Protein AF-A0A523SC71-F1 (afdb_monomer)

Mean predicted aligned error: 21.7 Å

pLDDT: mean 75.86, std 18.34, range [22.5, 95.88]

Nearest PDB structures (foldseek):
  8xaw-assembly1_D  TM=7.985E-01  e=7.927E-05  Escherichia coli
  7wrx-assembly1_J  TM=7.894E-01  e=1.226E-04  Deinococcus radiodurans
  7wrx-assembly2_E  TM=7.917E-01  e=1.796E-04  Deinococcus radiodurans
  8j4u-assembly1_P  TM=6.287E-01  e=2.003E-04  Escherichia coli
  4kfu-assembly1_A  TM=5.433E-01  e=2.359E-04  Sulfolobus turreted icosahedral virus 2

Radius of gyration: 35.13 Å; Cα contacts (8 Å, |Δi|>4): 817; chains: 1; bounding box: 101×82×88 Å

Structure (mmCIF, N/CA/C/O backbone):
data_AF-A0A523SC71-F1
#
_entry.id   AF-A0A523SC71-F1
#
loop_
_atom_site.group_PDB
_atom_site.id
_atom_site.type_symbol
_atom_site.label_atom_id
_atom_site.label_alt_id
_atom_site.label_comp_id
_atom_site.label_asym_id
_atom_site.label_entity_id
_atom_site.label_seq_id
_atom_site.pdbx_PDB_ins_code
_atom_site.Cartn_x
_atom_site.Cartn_y
_atom_site.Cartn_z
_atom_site.occupancy
_atom_site.B_iso_or_equiv
_atom_site.auth_seq_id
_atom_site.auth_comp_id
_atom_site.auth_asym_id
_atom_site.auth_atom_id
_atom_site.pdbx_PDB_model_num
ATOM 1 N N . MET A 1 1 ? -8.348 26.142 17.086 1.00 79.56 1 MET A N 1
ATOM 2 C CA . MET A 1 1 ? -9.268 24.981 17.202 1.00 79.56 1 MET A CA 1
ATOM 3 C C . MET A 1 1 ? -9.636 24.643 18.646 1.00 79.56 1 MET A C 1
ATOM 5 O O . MET A 1 1 ? -10.806 24.759 18.981 1.00 79.56 1 MET A O 1
ATOM 9 N N . ARG A 1 2 ? -8.689 24.248 19.519 1.00 84.88 2 ARG A N 1
ATOM 10 C CA . ARG A 1 2 ? -8.984 23.929 20.937 1.00 84.88 2 ARG A CA 1
ATOM 11 C C . ARG A 1 2 ? -9.754 25.051 21.642 1.00 84.88 2 ARG A C 1
ATOM 13 O O . ARG A 1 2 ? -10.768 24.787 22.275 1.00 84.88 2 ARG A O 1
ATOM 20 N N . GLU A 1 3 ? -9.297 26.290 21.490 1.00 86.81 3 GLU A N 1
ATOM 21 C CA . GLU A 1 3 ? -9.944 27.477 22.063 1.00 86.81 3 GLU A CA 1
ATOM 22 C C . GLU A 1 3 ? -11.364 27.674 21.530 1.00 86.81 3 GLU A C 1
ATOM 24 O O . GLU A 1 3 ? -12.292 27.812 22.318 1.00 86.81 3 GLU A O 1
ATOM 29 N N . SER A 1 4 ? -11.556 27.550 20.214 1.00 86.69 4 SER A N 1
ATOM 30 C CA . SER A 1 4 ? -12.867 27.627 19.558 1.00 86.69 4 SER A CA 1
ATOM 31 C C . SER A 1 4 ? -13.851 26.581 20.095 1.00 86.69 4 SER A C 1
ATOM 33 O O . SER A 1 4 ? -15.018 26.879 20.340 1.00 86.69 4 SER A O 1
ATOM 35 N N . VAL A 1 5 ? -13.379 25.354 20.343 1.00 85.62 5 VAL A N 1
ATOM 36 C CA . VAL A 1 5 ? -14.188 24.281 20.946 1.00 85.62 5 VAL A CA 1
ATOM 37 C C . VAL A 1 5 ? -14.518 24.583 22.411 1.00 85.62 5 VAL A C 1
ATOM 39 O O . VAL A 1 5 ? -15.647 24.348 22.843 1.00 85.62 5 VAL A O 1
ATOM 42 N N . LEU A 1 6 ? -13.568 25.117 23.185 1.00 86.62 6 LEU A N 1
ATOM 43 C CA . LEU A 1 6 ? -13.797 25.506 24.579 1.00 86.62 6 LEU A CA 1
ATOM 44 C C . LEU A 1 6 ? -14.787 26.672 24.691 1.00 86.62 6 LEU A C 1
ATOM 46 O O . LEU A 1 6 ? -15.662 26.640 25.557 1.00 86.62 6 LEU A O 1
ATOM 50 N N . GLU A 1 7 ? -14.693 27.669 23.812 1.00 86.69 7 GLU A N 1
ATOM 51 C CA . GLU A 1 7 ? -15.641 28.782 23.746 1.00 86.69 7 GLU A CA 1
ATOM 52 C C . GLU A 1 7 ? -17.042 28.287 23.365 1.00 86.69 7 GLU A C 1
ATOM 54 O O . GLU A 1 7 ? -18.013 28.601 24.058 1.00 86.69 7 GLU A O 1
ATOM 59 N N . LEU A 1 8 ? -17.149 27.407 22.362 1.00 85.62 8 LEU A N 1
ATOM 60 C CA . LEU A 1 8 ? -18.421 26.778 21.999 1.00 85.62 8 LEU A CA 1
ATOM 61 C C . LEU A 1 8 ? -19.016 25.981 23.170 1.00 85.62 8 LEU A C 1
ATOM 63 O O . LEU A 1 8 ? -20.218 26.057 23.430 1.00 85.62 8 LEU A O 1
ATOM 67 N N . ALA A 1 9 ? -18.191 25.237 23.911 1.00 82.19 9 ALA A N 1
ATOM 68 C CA . ALA A 1 9 ? -18.636 24.459 25.065 1.00 82.19 9 ALA A CA 1
ATOM 69 C C . ALA A 1 9 ? -19.143 25.342 26.220 1.00 82.19 9 ALA A C 1
ATOM 71 O O . ALA A 1 9 ? -20.107 24.958 26.892 1.00 82.19 9 ALA A O 1
ATOM 72 N N . ARG A 1 10 ? -18.513 26.509 26.427 1.00 82.56 10 ARG A N 1
ATOM 73 C CA . ARG A 1 10 ? -18.876 27.513 27.444 1.00 82.56 10 ARG A CA 1
ATOM 74 C C . ARG A 1 10 ? -20.093 28.348 27.051 1.00 82.56 10 ARG A C 1
ATOM 76 O O . ARG A 1 10 ? -20.801 28.819 27.940 1.00 82.56 10 ARG A O 1
ATOM 83 N N . SER A 1 11 ? -20.355 28.516 25.754 1.00 78.69 11 SER A N 1
ATOM 84 C CA . SER A 1 11 ? -21.510 29.267 25.267 1.00 78.69 11 SER A CA 1
ATOM 85 C C . SER A 1 11 ? -22.820 28.646 25.787 1.00 78.69 11 SER A C 1
ATOM 87 O O . SER A 1 11 ? -23.139 27.479 25.543 1.00 78.69 11 SER A O 1
ATOM 89 N N . ARG A 1 12 ? -23.570 29.423 26.581 1.00 60.12 12 ARG A N 1
ATOM 90 C CA . ARG A 1 12 ? -24.863 29.004 27.157 1.00 60.12 12 ARG A CA 1
ATOM 91 C C . ARG A 1 12 ? -26.061 29.342 26.259 1.00 60.12 12 ARG A C 1
ATOM 93 O O . ARG A 1 12 ? -27.148 28.845 26.524 1.00 60.12 12 ARG A O 1
ATOM 100 N N . CYS A 1 13 ? -25.867 30.151 25.212 1.00 50.75 13 CYS A N 1
ATOM 101 C CA . CYS A 1 13 ? -26.953 30.826 24.485 1.00 50.75 13 CYS A CA 1
ATOM 102 C C . CYS A 1 13 ? -27.047 30.489 22.979 1.00 50.75 13 CYS A C 1
ATOM 104 O O . CYS A 1 13 ? -27.675 31.223 22.226 1.00 50.75 13 CYS A O 1
ATOM 106 N N . GLY A 1 14 ? -26.437 29.395 22.507 1.00 58.53 14 GLY A N 1
ATOM 107 C CA . GLY A 1 14 ? -26.451 29.024 21.084 1.00 58.53 14 GLY A CA 1
ATOM 108 C C . GLY A 1 14 ? -26.686 27.535 20.842 1.00 58.53 14 GLY A C 1
ATOM 109 O O . GLY A 1 14 ? -26.383 26.691 21.690 1.00 58.53 14 GLY A O 1
ATOM 110 N N . THR A 1 15 ? -27.220 27.193 19.666 1.00 64.94 15 THR A N 1
ATOM 111 C CA . THR A 1 15 ? -27.238 25.809 19.180 1.00 64.94 15 THR A CA 1
ATOM 112 C C . THR A 1 15 ? -25.801 25.306 19.090 1.00 64.94 15 THR A C 1
ATOM 114 O O . THR A 1 15 ? -25.002 25.859 18.340 1.00 64.94 15 THR A O 1
ATOM 117 N N . LYS A 1 16 ? -25.463 24.257 19.850 1.00 75.81 16 LYS A N 1
ATOM 118 C CA . LYS A 1 16 ? -24.156 23.585 19.785 1.00 75.81 16 LYS A CA 1
ATOM 119 C C . LYS A 1 16 ? -24.050 22.801 18.476 1.00 75.81 16 LYS A C 1
ATOM 121 O O . LYS A 1 16 ? -24.273 21.593 18.462 1.00 75.81 16 LYS A O 1
ATOM 126 N N . SER A 1 17 ? -23.795 23.515 17.386 1.00 81.88 17 SER A N 1
ATOM 127 C CA . SER A 1 17 ? -23.752 22.996 16.022 1.00 81.88 17 SER A CA 1
ATOM 128 C C . SER A 1 17 ? -22.404 23.256 15.361 1.00 81.88 17 SER A C 1
ATOM 130 O O . SER A 1 17 ? -21.605 24.068 15.835 1.00 81.88 17 SER A O 1
ATOM 132 N N . ILE A 1 18 ? -22.163 22.579 14.238 1.00 84.62 18 ILE A N 1
ATOM 133 C CA . ILE A 1 18 ? -20.970 22.819 13.423 1.00 84.62 18 ILE A CA 1
ATOM 134 C C . ILE A 1 18 ? -20.947 24.246 12.857 1.00 84.62 18 ILE A C 1
ATOM 136 O O . ILE A 1 18 ? -19.894 24.871 12.807 1.00 84.62 18 ILE A O 1
ATOM 140 N N . GLN A 1 19 ? -22.110 24.819 12.529 1.00 83.56 19 GLN A N 1
ATOM 141 C CA . GLN A 1 19 ? -22.197 26.196 12.038 1.00 83.56 19 GLN A CA 1
ATOM 142 C C . GLN A 1 19 ? -21.775 27.206 13.113 1.00 83.56 19 GLN A C 1
ATOM 144 O O . GLN A 1 19 ? -21.049 28.151 12.814 1.00 83.56 19 GLN A O 1
ATOM 149 N N . ALA A 1 20 ? -22.171 26.979 14.371 1.00 86.00 20 ALA A N 1
ATOM 150 C CA . ALA A 1 20 ? -21.724 27.806 15.490 1.00 86.00 20 ALA A CA 1
ATOM 151 C C . ALA A 1 20 ? -20.208 27.675 15.721 1.00 86.00 20 ALA A C 1
ATOM 153 O O . ALA A 1 20 ? -19.542 28.667 16.012 1.00 86.00 20 ALA A O 1
ATOM 154 N N . LEU A 1 21 ? -19.642 26.474 15.538 1.00 88.06 21 LEU A N 1
ATOM 155 C CA . LEU A 1 21 ? -18.193 26.271 15.611 1.00 88.06 21 LEU A CA 1
ATOM 156 C C . LEU A 1 21 ? -17.455 27.054 14.519 1.00 88.06 21 LEU A C 1
ATOM 158 O O . LEU A 1 21 ? -16.486 27.744 14.827 1.00 88.06 21 LEU A O 1
ATOM 162 N N . ASN A 1 22 ? -17.936 26.996 13.274 1.00 87.81 22 ASN A N 1
ATOM 163 C CA . ASN A 1 22 ? -17.346 27.729 12.153 1.00 87.81 22 ASN A CA 1
ATOM 164 C C . ASN A 1 22 ? -17.368 29.245 12.410 1.00 87.81 22 ASN A C 1
ATOM 166 O O . ASN A 1 22 ? -16.357 29.910 12.212 1.00 87.81 22 ASN A O 1
ATOM 170 N N . GLN A 1 23 ? -18.473 29.780 12.942 1.00 87.19 23 GLN A N 1
ATOM 171 C CA . GLN A 1 23 ? -18.581 31.198 13.312 1.00 87.19 23 GLN A CA 1
ATOM 172 C C . GLN A 1 23 ? -17.578 31.606 14.400 1.00 87.19 23 GLN A C 1
ATOM 174 O O . GLN A 1 23 ? -16.955 32.661 14.297 1.00 87.19 23 GLN A O 1
ATOM 179 N N . ILE A 1 24 ? -17.390 30.773 15.429 1.00 88.81 24 ILE A N 1
ATOM 180 C CA . ILE A 1 24 ? -16.411 31.036 16.494 1.00 88.81 24 ILE A CA 1
ATOM 181 C C . ILE A 1 24 ? -14.982 30.979 15.946 1.00 88.81 24 ILE A C 1
ATOM 183 O O . ILE A 1 24 ? -14.163 31.818 16.304 1.00 88.81 24 ILE A O 1
ATOM 187 N N . ILE A 1 25 ? -14.674 30.034 15.051 1.00 89.69 25 ILE A N 1
ATOM 188 C CA . ILE A 1 25 ? -13.365 29.970 14.382 1.00 89.69 25 ILE A CA 1
ATOM 189 C C . ILE A 1 25 ? -13.112 31.250 13.583 1.00 89.69 25 ILE A C 1
ATOM 191 O O . ILE A 1 25 ? -12.041 31.835 13.711 1.00 89.69 25 ILE A O 1
ATOM 195 N N . SER A 1 26 ? -14.102 31.720 12.821 1.00 86.88 26 SER A N 1
ATOM 196 C CA . SER A 1 26 ? -13.996 32.975 12.073 1.00 86.88 26 SER A CA 1
ATOM 197 C C . SER A 1 26 ? -13.837 34.199 12.975 1.00 86.88 26 SER A C 1
ATOM 199 O O . SER A 1 26 ? -13.156 35.136 12.580 1.00 86.88 26 SER A O 1
ATOM 201 N N . LYS A 1 27 ? -14.438 34.197 14.171 1.00 86.88 27 LYS A N 1
ATOM 202 C CA . LYS A 1 27 ? -14.345 35.300 15.141 1.00 86.88 27 LYS A CA 1
ATOM 203 C C . LYS A 1 27 ? -13.015 35.322 15.902 1.00 86.88 27 LYS A C 1
ATOM 205 O O . LYS A 1 27 ? -12.523 36.397 16.223 1.00 86.88 27 LYS A O 1
ATOM 210 N N . LEU A 1 28 ? -12.476 34.150 16.236 1.00 86.31 28 LEU A N 1
ATOM 211 C CA . LEU A 1 28 ? -11.213 34.010 16.969 1.00 86.31 28 LEU A CA 1
ATOM 212 C C . LEU A 1 28 ? -9.980 34.151 16.075 1.00 86.31 28 LEU A C 1
ATOM 214 O O . LEU A 1 28 ? -8.886 34.383 16.584 1.00 86.31 28 LEU A O 1
ATOM 218 N N . ALA A 1 29 ? -10.130 33.978 14.763 1.00 84.50 29 ALA A N 1
ATOM 219 C CA . ALA A 1 29 ? -9.049 34.225 13.826 1.00 84.50 29 ALA A CA 1
ATOM 220 C C . ALA A 1 29 ? -8.685 35.718 13.825 1.00 84.50 29 ALA A C 1
ATOM 222 O O . ALA A 1 29 ? -9.554 36.571 13.653 1.00 84.50 29 ALA A O 1
ATOM 223 N N . GLY A 1 30 ? -7.402 36.031 14.016 1.00 76.06 30 GLY A N 1
ATOM 224 C CA . GLY A 1 30 ? -6.899 37.392 13.849 1.00 76.06 30 GLY A CA 1
ATOM 225 C C . GLY A 1 30 ? -7.068 37.883 12.407 1.00 76.06 30 GLY A C 1
ATOM 226 O O . GLY A 1 30 ? -7.127 37.088 11.467 1.00 76.06 30 GLY A O 1
ATOM 227 N N . ASN A 1 31 ? -7.132 39.206 12.229 1.00 79.75 31 ASN A N 1
ATOM 228 C CA . ASN A 1 31 ? -7.175 39.844 10.903 1.00 79.75 31 ASN A CA 1
ATOM 229 C C . ASN A 1 31 ? -5.796 39.881 10.212 1.00 79.75 31 ASN A C 1
ATOM 231 O O . ASN A 1 31 ? -5.641 40.490 9.156 1.00 79.75 31 ASN A O 1
ATOM 235 N N . ASP A 1 32 ? -4.778 39.274 10.817 1.00 86.81 32 ASP A N 1
ATOM 236 C CA . ASP A 1 32 ? -3.440 39.141 10.269 1.00 86.81 32 ASP A CA 1
ATOM 237 C C . ASP A 1 32 ? -3.358 37.991 9.248 1.00 86.81 32 ASP A C 1
ATOM 239 O O . ASP A 1 32 ? -4.197 37.086 9.201 1.00 86.81 32 ASP A O 1
ATOM 243 N N . ARG A 1 33 ? -2.313 38.006 8.410 1.00 84.44 33 ARG A N 1
ATOM 244 C CA . ARG A 1 33 ? -2.109 36.994 7.358 1.00 84.44 33 ARG A CA 1
ATOM 245 C C . ARG A 1 33 ? -2.075 35.567 7.923 1.00 84.44 33 ARG A C 1
ATOM 247 O O . ARG A 1 33 ? -2.646 34.663 7.315 1.00 84.44 33 ARG A O 1
ATOM 254 N N . PHE A 1 34 ? -1.452 35.365 9.087 1.00 83.31 34 PHE A N 1
ATOM 255 C CA . PHE A 1 34 ? -1.385 34.052 9.736 1.00 83.31 34 PHE A CA 1
ATOM 256 C C . PHE A 1 34 ? -2.741 33.623 10.311 1.00 83.31 34 PHE A C 1
ATOM 258 O O . PHE A 1 34 ? -3.121 32.457 10.161 1.00 83.31 34 PHE A O 1
ATOM 265 N N . GLY A 1 35 ? -3.503 34.554 10.895 1.00 85.62 35 GLY A N 1
ATOM 266 C CA . GLY A 1 35 ? -4.882 34.337 11.332 1.00 85.62 35 GLY A CA 1
ATOM 267 C C . GLY A 1 35 ? -5.802 33.881 10.197 1.00 85.62 35 GLY A C 1
ATOM 268 O O . GLY A 1 35 ? -6.469 32.851 10.332 1.00 85.62 35 GLY A O 1
ATOM 269 N N . SER A 1 36 ? -5.770 34.563 9.045 1.00 85.81 36 SER A N 1
ATOM 270 C CA . SER A 1 36 ? -6.572 34.178 7.870 1.00 85.81 36 SER A CA 1
ATOM 271 C C . SER A 1 36 ? -6.179 32.805 7.322 1.00 85.81 36 SER A C 1
ATOM 273 O O . SER A 1 36 ? -7.051 31.965 7.111 1.00 85.81 36 SER A O 1
ATOM 275 N N . MET A 1 37 ? -4.880 32.523 7.156 1.00 87.44 37 MET A N 1
ATOM 276 C CA . MET A 1 37 ? -4.422 31.209 6.677 1.00 87.44 37 MET A CA 1
ATOM 277 C C . MET A 1 37 ? -4.831 30.075 7.627 1.00 87.44 37 MET A C 1
ATOM 279 O O . MET A 1 37 ? -5.251 29.005 7.187 1.00 87.44 37 MET A O 1
ATOM 283 N N . THR A 1 38 ? -4.749 30.312 8.939 1.00 87.88 38 THR A N 1
ATOM 284 C CA . THR A 1 38 ? -5.150 29.330 9.957 1.00 87.88 38 THR A CA 1
ATOM 285 C C . THR A 1 38 ? -6.657 29.090 9.935 1.00 87.88 38 THR A C 1
ATOM 287 O O . THR A 1 38 ? -7.097 27.941 10.020 1.00 87.88 38 THR A O 1
ATOM 290 N N . ARG A 1 39 ? -7.456 30.155 9.798 1.00 90.06 39 ARG A N 1
ATOM 291 C CA . ARG A 1 39 ? -8.913 30.070 9.646 1.00 90.06 39 ARG A CA 1
ATOM 292 C C . ARG A 1 39 ? -9.281 29.212 8.443 1.00 90.06 39 ARG A C 1
ATOM 294 O O . ARG A 1 39 ? -10.040 28.260 8.600 1.00 90.06 39 ARG A O 1
ATOM 301 N N . ASP A 1 40 ? -8.719 29.521 7.280 1.00 88.81 40 ASP A N 1
ATOM 302 C CA . ASP A 1 40 ? -9.071 28.860 6.023 1.00 88.81 40 ASP A CA 1
ATOM 303 C C . ASP A 1 40 ? -8.654 27.381 6.053 1.00 88.81 40 ASP A C 1
ATOM 305 O O . ASP A 1 40 ? -9.447 26.501 5.718 1.00 88.81 40 ASP A O 1
ATOM 309 N N . ALA A 1 41 ? -7.472 27.070 6.597 1.00 88.50 41 ALA A N 1
ATOM 310 C CA . ALA A 1 41 ? -7.035 25.689 6.802 1.00 88.50 41 ALA A CA 1
ATOM 311 C C . ALA A 1 41 ? -7.958 24.896 7.749 1.00 88.50 41 ALA A C 1
ATOM 313 O O . ALA A 1 41 ? -8.202 23.707 7.525 1.00 88.50 41 ALA A O 1
ATOM 314 N N . LEU A 1 42 ? -8.470 25.521 8.816 1.00 88.94 42 LEU A N 1
ATOM 315 C CA . LEU A 1 42 ? -9.407 24.874 9.740 1.00 88.94 42 LEU A CA 1
ATOM 316 C C . LEU A 1 42 ? -10.789 24.680 9.115 1.00 88.94 42 LEU A C 1
ATOM 318 O O . LEU A 1 42 ? -11.362 23.601 9.261 1.00 88.94 42 LEU A O 1
ATOM 322 N N . LEU A 1 43 ? -11.314 25.686 8.413 1.00 89.19 43 LEU A N 1
ATOM 323 C CA . LEU A 1 43 ? -12.617 25.602 7.753 1.00 89.19 43 LEU A CA 1
ATOM 324 C C . LEU A 1 43 ? -12.613 24.545 6.645 1.00 89.19 43 LEU A C 1
ATOM 326 O O . LEU A 1 43 ? -13.529 23.728 6.613 1.00 89.19 43 LEU A O 1
ATOM 330 N N . ASN A 1 44 ? -11.551 24.470 5.838 1.00 88.31 44 ASN A N 1
ATOM 331 C CA . ASN A 1 44 ? -11.402 23.436 4.809 1.00 88.31 44 ASN A CA 1
ATOM 332 C C . ASN A 1 44 ? -11.389 22.021 5.413 1.00 88.31 44 ASN A C 1
ATOM 334 O O . ASN A 1 44 ? -12.005 21.104 4.882 1.00 88.31 44 ASN A O 1
ATOM 338 N N . ARG A 1 45 ? -10.751 21.827 6.577 1.00 83.81 45 ARG A N 1
ATOM 339 C CA . ARG A 1 45 ? -10.753 20.525 7.276 1.00 83.81 45 ARG A CA 1
ATOM 340 C C . ARG A 1 45 ? -12.099 20.182 7.920 1.00 83.81 45 ARG A C 1
ATOM 342 O O . ARG A 1 45 ? -12.441 19.008 8.028 1.00 83.81 45 ARG A O 1
ATOM 349 N N . LEU A 1 46 ? -12.857 21.182 8.371 1.00 86.81 46 LEU A N 1
ATOM 350 C CA . LEU A 1 46 ? -14.191 21.000 8.962 1.00 86.81 46 LEU A CA 1
ATOM 351 C C . LEU A 1 46 ? -15.309 20.953 7.918 1.00 86.81 46 LEU A C 1
ATOM 353 O O . LEU A 1 46 ? -16.465 20.689 8.262 1.00 86.81 46 LEU A O 1
ATOM 357 N N . GLU A 1 47 ? -14.981 21.189 6.651 1.00 87.31 47 GLU A N 1
ATOM 358 C CA . GLU A 1 47 ? -15.950 21.271 5.569 1.00 87.31 47 GLU A CA 1
ATOM 359 C C . GLU A 1 47 ? -16.766 19.979 5.435 1.00 87.31 47 GLU A C 1
ATOM 361 O O . GLU A 1 47 ? -17.989 20.032 5.300 1.00 87.31 47 GLU A O 1
ATOM 366 N N . ILE A 1 48 ? -16.129 18.815 5.603 1.00 84.62 48 ILE A N 1
ATOM 367 C CA . ILE A 1 48 ? -16.795 17.503 5.561 1.00 84.62 48 ILE A CA 1
ATOM 368 C C . ILE A 1 48 ? -17.920 17.360 6.600 1.00 84.62 48 ILE A C 1
ATOM 370 O O . ILE A 1 48 ? -18.920 16.698 6.342 1.00 84.62 48 ILE A O 1
ATOM 374 N N . LEU A 1 49 ? -17.802 18.019 7.759 1.00 86.12 49 LEU A N 1
ATOM 375 C CA . LEU A 1 49 ? -18.836 18.018 8.803 1.00 86.12 49 LEU A CA 1
ATOM 376 C C . LEU A 1 49 ? -19.992 18.973 8.485 1.00 86.12 49 LEU A C 1
ATOM 378 O O . LEU A 1 49 ? -21.056 18.878 9.095 1.00 86.12 49 LEU A O 1
ATOM 382 N N . SER A 1 50 ? -19.758 19.920 7.576 1.00 85.00 50 SER A N 1
ATOM 383 C CA . SER A 1 50 ? -20.704 20.969 7.193 1.00 85.00 50 SER A CA 1
ATOM 384 C C . SER A 1 50 ? -21.466 20.634 5.904 1.00 85.00 50 SER A C 1
ATOM 386 O O . SER A 1 50 ? -22.559 21.161 5.703 1.00 85.00 50 SER A O 1
ATOM 388 N N . ARG A 1 51 ? -20.920 19.756 5.051 1.00 87.50 51 ARG A N 1
ATOM 389 C CA . ARG A 1 51 ? -21.543 19.263 3.811 1.00 87.50 51 ARG A CA 1
ATOM 390 C C . ARG A 1 51 ? -22.606 18.196 4.086 1.00 87.50 51 ARG A C 1
ATOM 392 O O . ARG A 1 51 ? -22.516 17.446 5.057 1.00 87.50 51 ARG A O 1
ATOM 399 N N . GLU A 1 52 ? -23.609 18.099 3.217 1.00 85.75 52 GLU A N 1
ATOM 400 C CA . GLU A 1 52 ? -24.563 16.984 3.258 1.00 85.75 52 GLU A CA 1
ATOM 401 C C . GLU A 1 52 ? -23.840 15.650 3.009 1.00 85.75 52 GLU A C 1
ATOM 403 O O . GLU A 1 52 ? -22.894 15.611 2.221 1.00 85.75 52 GLU A O 1
ATOM 408 N N . PRO A 1 53 ? -24.239 14.553 3.674 1.00 87.44 53 PRO A N 1
ATOM 409 C CA . PRO A 1 53 ? -25.392 14.394 4.567 1.00 87.44 53 PRO A CA 1
ATOM 410 C C . PRO A 1 53 ? -25.103 14.747 6.041 1.00 87.44 53 PRO A C 1
ATOM 412 O O . PRO A 1 53 ? -26.011 14.762 6.869 1.00 87.44 53 PRO A O 1
ATOM 415 N N . LEU A 1 54 ? -23.846 15.007 6.420 1.00 88.31 54 LEU A N 1
ATOM 416 C CA . LEU A 1 54 ? -23.488 15.275 7.820 1.00 88.31 54 LEU A CA 1
ATOM 417 C C . LEU A 1 54 ? -23.962 16.647 8.297 1.00 88.31 54 LEU A C 1
ATOM 419 O O . LEU A 1 54 ? -24.353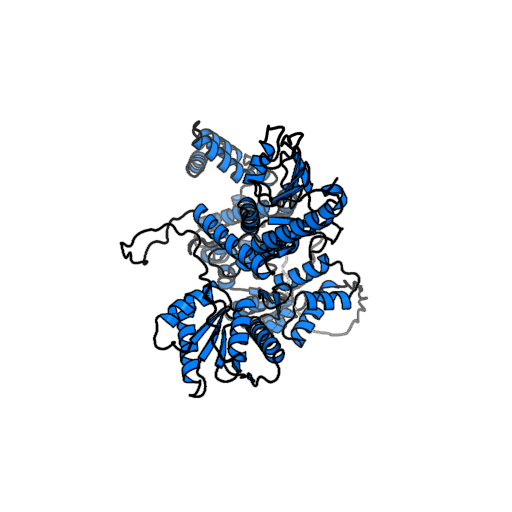 16.785 9.453 1.00 88.31 54 LEU A O 1
ATOM 423 N N . GLY A 1 55 ? -23.974 17.639 7.411 1.00 86.81 55 GLY A N 1
ATOM 424 C CA . GLY A 1 55 ? -24.401 19.003 7.695 1.00 86.81 55 GLY A CA 1
ATOM 425 C C . GLY A 1 55 ? -25.827 19.072 8.236 1.00 86.81 55 GLY A C 1
ATOM 426 O O . GLY A 1 55 ? -26.058 19.774 9.223 1.00 86.81 55 GLY A O 1
ATOM 427 N N . SER A 1 56 ? -26.765 18.306 7.665 1.00 85.06 56 SER A N 1
ATOM 428 C CA . SER A 1 56 ? -28.141 18.205 8.169 1.00 85.06 56 SER A CA 1
ATOM 429 C C . SER A 1 56 ? -28.228 17.452 9.499 1.00 85.06 56 SER A C 1
ATOM 431 O O . SER A 1 56 ? -28.923 17.904 10.412 1.00 85.06 56 SER A O 1
ATOM 433 N N . ILE A 1 57 ? -27.482 16.353 9.652 1.00 86.38 57 ILE A N 1
ATOM 434 C CA . ILE A 1 57 ? -27.461 15.525 10.871 1.00 86.38 57 ILE A CA 1
ATOM 435 C C . ILE A 1 57 ? -26.847 16.286 12.062 1.00 86.38 57 ILE A C 1
ATOM 437 O O . ILE A 1 57 ? -27.358 16.224 13.183 1.00 86.38 57 ILE A O 1
ATOM 441 N N . LEU A 1 58 ? -25.762 17.028 11.831 1.00 85.75 58 LEU A N 1
ATOM 442 C CA . LEU A 1 58 ? -24.965 17.730 12.845 1.00 85.75 58 LEU A CA 1
ATOM 443 C C . LEU A 1 58 ? -25.360 19.208 13.022 1.00 85.75 58 LEU A C 1
ATOM 445 O O . LEU A 1 58 ? -24.742 19.927 13.813 1.00 85.75 58 LEU A O 1
ATOM 449 N N . LYS A 1 59 ? -26.422 19.666 12.342 1.00 82.94 59 LYS A N 1
ATOM 450 C CA . LYS A 1 59 ? -26.956 21.038 12.442 1.00 82.94 59 LYS A CA 1
ATOM 451 C C . LYS A 1 59 ? -27.427 21.410 13.851 1.00 82.94 59 LYS A C 1
ATOM 453 O O . LYS A 1 59 ? -27.509 22.589 14.190 1.00 82.94 59 LYS A O 1
ATOM 458 N N . GLY A 1 60 ? -27.735 20.420 14.687 1.00 78.44 60 GLY A N 1
ATOM 459 C CA . GLY A 1 60 ? -28.275 20.644 16.026 1.00 78.44 60 GLY A CA 1
ATOM 460 C C . GLY A 1 60 ? -29.673 21.284 16.009 1.00 78.44 60 GLY A C 1
ATOM 461 O O . GLY A 1 60 ? -30.394 21.231 15.014 1.00 78.44 60 GLY A O 1
ATOM 462 N N . GLY A 1 61 ? -30.081 21.864 17.142 1.00 77.44 61 GLY A N 1
ATOM 463 C CA . GLY A 1 61 ? -31.381 22.531 17.303 1.00 77.44 61 GLY A CA 1
ATOM 464 C C . GLY A 1 61 ? -32.431 21.718 18.078 1.00 77.44 61 GLY A C 1
ATOM 465 O O . GLY A 1 61 ? -32.139 20.633 18.578 1.00 77.44 61 GLY A O 1
ATOM 466 N N . PRO A 1 62 ? -33.668 22.233 18.211 1.00 72.81 62 PRO A N 1
ATOM 467 C CA . PRO A 1 62 ? -34.712 21.622 19.043 1.00 72.81 62 PRO A CA 1
ATOM 468 C C . PRO A 1 62 ? -35.217 20.277 18.500 1.00 72.81 62 PRO A C 1
ATOM 470 O O . PRO A 1 62 ? -35.665 19.436 19.273 1.00 72.81 62 PRO A O 1
ATOM 473 N N . LYS A 1 63 ? -35.103 20.058 17.182 1.00 77.00 63 LYS A N 1
ATOM 474 C CA . LYS A 1 63 ? -35.424 18.787 16.511 1.00 77.00 63 LYS A CA 1
ATOM 475 C C . LYS A 1 63 ? -34.251 17.795 16.503 1.00 77.00 63 LYS A C 1
ATOM 477 O O . LYS A 1 63 ? -34.391 16.706 15.957 1.00 77.00 63 LYS A O 1
ATOM 482 N N . ALA A 1 64 ? -33.097 18.160 17.071 1.00 79.69 64 ALA A N 1
ATOM 483 C CA . ALA A 1 64 ? -31.934 17.286 17.087 1.00 79.69 64 ALA A CA 1
ATOM 484 C C . ALA A 1 64 ? -32.192 16.052 17.953 1.00 79.69 64 ALA A C 1
ATOM 486 O O . ALA A 1 64 ? -32.691 16.132 19.081 1.00 79.69 64 ALA A O 1
ATOM 487 N N . LEU A 1 65 ? -31.809 14.900 17.420 1.00 79.44 65 LEU A N 1
ATOM 488 C CA . LEU A 1 65 ? -31.984 13.633 18.093 1.00 79.44 65 LEU A CA 1
ATOM 489 C C . LEU A 1 65 ? -31.017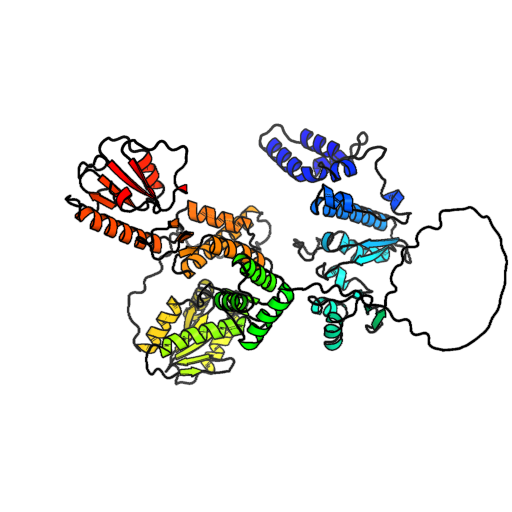 13.520 19.285 1.00 79.44 65 LEU A C 1
ATOM 491 O O . LEU A 1 65 ? -29.808 13.728 19.167 1.00 79.44 65 LEU A O 1
ATOM 495 N N . LYS A 1 66 ? -31.552 13.182 20.461 1.00 80.81 66 LYS A N 1
ATOM 496 C CA . LYS A 1 66 ? -30.762 13.000 21.685 1.00 80.81 66 LYS A CA 1
ATOM 497 C C . LYS A 1 66 ? -30.326 11.544 21.798 1.00 80.81 66 LYS A C 1
ATOM 499 O O . LYS A 1 66 ? -31.141 10.681 22.088 1.00 80.81 66 LYS A O 1
ATOM 504 N N . ILE A 1 67 ? -29.032 11.262 21.651 1.00 80.81 67 ILE A N 1
ATOM 505 C CA . ILE A 1 67 ? -28.516 9.883 21.770 1.00 80.81 67 ILE A CA 1
ATOM 506 C C . ILE A 1 67 ? -28.879 9.255 23.125 1.00 80.81 67 ILE A C 1
ATOM 508 O O . ILE A 1 67 ? -29.227 8.083 23.178 1.00 80.81 67 ILE A O 1
ATOM 512 N N . SER A 1 68 ? -28.908 10.032 24.211 1.00 79.06 68 SER A N 1
ATOM 513 C CA . SER A 1 68 ? -29.287 9.526 25.536 1.00 79.06 68 SER A CA 1
ATOM 514 C C . SER A 1 68 ? -30.692 8.915 25.596 1.00 79.06 68 SER A C 1
ATOM 516 O O . SER A 1 68 ? -30.913 8.012 26.393 1.00 79.06 68 SER A O 1
ATOM 518 N N . THR A 1 69 ? -31.641 9.370 24.769 1.00 84.88 69 THR A N 1
ATOM 519 C CA . THR A 1 69 ? -32.990 8.780 24.726 1.00 84.88 69 THR A CA 1
ATOM 520 C C . THR A 1 69 ? -33.042 7.507 23.884 1.00 84.88 69 THR A C 1
ATOM 522 O O . THR A 1 69 ? -33.925 6.677 24.093 1.00 84.88 69 THR A O 1
ATOM 525 N N . LEU A 1 70 ? -32.096 7.336 22.954 1.00 86.25 70 LEU A N 1
ATOM 526 C CA . LEU A 1 70 ? -31.966 6.139 22.127 1.00 86.25 70 LEU A CA 1
ATOM 527 C C . LEU A 1 70 ? -31.341 4.967 22.879 1.00 86.25 70 LEU A C 1
ATOM 529 O O . LEU A 1 70 ? -31.742 3.834 22.655 1.00 86.25 70 LEU A O 1
ATOM 533 N N . LEU A 1 71 ? -30.410 5.233 23.797 1.00 83.81 71 LEU A N 1
ATOM 534 C CA . LEU A 1 71 ? -29.688 4.189 24.540 1.00 83.81 71 LEU A CA 1
ATOM 535 C C . LEU A 1 71 ? -30.582 3.323 25.444 1.00 83.81 71 LEU A C 1
ATOM 537 O O . LEU A 1 71 ? -30.171 2.245 25.857 1.00 83.81 71 LEU A O 1
ATOM 541 N N . ASN A 1 72 ? -31.806 3.774 25.731 1.00 84.25 72 ASN A N 1
ATOM 542 C CA . ASN A 1 72 ? -32.797 3.018 26.504 1.00 84.25 72 ASN A CA 1
ATOM 543 C C . ASN A 1 72 ? -33.776 2.229 25.614 1.00 84.25 72 ASN A C 1
ATOM 545 O O . ASN A 1 72 ? -34.777 1.712 26.104 1.00 84.25 72 ASN A O 1
ATOM 549 N N . LYS A 1 73 ? -33.539 2.177 24.300 1.00 89.06 73 LYS A N 1
ATOM 550 C CA . LYS A 1 73 ? -34.395 1.507 23.317 1.00 89.06 73 LYS A CA 1
ATOM 551 C C . LYS A 1 73 ? -33.571 0.521 22.495 1.00 89.06 73 LYS A C 1
ATOM 553 O O . LYS A 1 73 ? -32.351 0.619 22.414 1.00 89.06 73 LYS A O 1
ATOM 558 N N . ARG A 1 74 ? -34.252 -0.410 21.826 1.00 90.25 74 ARG A N 1
ATOM 559 C CA . ARG A 1 74 ? -33.641 -1.196 20.747 1.00 90.25 74 ARG A CA 1
ATOM 560 C C . ARG A 1 74 ? -33.571 -0.306 19.514 1.00 90.25 74 ARG A C 1
ATOM 562 O O . ARG A 1 74 ? -34.609 0.121 19.014 1.00 90.25 74 ARG A O 1
ATOM 569 N N . VAL A 1 75 ? -32.362 0.016 19.076 1.00 92.44 75 VAL A N 1
ATOM 570 C CA . VAL A 1 75 ? -32.128 0.980 17.999 1.00 92.44 75 VAL A CA 1
ATOM 571 C C . VAL A 1 75 ? -31.200 0.369 16.967 1.00 92.44 75 VAL A C 1
ATOM 573 O O . VAL A 1 75 ? -30.172 -0.202 17.316 1.00 92.44 75 VAL A O 1
ATOM 576 N N . VAL A 1 76 ? -31.566 0.529 15.698 1.00 92.38 76 VAL A N 1
ATOM 577 C CA . VAL A 1 76 ? -30.721 0.212 14.548 1.00 92.38 76 VAL A CA 1
ATOM 578 C C . VAL A 1 76 ? -30.405 1.525 13.848 1.00 92.38 76 VAL A C 1
ATOM 580 O O . VAL A 1 76 ? -31.315 2.267 13.478 1.00 92.38 76 VAL A O 1
ATOM 583 N N . PHE A 1 77 ? -29.118 1.827 13.693 1.00 90.06 77 PHE A N 1
ATOM 584 C CA . PHE A 1 77 ? -28.670 2.983 12.926 1.00 90.06 77 PHE A CA 1
ATOM 585 C C . PHE A 1 77 ? -28.431 2.562 11.475 1.00 90.06 77 PHE A C 1
ATOM 587 O O . PHE A 1 77 ? -27.426 1.927 11.169 1.00 90.06 77 PHE A O 1
ATOM 594 N N . ASP A 1 78 ? -29.360 2.909 10.585 1.00 90.38 78 ASP A N 1
ATOM 595 C CA . ASP A 1 78 ? -29.204 2.669 9.151 1.00 90.38 78 ASP A CA 1
ATOM 596 C C . ASP A 1 78 ? -28.367 3.783 8.509 1.00 90.38 78 ASP A C 1
ATOM 598 O O . ASP A 1 78 ? -28.829 4.913 8.334 1.00 90.38 78 ASP A O 1
ATOM 602 N N . MET A 1 79 ? -27.127 3.453 8.150 1.00 89.44 79 MET A N 1
ATOM 603 C CA . MET A 1 79 ? -26.182 4.393 7.544 1.00 89.44 79 MET A CA 1
ATOM 604 C C . MET A 1 79 ? -26.178 4.350 6.009 1.00 89.44 79 MET A C 1
ATOM 606 O O . MET A 1 79 ? -25.392 5.065 5.390 1.00 89.44 79 MET A O 1
ATOM 610 N N . ARG A 1 80 ? -27.053 3.566 5.356 1.00 87.69 80 ARG A N 1
ATOM 611 C CA . ARG A 1 80 ? -27.047 3.414 3.884 1.00 87.69 80 ARG A CA 1
ATOM 612 C C . ARG A 1 80 ? -27.264 4.733 3.146 1.00 87.69 80 ARG A C 1
ATOM 614 O O . ARG A 1 80 ? -26.644 4.969 2.113 1.00 87.69 80 ARG A O 1
ATOM 621 N N . HIS A 1 81 ? -28.126 5.605 3.674 1.00 88.69 81 HIS A N 1
ATOM 622 C CA . HIS A 1 81 ? -28.338 6.936 3.098 1.00 88.69 81 HIS A CA 1
ATOM 623 C C . HIS A 1 81 ? -27.073 7.801 3.195 1.00 88.69 81 HIS A C 1
ATOM 625 O O . HIS A 1 81 ? -26.691 8.447 2.222 1.00 88.69 81 HIS A O 1
ATOM 631 N N . VAL A 1 82 ? -26.391 7.752 4.344 1.00 89.19 82 VAL A N 1
ATOM 632 C CA . VAL A 1 82 ? -25.146 8.494 4.579 1.00 89.19 82 VAL A CA 1
ATOM 633 C C . VAL A 1 82 ? -24.042 7.999 3.644 1.00 89.19 82 VAL A C 1
ATOM 635 O O . VAL A 1 82 ? -23.372 8.818 3.026 1.00 89.19 82 VAL A O 1
ATOM 638 N N . ALA A 1 83 ? -23.922 6.679 3.470 1.00 87.00 83 ALA A N 1
ATOM 639 C CA . ALA A 1 83 ? -22.967 6.060 2.550 1.00 87.00 83 ALA A CA 1
ATOM 640 C C . ALA A 1 83 ? -23.192 6.496 1.098 1.00 87.00 83 ALA A C 1
ATOM 642 O O . ALA A 1 83 ? -22.242 6.818 0.392 1.00 87.00 83 ALA A O 1
ATOM 643 N N . ARG A 1 84 ? -24.457 6.542 0.659 1.00 88.62 84 ARG A N 1
ATOM 644 C CA . ARG A 1 84 ? -24.820 6.901 -0.718 1.00 88.62 84 ARG A CA 1
ATOM 645 C C . ARG A 1 84 ? -24.545 8.368 -1.046 1.00 88.62 84 ARG A C 1
ATOM 647 O O . ARG A 1 84 ? -24.145 8.659 -2.163 1.00 88.62 84 ARG A O 1
ATOM 654 N N . VAL A 1 85 ? -24.813 9.280 -0.109 1.00 87.69 85 VAL A N 1
ATOM 655 C CA . VAL A 1 85 ? -24.732 10.731 -0.361 1.00 87.69 85 VAL A CA 1
ATOM 656 C C . VAL A 1 85 ? -23.363 11.306 0.007 1.00 87.69 85 VAL A C 1
ATOM 658 O O . VAL A 1 85 ? -22.849 12.154 -0.710 1.00 87.69 85 VAL A O 1
ATOM 661 N N . GLY A 1 86 ? -22.770 10.861 1.118 1.00 81.94 86 GLY A N 1
ATOM 662 C CA . GLY A 1 86 ? -21.525 11.416 1.667 1.00 81.94 86 GLY A CA 1
ATOM 663 C C . GLY A 1 86 ? -20.291 10.536 1.496 1.00 81.94 86 GLY A C 1
ATOM 664 O O . GLY A 1 86 ? -19.224 10.896 1.988 1.00 81.94 86 GLY A O 1
ATOM 665 N N . GLY A 1 87 ? -20.433 9.370 0.861 1.00 87.00 87 GLY A N 1
ATOM 666 C CA . GLY A 1 87 ? -19.365 8.382 0.755 1.00 87.00 87 GLY A CA 1
ATOM 667 C C . GLY A 1 87 ? -19.003 7.726 2.093 1.00 87.00 87 GLY A C 1
ATOM 668 O O . GLY A 1 87 ? -19.630 7.946 3.136 1.00 87.00 87 GLY A O 1
ATOM 669 N N . MET A 1 88 ? -17.961 6.894 2.066 1.00 83.19 88 MET A N 1
ATOM 670 C CA . MET A 1 88 ? -17.529 6.123 3.237 1.00 83.19 88 MET A CA 1
ATOM 671 C C . MET A 1 88 ? -16.915 6.987 4.341 1.00 83.19 88 MET A C 1
ATOM 673 O O . MET A 1 88 ? -17.069 6.658 5.516 1.00 83.19 88 MET A O 1
ATOM 677 N N . ASP A 1 89 ? -16.287 8.112 4.006 1.00 84.00 89 ASP A N 1
ATOM 678 C CA . ASP A 1 89 ? -15.674 8.993 5.005 1.00 84.00 89 ASP A CA 1
ATOM 679 C C . ASP A 1 89 ? -16.725 9.652 5.903 1.00 84.00 89 ASP A C 1
ATOM 681 O O . ASP A 1 89 ? -16.569 9.683 7.127 1.00 84.00 89 ASP A O 1
ATOM 685 N N . ALA A 1 90 ? -17.858 10.077 5.332 1.00 86.62 90 ALA A N 1
ATOM 686 C CA . ALA A 1 90 ? -18.979 10.597 6.110 1.00 86.62 90 ALA A CA 1
ATOM 687 C C . ALA A 1 90 ? -19.563 9.535 7.056 1.00 86.62 90 ALA A C 1
ATOM 689 O O . ALA A 1 90 ? -19.844 9.821 8.225 1.00 86.62 90 ALA A O 1
ATOM 690 N N . VAL A 1 91 ? -19.704 8.293 6.575 1.00 88.19 91 VAL A N 1
ATOM 691 C CA . VAL A 1 91 ? -20.164 7.157 7.391 1.00 88.19 91 VAL A CA 1
ATOM 692 C C . VAL A 1 91 ? -19.198 6.891 8.535 1.00 88.19 91 VAL A C 1
ATOM 694 O O . VAL A 1 91 ? -19.637 6.790 9.677 1.00 88.19 91 VAL A O 1
ATOM 697 N N . ARG A 1 92 ? -17.891 6.821 8.259 1.00 86.81 92 ARG A N 1
ATOM 698 C CA . ARG A 1 92 ? -16.847 6.576 9.265 1.00 86.81 92 ARG A CA 1
ATOM 699 C C . ARG A 1 92 ? -16.853 7.638 10.355 1.00 86.81 92 ARG A C 1
ATOM 701 O O . ARG A 1 92 ? -16.802 7.294 11.537 1.00 86.81 92 ARG A O 1
ATOM 708 N N . ILE A 1 93 ? -16.970 8.913 9.985 1.00 87.38 93 ILE A N 1
ATOM 709 C CA . ILE A 1 93 ? -17.068 10.021 10.943 1.00 87.38 93 ILE A CA 1
ATOM 710 C C . ILE A 1 93 ? -18.314 9.864 11.818 1.00 87.38 93 ILE A C 1
ATOM 712 O O . ILE A 1 93 ? -18.213 9.881 13.047 1.00 87.38 93 ILE A O 1
ATOM 716 N N . LEU A 1 94 ? -19.491 9.687 11.210 1.00 88.44 94 LEU A N 1
ATOM 717 C CA . LEU A 1 94 ? -20.743 9.562 11.957 1.00 88.44 94 LEU A CA 1
ATOM 718 C C . LEU A 1 94 ? -20.734 8.335 12.873 1.00 88.44 94 LEU A C 1
ATOM 720 O O . LEU A 1 94 ? -21.148 8.422 14.030 1.00 88.44 94 LEU A O 1
ATOM 724 N N . TYR A 1 95 ? -20.216 7.212 12.381 1.00 89.25 95 TYR A N 1
ATOM 725 C CA . TYR A 1 95 ? -20.093 5.974 13.135 1.00 89.25 95 TYR A CA 1
ATOM 726 C C . TYR A 1 95 ? -19.195 6.161 14.365 1.00 89.25 95 TYR A C 1
ATOM 728 O O . TYR A 1 95 ? -19.613 5.834 15.477 1.00 89.25 95 TYR A O 1
ATOM 736 N N . ASN A 1 96 ? -18.026 6.793 14.206 1.00 87.06 96 ASN A N 1
ATOM 737 C CA . ASN A 1 96 ? -17.130 7.124 15.318 1.00 87.06 96 ASN A CA 1
ATOM 738 C C . ASN A 1 96 ? -17.790 8.050 16.350 1.00 87.06 96 ASN A C 1
ATOM 740 O O . ASN A 1 96 ? -17.671 7.823 17.556 1.00 87.06 96 ASN A O 1
ATOM 744 N N . LEU A 1 97 ? -18.534 9.068 15.905 1.00 86.88 97 LEU A N 1
ATOM 745 C CA . LEU A 1 97 ? -19.246 9.983 16.803 1.00 86.88 97 LEU A CA 1
ATOM 746 C C . LEU A 1 97 ? -20.332 9.265 17.614 1.00 86.88 97 LEU A C 1
ATOM 748 O O . LEU A 1 97 ? -20.454 9.490 18.823 1.00 86.88 97 LEU A O 1
ATOM 752 N N . VAL A 1 98 ? -21.111 8.391 16.974 1.00 89.19 98 VAL A N 1
ATOM 753 C CA . VAL A 1 98 ? -22.149 7.596 17.643 1.00 89.19 98 VAL A CA 1
ATOM 754 C C . VAL A 1 98 ? -21.516 6.604 18.619 1.00 89.19 98 VAL A C 1
ATOM 756 O O . VAL A 1 98 ? -21.911 6.575 19.788 1.00 89.19 98 VAL A O 1
ATOM 759 N N . ALA A 1 99 ? -20.487 5.867 18.194 1.00 89.25 99 ALA A N 1
ATOM 760 C CA . ALA A 1 99 ? -19.740 4.945 19.047 1.00 89.25 99 ALA A CA 1
ATOM 761 C C . ALA A 1 99 ? -19.169 5.662 20.278 1.00 89.25 99 ALA A C 1
ATOM 763 O O . ALA A 1 99 ? -19.353 5.201 21.404 1.00 89.25 99 ALA A O 1
ATOM 764 N N . LYS A 1 100 ? -18.579 6.853 20.110 1.00 87.88 100 LYS A N 1
ATOM 765 C CA . LYS A 1 100 ? -18.042 7.647 21.227 1.00 87.88 100 LYS A CA 1
ATOM 766 C C . LYS A 1 100 ? -19.120 8.058 22.225 1.00 87.88 100 LYS A C 1
ATOM 768 O O . LYS A 1 100 ? -18.903 8.011 23.434 1.00 87.88 100 LYS A O 1
ATOM 773 N N . ARG A 1 101 ? -20.314 8.405 21.749 1.00 88.38 101 ARG A N 1
ATOM 774 C CA . ARG A 1 101 ? -21.444 8.764 22.621 1.00 88.38 101 ARG A CA 1
ATOM 775 C C . ARG A 1 101 ? -21.999 7.569 23.386 1.00 88.38 101 ARG A C 1
ATOM 777 O O . ARG A 1 101 ? -22.323 7.713 24.565 1.00 88.38 101 ARG A O 1
ATOM 784 N N . ILE A 1 102 ? -22.069 6.407 22.742 1.00 89.75 102 ILE A N 1
ATOM 785 C CA . ILE A 1 102 ? -22.391 5.142 23.408 1.00 89.75 102 ILE A CA 1
ATOM 786 C C . ILE A 1 102 ? -21.320 4.835 24.467 1.00 89.75 102 ILE A C 1
ATOM 788 O O . ILE A 1 102 ? -21.659 4.469 25.595 1.00 89.75 102 ILE A O 1
ATOM 792 N N . PHE A 1 103 ? -20.040 5.050 24.136 1.00 88.38 103 PHE A N 1
ATOM 793 C CA . PHE A 1 103 ? -18.927 4.813 25.048 1.00 88.38 103 PHE A CA 1
ATOM 794 C C . PHE A 1 103 ? -19.047 5.671 26.315 1.00 88.38 103 PHE A C 1
ATOM 796 O O . PHE A 1 103 ? -19.080 5.150 27.431 1.00 88.38 103 PHE A O 1
ATOM 803 N N . ASP A 1 104 ? -19.196 6.984 26.139 1.00 86.44 104 ASP A N 1
ATOM 804 C CA . ASP A 1 104 ? -19.302 7.940 27.243 1.00 86.44 104 ASP A CA 1
ATOM 805 C C . ASP A 1 104 ? -20.521 7.665 28.128 1.00 86.44 104 ASP A C 1
ATOM 807 O O . ASP A 1 104 ? -20.467 7.852 29.343 1.00 86.44 104 ASP A O 1
ATOM 811 N N . SER A 1 105 ? -21.634 7.218 27.542 1.00 87.31 105 SER A N 1
ATOM 812 C CA . SER A 1 105 ? -22.825 6.885 28.321 1.00 87.31 105 SER A CA 1
ATOM 813 C C . SER A 1 105 ? -22.628 5.651 29.196 1.00 87.31 105 SER A C 1
ATOM 815 O O . SER A 1 105 ? -23.133 5.619 30.317 1.00 87.31 105 SER A O 1
ATOM 817 N N . ALA A 1 106 ? -21.893 4.648 28.716 1.00 85.56 106 ALA A N 1
ATOM 818 C CA . ALA A 1 106 ? -21.556 3.480 29.521 1.00 85.56 106 ALA A CA 1
ATOM 819 C C . ALA A 1 106 ? -20.595 3.850 30.661 1.00 85.56 106 ALA A C 1
ATOM 821 O O . ALA A 1 106 ? -20.811 3.441 31.798 1.00 85.56 106 ALA A O 1
ATOM 822 N N . MET A 1 107 ? -19.607 4.713 30.395 1.00 83.88 107 MET A N 1
ATOM 823 C CA . MET A 1 107 ? -18.714 5.231 31.440 1.00 83.88 107 MET A CA 1
ATOM 824 C C . MET A 1 107 ? -19.479 6.023 32.508 1.00 83.88 107 MET A C 1
ATOM 826 O O . MET A 1 107 ? -19.234 5.846 33.698 1.00 83.88 107 MET A O 1
ATOM 830 N N . LYS A 1 108 ? -20.465 6.839 32.110 1.00 86.75 108 LYS A N 1
ATOM 831 C CA . LYS A 1 108 ? -21.347 7.562 33.046 1.00 86.75 108 LYS A CA 1
ATOM 832 C C . LYS A 1 108 ? -22.245 6.647 33.875 1.00 86.75 108 LYS A C 1
ATOM 834 O O . LYS A 1 108 ? -22.587 7.003 34.997 1.00 86.75 108 LYS A O 1
ATOM 839 N N . ARG A 1 109 ? -22.647 5.490 33.338 1.00 82.81 109 ARG A N 1
ATOM 840 C CA . ARG A 1 109 ? -23.435 4.483 34.072 1.00 82.81 109 ARG A CA 1
ATOM 841 C C . ARG A 1 109 ? -22.650 3.883 35.247 1.00 82.81 109 ARG A C 1
ATOM 843 O O . ARG A 1 109 ? -23.281 3.418 36.203 1.00 82.81 109 ARG A O 1
ATOM 850 N N . GLY A 1 110 ? -21.317 3.936 35.182 1.00 79.38 110 GLY A N 1
ATOM 851 C CA . GLY A 1 110 ? -20.408 3.393 36.183 1.00 79.38 110 GLY A CA 1
ATOM 852 C C . GLY A 1 110 ? -20.328 1.868 36.137 1.00 79.38 110 GLY A C 1
ATOM 853 O O . GLY A 1 110 ? -20.860 1.225 35.229 1.00 79.38 110 GLY A O 1
ATOM 854 N N . ILE A 1 111 ? -19.650 1.294 37.129 1.00 82.00 111 ILE A N 1
ATOM 855 C CA . ILE A 1 111 ? -19.515 -0.157 37.276 1.00 82.00 111 ILE A CA 1
ATOM 856 C C . ILE A 1 111 ? -20.887 -0.752 37.607 1.00 82.00 111 ILE A C 1
ATOM 858 O O . ILE A 1 111 ? -21.587 -0.261 38.496 1.00 82.00 111 ILE A O 1
ATOM 862 N N . ARG A 1 112 ? -21.286 -1.798 36.880 1.00 80.00 112 ARG A N 1
ATOM 863 C CA . ARG A 1 112 ? -22.569 -2.485 37.068 1.00 80.00 112 ARG A CA 1
ATOM 864 C C . ARG A 1 112 ? -22.386 -4.002 36.976 1.00 80.00 112 ARG A C 1
ATOM 866 O O . ARG A 1 112 ? -21.670 -4.455 36.084 1.00 80.00 112 ARG A O 1
ATOM 873 N N . PRO A 1 113 ? -23.028 -4.787 37.857 1.00 78.12 113 PRO A N 1
ATOM 874 C CA . PRO A 1 113 ? -23.003 -6.239 37.753 1.00 78.12 113 PRO A CA 1
ATOM 875 C C . PRO A 1 113 ? -23.902 -6.716 36.604 1.00 78.12 113 PRO A C 1
ATOM 877 O O . PRO A 1 113 ? -25.038 -6.272 36.472 1.00 78.12 113 PRO A O 1
ATOM 880 N N . GLY A 1 114 ? -23.415 -7.665 35.805 1.00 86.69 114 GLY A N 1
ATOM 881 C CA . GLY A 1 114 ? -24.190 -8.279 34.722 1.00 86.69 114 GLY A CA 1
ATOM 882 C C . GLY A 1 114 ? -24.255 -7.457 33.429 1.00 86.69 114 GLY A C 1
ATOM 883 O O . GLY A 1 114 ? -23.614 -6.418 33.286 1.00 86.69 114 GLY A O 1
ATOM 884 N N . LEU A 1 115 ? -25.004 -7.964 32.447 1.00 90.31 115 LEU A N 1
ATOM 885 C CA . LEU A 1 115 ? -25.151 -7.362 31.121 1.00 90.31 115 LEU A CA 1
ATOM 886 C C . LEU A 1 115 ? -26.370 -6.428 31.085 1.00 90.31 115 LEU A C 1
ATOM 888 O O . LEU A 1 115 ? -27.499 -6.866 31.276 1.00 90.31 115 LEU A O 1
ATOM 892 N N . HIS A 1 116 ? -26.143 -5.149 30.795 1.00 89.50 116 HIS A N 1
ATOM 893 C CA . HIS A 1 116 ? -27.173 -4.106 30.760 1.00 89.50 116 HIS A CA 1
ATOM 894 C C . HIS A 1 116 ? -27.431 -3.538 29.366 1.00 89.50 116 HIS A C 1
ATOM 896 O O . HIS A 1 116 ? -28.530 -3.063 29.089 1.00 89.50 116 HIS A O 1
ATOM 902 N N . HIS A 1 117 ? -26.419 -3.521 28.502 1.00 91.06 117 HIS A N 1
ATOM 903 C CA . HIS A 1 117 ? -26.523 -2.920 27.178 1.00 91.06 117 HIS A CA 1
ATOM 904 C C . HIS A 1 117 ? -25.640 -3.681 26.195 1.00 91.06 117 HIS A C 1
ATOM 906 O O . HIS A 1 117 ? -24.479 -3.943 26.503 1.00 91.06 117 HIS A O 1
ATOM 912 N N . VAL A 1 118 ? -26.183 -4.026 25.027 1.00 92.94 118 VAL A N 1
ATOM 913 C CA . VAL A 1 118 ? -25.451 -4.709 23.955 1.00 92.94 118 VAL A CA 1
ATOM 914 C C . VAL A 1 118 ? -25.294 -3.755 22.785 1.00 92.94 118 VAL A C 1
ATOM 916 O O . VAL A 1 118 ? -26.272 -3.180 22.312 1.00 92.94 118 VAL A O 1
ATOM 919 N N . VAL A 1 119 ? -24.061 -3.604 22.317 1.00 92.69 119 VAL A N 1
ATOM 920 C CA . VAL A 1 119 ? -23.722 -2.836 21.121 1.00 92.69 119 VAL A CA 1
ATOM 921 C C . VAL A 1 119 ? -23.285 -3.812 20.046 1.00 92.69 119 VAL A C 1
ATOM 923 O O . VAL A 1 119 ? -22.371 -4.596 20.282 1.00 92.69 119 VAL A O 1
ATOM 926 N N . VAL A 1 120 ? -23.923 -3.754 18.880 1.00 94.00 120 VAL A N 1
ATOM 927 C C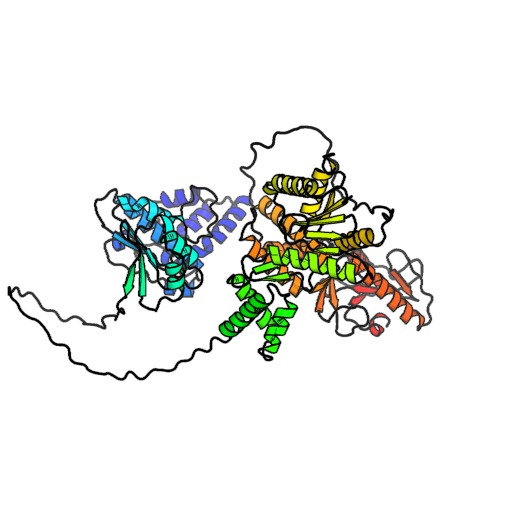A . VAL A 1 120 ? -23.495 -4.503 17.695 1.00 94.00 120 VAL A CA 1
ATOM 928 C C . VAL A 1 120 ? -22.809 -3.531 16.748 1.00 94.00 120 VAL A C 1
ATOM 930 O O . VAL A 1 120 ? -23.411 -2.545 16.323 1.00 94.00 120 VAL A O 1
ATOM 933 N N . LEU A 1 121 ? -21.538 -3.793 16.472 1.00 92.69 121 LEU A N 1
ATOM 934 C CA . LEU A 1 121 ? -20.698 -3.020 15.574 1.00 92.69 121 LEU A CA 1
ATOM 935 C C . LEU A 1 121 ? -20.563 -3.789 14.258 1.00 92.69 121 LEU A C 1
ATOM 937 O O . LEU A 1 121 ? -19.682 -4.634 14.124 1.00 92.69 121 LEU A O 1
ATOM 941 N N . GLU A 1 122 ? -21.467 -3.513 13.320 1.00 91.62 122 GLU A N 1
ATOM 942 C CA . GLU A 1 122 ? -21.404 -4.027 11.946 1.00 91.62 122 GLU A CA 1
ATOM 943 C C . GLU A 1 122 ? -20.298 -3.334 11.144 1.00 91.62 122 GLU A C 1
ATOM 945 O O . GLU A 1 122 ? -19.982 -2.165 11.398 1.00 91.62 122 GLU A O 1
ATOM 950 N N . GLU A 1 123 ? -19.717 -4.070 10.191 1.00 87.31 123 GLU A N 1
ATOM 951 C CA . GLU A 1 123 ? -18.570 -3.663 9.365 1.00 87.31 123 GLU A CA 1
ATOM 952 C C . GLU A 1 123 ? -17.494 -2.925 10.184 1.00 87.31 123 GLU A C 1
ATOM 954 O O . GLU A 1 123 ? -17.129 -1.770 9.929 1.00 87.31 123 GLU A O 1
ATOM 959 N N . ALA A 1 124 ? -17.028 -3.586 11.247 1.00 84.81 124 ALA A N 1
ATOM 960 C CA . ALA A 1 124 ? -16.160 -2.990 12.258 1.00 84.81 124 ALA A CA 1
ATOM 961 C C . ALA A 1 124 ? -14.806 -2.501 11.723 1.00 84.81 124 ALA A C 1
ATOM 963 O O . ALA A 1 124 ? -14.185 -1.638 12.348 1.00 84.81 124 ALA A O 1
ATOM 964 N N . SER A 1 125 ? -14.386 -2.981 10.550 1.00 81.88 125 SER A N 1
ATOM 965 C CA . SER A 1 125 ? -13.233 -2.475 9.798 1.00 81.88 125 SER A CA 1
ATOM 966 C C . SER A 1 125 ? -13.296 -0.955 9.563 1.00 81.88 125 SER A C 1
ATOM 968 O O . SER A 1 125 ? -12.265 -0.289 9.529 1.00 81.88 125 SER A O 1
ATOM 970 N N . ASN A 1 126 ? -14.499 -0.368 9.496 1.00 75.81 126 ASN A N 1
ATOM 971 C CA . ASN A 1 126 ? -14.691 1.079 9.360 1.00 75.81 126 ASN A CA 1
ATOM 972 C C . ASN A 1 126 ? -14.487 1.872 10.657 1.00 75.81 126 ASN A C 1
ATOM 974 O O . ASN A 1 126 ? -14.253 3.080 10.600 1.00 75.81 126 ASN A O 1
ATOM 978 N N . LEU A 1 127 ? -14.615 1.231 11.820 1.00 74.81 127 LEU A N 1
ATOM 979 C CA . LEU A 1 127 ? -14.408 1.866 13.124 1.00 74.81 127 LEU A CA 1
ATOM 980 C C . LEU A 1 127 ? -12.993 1.601 13.651 1.00 74.81 127 LEU A C 1
ATOM 982 O O . LEU A 1 127 ? -12.435 2.433 14.365 1.00 74.81 127 LEU A O 1
ATOM 986 N N . VAL A 1 128 ? -12.439 0.432 13.326 1.00 68.81 128 VAL A N 1
ATOM 987 C CA . VAL A 1 128 ? -11.212 -0.095 13.926 1.00 68.81 128 VAL A CA 1
ATOM 988 C C . VAL A 1 128 ? -10.353 -0.841 12.892 1.00 68.81 128 VAL A C 1
ATOM 990 O O . VAL A 1 128 ? -10.117 -2.047 13.039 1.00 68.81 128 VAL A O 1
ATOM 993 N N . PRO A 1 129 ? -9.895 -0.162 11.825 1.00 66.50 129 PRO A N 1
ATOM 994 C CA . PRO A 1 129 ? -9.029 -0.799 10.841 1.00 66.50 129 PRO A CA 1
ATOM 995 C C . PRO A 1 129 ? -7.678 -1.146 11.475 1.00 66.50 129 PRO A C 1
ATOM 997 O O . PRO A 1 129 ? -7.143 -0.384 12.282 1.00 66.50 129 PRO A O 1
ATOM 1000 N N . GLU A 1 130 ? -7.100 -2.279 11.079 1.00 62.75 130 GLU A N 1
ATOM 1001 C CA . GLU A 1 130 ? -5.750 -2.681 11.497 1.00 62.75 130 GLU A CA 1
ATOM 1002 C C . GLU A 1 130 ? -4.678 -1.645 11.103 1.00 62.75 130 GLU A C 1
ATOM 1004 O O . GLU A 1 130 ? -3.699 -1.451 11.819 1.00 62.75 130 GLU A O 1
ATOM 1009 N N . SER A 1 131 ? -4.908 -0.920 10.004 1.00 49.47 131 SER A N 1
ATOM 1010 C CA . SER A 1 131 ? -3.991 0.063 9.420 1.00 49.47 131 SER A CA 1
ATOM 1011 C C . SER A 1 131 ? -4.020 1.453 10.066 1.00 49.47 131 SER A C 1
ATOM 1013 O O . SER A 1 131 ? -3.359 2.358 9.556 1.00 49.47 131 SER A O 1
ATOM 1015 N N . TYR A 1 132 ? -4.778 1.678 11.148 1.00 52.62 132 TYR A N 1
ATOM 1016 C CA . TYR A 1 132 ? -4.699 2.960 11.854 1.00 52.62 132 TYR A CA 1
ATOM 1017 C C . TYR A 1 132 ? -3.316 3.062 12.511 1.00 52.62 132 TYR A C 1
ATOM 1019 O O . TYR A 1 132 ? -3.020 2.363 13.482 1.00 52.62 132 TYR A O 1
ATOM 1027 N N . THR A 1 133 ? -2.443 3.895 11.940 1.00 41.91 133 THR A N 1
ATOM 1028 C CA . THR A 1 133 ? -1.077 4.115 12.420 1.00 41.91 133 THR A CA 1
ATOM 1029 C C . THR A 1 133 ? -1.116 4.573 13.872 1.00 41.91 133 THR A C 1
ATOM 1031 O O . THR A 1 133 ? -1.495 5.704 14.173 1.00 41.91 133 THR A O 1
ATOM 1034 N N . ARG A 1 134 ? -0.740 3.673 14.786 1.00 50.28 134 ARG A N 1
ATOM 1035 C CA . ARG A 1 134 ? -0.574 3.973 16.208 1.00 50.28 134 ARG A CA 1
ATOM 1036 C C . ARG A 1 134 ? 0.622 4.909 16.346 1.00 50.28 134 ARG A C 1
ATOM 1038 O O . ARG A 1 134 ? 1.757 4.480 16.161 1.00 50.28 134 ARG A O 1
ATOM 1045 N N . HIS A 1 135 ? 0.380 6.179 16.657 1.00 40.75 135 HIS A N 1
ATOM 1046 C CA . HIS A 1 135 ? 1.457 7.118 16.979 1.00 40.75 135 HIS A CA 1
ATOM 1047 C C . HIS A 1 135 ? 1.933 6.950 18.436 1.00 40.75 135 HIS A C 1
ATOM 1049 O O . HIS A 1 135 ? 3.017 7.408 18.788 1.00 40.75 135 HIS A O 1
ATOM 1055 N N . SER A 1 136 ? 1.164 6.231 19.266 1.00 35.25 136 SER A N 1
ATOM 1056 C CA . SER A 1 136 ? 1.512 5.827 20.630 1.00 35.25 136 SER A CA 1
ATOM 1057 C C . SER A 1 136 ? 0.726 4.580 21.071 1.00 35.25 136 SER A C 1
ATOM 1059 O O . SER A 1 136 ? -0.371 4.319 20.579 1.00 35.25 136 SER A O 1
ATOM 1061 N N . ALA A 1 137 ? 1.234 3.839 22.065 1.00 37.03 137 ALA A N 1
ATOM 1062 C CA . ALA A 1 137 ? 0.491 2.778 22.763 1.00 37.03 137 ALA A CA 1
ATOM 1063 C C . ALA A 1 137 ? -0.785 3.290 23.475 1.00 37.03 137 ALA A C 1
ATOM 1065 O O . ALA A 1 137 ? -1.629 2.490 23.876 1.00 37.03 137 ALA A O 1
ATOM 1066 N N . ALA A 1 138 ? -0.927 4.613 23.624 1.00 37.16 138 ALA A N 1
ATOM 1067 C CA . ALA A 1 138 ? -2.097 5.277 24.195 1.00 37.16 138 ALA A CA 1
ATOM 1068 C C . ALA A 1 138 ? -3.197 5.621 23.167 1.00 37.16 138 ALA A C 1
ATOM 1070 O O . ALA A 1 138 ? -4.313 5.948 23.577 1.00 37.16 138 ALA A O 1
ATOM 1071 N N . ASP A 1 139 ? -2.923 5.528 21.859 1.00 51.53 139 ASP A N 1
ATOM 1072 C CA . ASP A 1 139 ? -3.899 5.819 20.799 1.00 51.53 139 ASP A CA 1
ATOM 1073 C C . ASP A 1 139 ? -4.810 4.609 20.563 1.00 51.53 139 ASP A C 1
ATOM 1075 O O . ASP A 1 139 ? -4.734 3.910 19.554 1.00 51.53 139 ASP A O 1
ATOM 1079 N N . VAL A 1 140 ? -5.665 4.337 21.546 1.00 60.91 140 VAL A N 1
ATOM 1080 C CA . VAL A 1 140 ? -6.704 3.312 21.457 1.00 60.91 140 VAL A CA 1
ATOM 1081 C C . VAL A 1 140 ? -7.943 3.948 20.833 1.00 60.91 140 VAL A C 1
ATOM 1083 O O . VAL A 1 140 ? -8.481 4.937 21.340 1.00 60.91 140 VAL A O 1
ATOM 1086 N N . THR A 1 141 ? -8.429 3.382 19.731 1.00 74.62 141 THR A N 1
ATOM 1087 C CA . THR A 1 141 ? -9.677 3.838 19.107 1.00 74.62 141 THR A CA 1
ATOM 1088 C C . THR A 1 141 ? -10.851 3.695 20.079 1.00 74.62 141 THR A C 1
ATOM 1090 O O . THR A 1 141 ? -10.822 2.930 21.051 1.00 74.62 141 THR A O 1
ATOM 1093 N N . THR A 1 142 ? -11.948 4.409 19.813 1.00 77.88 142 THR A N 1
ATOM 1094 C CA . THR A 1 142 ? -13.160 4.261 20.634 1.00 77.88 142 THR A CA 1
ATOM 1095 C C . THR A 1 142 ? -13.670 2.816 20.608 1.00 77.88 142 THR A C 1
ATOM 1097 O O . THR A 1 142 ? -14.076 2.308 21.649 1.00 77.88 142 THR A O 1
ATOM 1100 N N . GLY A 1 143 ? -13.605 2.135 19.457 1.00 80.56 143 GLY A N 1
ATOM 1101 C CA . GLY A 1 143 ? -14.026 0.738 19.328 1.00 80.56 143 GLY A CA 1
ATOM 1102 C C . GLY A 1 143 ? -13.174 -0.231 20.155 1.00 80.56 143 GLY A C 1
ATOM 1103 O O . GLY A 1 143 ? -13.722 -1.056 20.882 1.00 80.56 143 GLY A O 1
ATOM 1104 N N . GLU A 1 144 ? -11.845 -0.095 20.135 1.00 82.81 144 GLU A N 1
ATOM 1105 C CA . GLU A 1 144 ? -10.961 -0.893 21.001 1.00 82.81 144 GLU A CA 1
ATOM 1106 C C . GLU A 1 144 ? -11.213 -0.602 22.485 1.00 82.81 144 GLU A C 1
ATOM 1108 O O . GLU A 1 144 ? -11.345 -1.526 23.288 1.00 82.81 144 GLU A O 1
ATOM 1113 N N . SER A 1 145 ? -11.367 0.677 22.842 1.00 82.12 145 SER A N 1
ATOM 1114 C CA . SER A 1 145 ? -11.667 1.097 24.215 1.00 82.12 145 SER A CA 1
ATOM 1115 C C . SER A 1 145 ? -12.986 0.502 24.714 1.00 82.12 145 SER A C 1
ATOM 1117 O O . SER A 1 145 ? -13.097 0.140 25.886 1.00 82.12 145 SER A O 1
ATOM 1119 N N . MET A 1 146 ? -13.992 0.376 23.837 1.00 85.00 146 MET A N 1
ATOM 1120 C CA . MET A 1 146 ? -15.264 -0.273 24.163 1.00 85.00 146 MET A CA 1
ATOM 1121 C C . MET A 1 146 ? -15.058 -1.735 24.568 1.00 85.00 146 MET A C 1
ATOM 1123 O O . MET A 1 146 ? -15.562 -2.154 25.611 1.00 85.00 146 MET A O 1
ATOM 1127 N N . VAL A 1 147 ? -14.289 -2.490 23.780 1.00 86.06 147 VAL A N 1
ATOM 1128 C CA . VAL A 1 147 ? -14.022 -3.915 24.033 1.00 86.06 147 VAL A CA 1
ATOM 1129 C C . VAL A 1 147 ? -13.159 -4.109 25.284 1.00 86.06 147 VAL A C 1
ATOM 1131 O O . VAL A 1 147 ? -13.447 -4.988 26.092 1.00 86.06 147 VAL A O 1
ATOM 1134 N N . MET A 1 148 ? -12.142 -3.268 25.483 1.00 81.12 148 MET A N 1
ATOM 1135 C CA . MET A 1 148 ? -11.200 -3.404 26.599 1.00 81.12 148 MET A CA 1
ATOM 1136 C C . MET A 1 148 ? -11.786 -2.967 27.949 1.00 81.12 148 MET A C 1
ATOM 1138 O O . MET A 1 148 ? -11.556 -3.625 28.961 1.00 81.12 148 MET A O 1
ATOM 1142 N N . LEU A 1 149 ? -12.531 -1.855 27.995 1.00 79.19 149 LEU A N 1
ATOM 1143 C CA . LEU A 1 149 ? -12.862 -1.187 29.264 1.00 79.19 149 LEU A CA 1
ATOM 1144 C C . LEU A 1 149 ? -14.305 -1.408 29.730 1.00 79.19 149 LEU A C 1
ATOM 1146 O O . LEU A 1 149 ? -14.594 -1.314 30.923 1.00 79.19 149 LEU A O 1
ATOM 1150 N N . GLN A 1 150 ? -15.249 -1.680 28.824 1.00 81.19 150 GLN A N 1
ATOM 1151 C CA . GLN A 1 150 ? -16.669 -1.527 29.163 1.00 81.19 150 GLN A CA 1
ATOM 1152 C C . GLN A 1 150 ? -17.343 -2.771 29.737 1.00 81.19 150 GLN A C 1
ATOM 1154 O O . GLN A 1 150 ? -18.488 -2.670 30.193 1.00 81.19 150 GLN A O 1
ATOM 1159 N N . ARG A 1 151 ? -16.628 -3.899 29.835 1.00 79.81 151 ARG A N 1
ATOM 1160 C CA . ARG A 1 151 ? -17.118 -5.107 30.520 1.00 79.81 151 ARG A CA 1
ATOM 1161 C C . ARG A 1 151 ? -17.569 -4.801 31.951 1.00 79.81 151 ARG A C 1
ATOM 1163 O O . ARG A 1 151 ? -18.645 -5.230 32.353 1.00 79.81 151 ARG A O 1
ATOM 1170 N N . ALA A 1 152 ? -16.799 -3.994 32.688 1.00 77.12 152 ALA A N 1
ATOM 1171 C CA . ALA A 1 152 ? -17.123 -3.594 34.062 1.00 77.12 152 ALA A CA 1
ATOM 1172 C C . ALA A 1 152 ? -18.383 -2.712 34.162 1.00 77.12 152 ALA A C 1
ATOM 1174 O O . ALA A 1 152 ? -19.024 -2.655 35.206 1.00 77.12 152 ALA A O 1
ATOM 1175 N N . THR A 1 153 ? -18.769 -2.035 33.077 1.00 84.50 153 THR A N 1
ATOM 1176 C CA . THR A 1 153 ? -19.960 -1.165 33.031 1.00 84.50 153 THR A CA 1
ATOM 1177 C C . THR A 1 153 ? -21.241 -1.906 32.634 1.00 84.50 153 THR A C 1
ATOM 1179 O O . THR A 1 153 ? -22.273 -1.272 32.383 1.00 84.50 153 THR A O 1
ATOM 1182 N N . GLY A 1 154 ? -21.171 -3.235 32.504 1.00 84.25 154 GLY A N 1
ATOM 1183 C CA . GLY A 1 154 ? -22.250 -4.075 31.993 1.00 84.25 154 GLY A CA 1
ATOM 1184 C C . GLY A 1 154 ? -22.550 -3.868 30.507 1.00 84.25 154 GLY A C 1
ATOM 1185 O O . GLY A 1 154 ? -23.687 -4.054 30.073 1.00 84.25 154 GLY A O 1
ATOM 1186 N N . GLN A 1 155 ? -21.560 -3.433 29.724 1.00 89.00 155 GLN A N 1
ATOM 1187 C CA . GLN A 1 155 ? -21.687 -3.287 28.277 1.00 89.00 155 GLN A CA 1
ATOM 1188 C C . GLN A 1 155 ? -21.136 -4.530 27.571 1.00 89.00 155 GLN A C 1
ATOM 1190 O O . GLN A 1 155 ? -19.951 -4.837 27.686 1.00 89.00 155 GLN A O 1
ATOM 1195 N N . GLY A 1 156 ? -21.990 -5.221 26.823 1.00 91.31 156 GLY A N 1
ATOM 1196 C CA . GLY A 1 156 ? -21.586 -6.244 25.866 1.00 91.31 156 GLY A CA 1
ATOM 1197 C C . GLY A 1 156 ? -21.333 -5.611 24.505 1.00 91.31 156 GLY A C 1
ATOM 1198 O O . GLY A 1 156 ? -22.098 -4.751 24.066 1.00 91.31 156 GLY A O 1
ATOM 1199 N N . VAL A 1 157 ? -20.266 -6.033 23.836 1.00 92.69 157 VAL A N 1
ATOM 1200 C CA . VAL A 1 157 ? -19.916 -5.558 22.496 1.00 92.69 157 VAL A CA 1
ATOM 1201 C C . VAL A 1 157 ? -19.821 -6.770 21.581 1.00 92.69 157 VAL A C 1
ATOM 1203 O O . VAL A 1 157 ? -19.076 -7.704 21.866 1.00 92.69 157 VAL A O 1
ATOM 1206 N N . ILE A 1 158 ? -20.599 -6.758 20.505 1.00 94.50 158 ILE A N 1
ATOM 1207 C CA . ILE A 1 158 ? -20.540 -7.727 19.414 1.00 94.50 158 ILE A CA 1
ATOM 1208 C C . ILE A 1 158 ? -19.912 -7.002 18.236 1.00 94.50 158 ILE A C 1
ATOM 1210 O O . ILE A 1 158 ? -20.398 -5.952 17.824 1.00 94.50 158 ILE A O 1
ATOM 1214 N N . VAL A 1 159 ? -18.823 -7.550 17.717 1.00 93.44 159 VAL A N 1
ATOM 1215 C CA . VAL A 1 159 ? -18.093 -6.981 16.589 1.00 93.44 159 VAL A CA 1
ATOM 1216 C C . VAL A 1 159 ? -18.280 -7.911 15.403 1.00 93.44 159 VAL A C 1
ATOM 1218 O O . VAL A 1 159 ? -17.987 -9.099 15.512 1.00 93.44 159 VAL A O 1
ATOM 1221 N N . VAL A 1 160 ? -18.781 -7.374 14.294 1.00 93.88 160 VAL A N 1
ATOM 1222 C CA . VAL A 1 160 ? -19.011 -8.119 13.056 1.00 93.88 160 VAL A CA 1
ATOM 1223 C C . VAL A 1 160 ? -18.142 -7.505 11.964 1.00 93.88 160 VAL A C 1
ATOM 1225 O O . VAL A 1 160 ? -18.139 -6.291 11.756 1.00 93.88 160 VAL A O 1
ATOM 1228 N N . SER A 1 161 ? -17.357 -8.344 11.295 1.00 91.94 161 SER A N 1
ATOM 1229 C CA . SER A 1 161 ? -16.491 -7.948 10.186 1.00 91.94 161 SER A CA 1
ATOM 1230 C C . SER A 1 161 ? -16.444 -9.071 9.161 1.00 91.94 161 SER A C 1
ATOM 1232 O O . SER A 1 161 ? -16.432 -10.246 9.529 1.00 91.94 161 SER A O 1
ATOM 1234 N N . THR A 1 162 ? -16.420 -8.706 7.881 1.00 89.62 162 THR A N 1
ATOM 1235 C CA . THR A 1 162 ? -16.339 -9.655 6.760 1.00 89.62 162 THR A CA 1
ATOM 1236 C C . THR A 1 162 ? -14.961 -10.303 6.659 1.00 89.62 162 THR A C 1
ATOM 1238 O O . THR A 1 162 ? -14.853 -11.478 6.318 1.00 89.62 162 THR A O 1
ATOM 1241 N N . ARG A 1 163 ? -13.914 -9.552 7.008 1.00 85.00 163 ARG A N 1
ATOM 1242 C CA . ARG A 1 163 ? -12.531 -10.024 7.112 1.00 85.00 163 ARG A CA 1
ATOM 1243 C C . ARG A 1 163 ? -11.993 -9.797 8.525 1.00 85.00 163 ARG A C 1
ATOM 1245 O O . ARG A 1 163 ? -12.382 -8.818 9.170 1.00 85.00 163 ARG A O 1
ATOM 1252 N N . PRO A 1 164 ? -11.074 -10.640 9.020 1.00 84.00 164 PRO A N 1
ATOM 1253 C CA . PRO A 1 164 ? -10.442 -10.455 10.323 1.00 84.00 164 PRO A CA 1
ATOM 1254 C C . PRO A 1 164 ? -9.314 -9.397 10.306 1.00 84.00 164 PRO A C 1
ATOM 1256 O O . PRO A 1 164 ? -8.436 -9.438 11.158 1.00 84.00 164 PRO A O 1
ATOM 1259 N N . ASN A 1 165 ? -9.345 -8.424 9.387 1.00 79.94 165 ASN A N 1
ATOM 1260 C CA . ASN A 1 165 ? -8.397 -7.301 9.273 1.00 79.94 165 ASN A CA 1
ATOM 1261 C C . ASN A 1 165 ? -8.769 -6.117 10.196 1.00 79.94 165 ASN A C 1
ATOM 1263 O O . ASN A 1 165 ? -8.754 -4.941 9.814 1.00 79.94 165 ASN A O 1
ATOM 1267 N N . ILE A 1 166 ? -9.181 -6.447 11.416 1.00 84.88 166 ILE A N 1
ATOM 1268 C CA . ILE A 1 166 ? -9.551 -5.501 12.470 1.00 84.88 166 ILE A CA 1
ATOM 1269 C C . ILE A 1 166 ? -8.484 -5.528 13.560 1.00 84.88 166 ILE A C 1
ATOM 1271 O O . ILE A 1 166 ? -7.711 -6.479 13.648 1.00 84.88 166 ILE A O 1
ATOM 1275 N N . SER A 1 167 ? -8.446 -4.505 14.417 1.00 84.88 167 SER A N 1
ATOM 1276 C CA . SER A 1 167 ? -7.425 -4.426 15.470 1.00 84.88 167 SER A CA 1
ATOM 1277 C C . SER A 1 167 ? -7.236 -5.741 16.239 1.00 84.88 167 SER A C 1
ATOM 1279 O O . SER A 1 167 ? -8.181 -6.315 16.795 1.00 84.88 167 SER A O 1
ATOM 1281 N N . SER A 1 168 ? -5.972 -6.148 16.366 1.00 84.56 168 SER A N 1
ATOM 1282 C CA . SER A 1 168 ? -5.539 -7.284 17.181 1.00 84.56 168 SER A CA 1
ATOM 1283 C C . SER A 1 168 ? -6.001 -7.187 18.638 1.00 84.56 168 SER A C 1
ATOM 1285 O O . SER A 1 168 ? -6.243 -8.217 19.265 1.00 84.56 168 SER A O 1
ATOM 1287 N N . ASN A 1 169 ? -6.207 -5.973 19.164 1.00 82.69 169 ASN A N 1
ATOM 1288 C CA . ASN A 1 169 ? -6.767 -5.765 20.500 1.00 82.69 169 ASN A CA 1
ATOM 1289 C C . ASN A 1 169 ? -8.209 -6.272 20.589 1.00 82.69 169 ASN A C 1
ATOM 1291 O O . ASN A 1 169 ? -8.587 -6.858 21.599 1.00 82.69 169 ASN A O 1
ATOM 1295 N N . ILE A 1 170 ? -9.018 -6.092 19.544 1.00 87.56 170 ILE A N 1
ATOM 1296 C CA . ILE A 1 170 ? -10.396 -6.593 19.517 1.00 87.56 170 ILE A CA 1
ATOM 1297 C C . ILE A 1 170 ? -10.401 -8.112 19.387 1.00 87.56 170 ILE A C 1
ATOM 1299 O O . ILE A 1 170 ? -11.089 -8.791 20.149 1.00 87.56 170 ILE A O 1
ATOM 1303 N N . LEU A 1 171 ? -9.599 -8.657 18.472 1.00 88.38 171 LEU A N 1
ATOM 1304 C CA . LEU A 1 171 ? -9.499 -10.105 18.275 1.00 88.38 171 LEU A CA 1
ATOM 1305 C C . LEU A 1 171 ? -9.003 -10.817 19.545 1.00 88.38 171 LEU A C 1
ATOM 1307 O O . LEU A 1 171 ? -9.525 -11.867 19.913 1.00 88.38 171 LEU A O 1
ATOM 1311 N N . ALA A 1 172 ? -8.056 -10.223 20.273 1.00 84.12 172 ALA A N 1
ATOM 1312 C CA . ALA A 1 172 ? -7.550 -10.783 21.523 1.00 84.12 172 ALA A CA 1
ATOM 1313 C C . ALA A 1 172 ? -8.545 -10.658 22.692 1.00 84.12 172 ALA A C 1
ATOM 1315 O O . ALA A 1 172 ? -8.704 -11.605 23.458 1.00 84.12 172 ALA A O 1
ATOM 1316 N N . ASN A 1 173 ? -9.233 -9.519 22.833 1.00 83.62 173 ASN A N 1
ATOM 1317 C CA . ASN A 1 173 ? -10.083 -9.238 24.001 1.00 83.62 173 ASN A CA 1
ATOM 1318 C C . ASN A 1 173 ? -11.549 -9.682 23.838 1.00 83.62 173 ASN A C 1
ATOM 1320 O O . ASN A 1 173 ? -12.343 -9.570 24.774 1.00 83.62 173 ASN A O 1
ATOM 1324 N N . THR A 1 174 ? -11.929 -10.215 22.676 1.00 89.19 174 THR A N 1
ATOM 1325 C CA . THR A 1 174 ? -13.242 -10.841 22.468 1.00 89.19 174 THR A CA 1
ATOM 1326 C C . THR A 1 174 ? -13.237 -12.278 22.987 1.00 89.19 174 THR A C 1
ATOM 1328 O O . THR A 1 174 ? -12.518 -13.145 22.492 1.00 89.19 174 THR A O 1
ATOM 1331 N N . ALA A 1 175 ? -14.054 -12.535 24.010 1.00 87.88 175 ALA A N 1
ATOM 1332 C CA . ALA A 1 175 ? -14.118 -13.834 24.675 1.00 87.88 175 ALA A CA 1
ATOM 1333 C C . ALA A 1 175 ? -14.698 -14.929 23.766 1.00 87.88 175 ALA A C 1
ATOM 1335 O O . ALA A 1 175 ? -14.122 -16.005 23.638 1.00 87.88 175 ALA A O 1
ATOM 1336 N N . THR A 1 176 ? -15.827 -14.640 23.122 1.00 92.62 176 THR A N 1
ATOM 1337 C CA . THR A 1 176 ? -16.491 -15.553 22.189 1.00 92.62 176 THR A CA 1
ATOM 1338 C C . THR A 1 176 ? -16.190 -15.134 20.761 1.00 92.62 176 THR A C 1
ATOM 1340 O O . THR A 1 176 ? -16.341 -13.961 20.420 1.00 92.62 176 THR A O 1
ATOM 1343 N N . LYS A 1 177 ? -15.801 -16.097 19.926 1.00 94.19 177 LYS A N 1
ATOM 1344 C CA . LYS A 1 177 ? -15.532 -15.890 18.500 1.00 94.19 177 LYS A CA 1
ATOM 1345 C C . LYS A 1 177 ? -16.401 -16.833 17.690 1.00 94.19 177 LYS A C 1
ATOM 1347 O O . LYS A 1 177 ? -16.467 -18.019 17.999 1.00 94.19 177 LYS A O 1
ATOM 1352 N N . ILE A 1 178 ? -17.072 -16.294 16.682 1.00 95.06 178 ILE A N 1
ATOM 1353 C CA . ILE A 1 178 ? -17.892 -17.054 15.740 1.00 95.06 178 ILE A CA 1
ATOM 1354 C C . ILE A 1 178 ? -17.334 -16.753 14.359 1.00 95.06 178 ILE A C 1
ATOM 1356 O O . ILE A 1 178 ? -17.420 -15.617 13.897 1.00 95.06 178 ILE A O 1
ATOM 1360 N N . THR A 1 179 ? -16.760 -17.765 13.725 1.00 94.94 179 THR A N 1
ATOM 1361 C CA . THR A 1 179 ? -16.051 -17.613 12.459 1.00 94.94 179 THR A CA 1
ATOM 1362 C C . THR A 1 179 ? -16.737 -18.459 11.404 1.00 94.94 179 THR A C 1
ATOM 1364 O O . THR A 1 179 ? -16.797 -19.686 11.494 1.00 94.94 179 THR A O 1
ATOM 1367 N N . PHE A 1 180 ? -17.303 -17.776 10.416 1.00 95.19 180 PHE A N 1
ATOM 1368 C CA . PHE A 1 180 ? -17.815 -18.397 9.199 1.00 95.19 180 PHE A CA 1
ATOM 1369 C C . PHE A 1 180 ? -16.647 -18.726 8.261 1.00 95.19 180 PHE A C 1
ATOM 1371 O O . PHE A 1 180 ? -15.487 -18.527 8.609 1.00 95.19 180 PHE A O 1
ATOM 1378 N N . ARG A 1 181 ? -16.945 -19.239 7.068 1.00 94.75 181 ARG A N 1
ATOM 1379 C CA . ARG A 1 181 ? -15.934 -19.586 6.065 1.00 94.75 181 ARG A CA 1
ATOM 1380 C C . ARG A 1 181 ? -14.917 -18.450 5.848 1.00 94.75 181 ARG A C 1
ATOM 1382 O O . ARG A 1 181 ? -15.311 -17.360 5.438 1.00 94.75 181 ARG A O 1
ATOM 1389 N N . LEU A 1 182 ? -13.629 -18.741 6.054 1.00 92.88 182 LEU A N 1
ATOM 1390 C CA . LEU A 1 182 ? -12.507 -17.832 5.780 1.00 92.88 182 LEU A CA 1
ATOM 1391 C C . LEU A 1 182 ? -11.527 -18.504 4.805 1.00 92.88 182 LEU A C 1
ATOM 1393 O O . LEU A 1 182 ? -10.657 -19.246 5.248 1.00 92.88 182 LEU A O 1
ATOM 1397 N N . PRO A 1 183 ? -11.665 -18.286 3.485 1.00 87.00 183 PRO A N 1
ATOM 1398 C CA . PRO A 1 183 ? -10.815 -18.950 2.497 1.00 87.00 183 PRO A CA 1
ATOM 1399 C C . PRO A 1 183 ? -9.380 -18.402 2.456 1.00 87.00 183 PRO A C 1
ATOM 1401 O O . PRO A 1 183 ? -8.453 -19.181 2.268 1.00 87.00 183 PRO A O 1
ATOM 1404 N N . TYR A 1 184 ? -9.199 -17.091 2.653 1.00 81.62 184 TYR A N 1
ATOM 1405 C CA . TYR A 1 184 ? -7.903 -16.412 2.487 1.00 81.62 184 TYR A CA 1
ATOM 1406 C C . TYR A 1 184 ? -7.247 -16.039 3.824 1.00 81.62 184 TYR A C 1
ATOM 1408 O O . TYR A 1 184 ? -6.047 -16.205 3.998 1.00 81.62 184 TYR A O 1
ATOM 1416 N N . ASP A 1 185 ? -8.048 -15.609 4.805 1.00 87.94 185 ASP A N 1
ATOM 1417 C CA . ASP A 1 185 ? -7.570 -15.168 6.123 1.00 87.94 185 ASP A CA 1
ATOM 1418 C C . ASP A 1 185 ? -7.698 -16.267 7.202 1.00 87.94 185 ASP A C 1
ATOM 1420 O O . ASP A 1 185 ? -7.871 -15.978 8.394 1.00 87.94 185 ASP A O 1
ATOM 1424 N N . SER A 1 186 ? -7.663 -17.546 6.794 1.00 89.38 186 SER A N 1
ATOM 1425 C CA . SER A 1 186 ? -7.832 -18.693 7.701 1.00 89.38 186 SER A CA 1
ATOM 1426 C C . SER A 1 186 ? -6.789 -18.702 8.809 1.00 89.38 186 SER A C 1
ATOM 1428 O O . SER A 1 186 ? -7.128 -19.027 9.940 1.00 89.38 186 SER A O 1
ATOM 1430 N N . SER A 1 187 ? -5.559 -18.279 8.511 1.00 89.69 187 SER A N 1
ATOM 1431 C CA . SER A 1 187 ? -4.433 -18.250 9.449 1.00 89.69 187 SER A CA 1
ATOM 1432 C C . SER A 1 187 ? -4.655 -17.257 10.592 1.00 89.69 187 SER A C 1
ATOM 1434 O O . SER A 1 187 ? -4.361 -17.552 11.752 1.00 89.69 187 SER A O 1
ATOM 1436 N N . ILE A 1 188 ? -5.256 -16.099 10.300 1.00 88.31 188 ILE A N 1
ATOM 1437 C CA . ILE A 1 188 ? -5.628 -15.101 11.309 1.00 88.31 188 ILE A CA 1
ATOM 1438 C C . ILE A 1 188 ? -6.756 -15.659 12.184 1.00 88.31 188 ILE A C 1
ATOM 1440 O O . ILE A 1 188 ? -6.655 -15.637 13.413 1.00 88.31 188 ILE A O 1
ATOM 1444 N N . GLY A 1 189 ? -7.809 -16.209 11.568 1.00 87.00 189 GLY A N 1
ATOM 1445 C CA . GLY A 1 189 ? -8.903 -16.858 12.297 1.00 87.00 189 GLY A CA 1
ATOM 1446 C C . GLY A 1 189 ? -8.409 -18.006 13.186 1.00 87.00 189 GLY A C 1
ATOM 1447 O O . GLY A 1 189 ? -8.748 -18.066 14.368 1.00 87.00 189 GLY A O 1
ATOM 1448 N N . SER A 1 190 ? -7.539 -18.851 12.634 1.00 90.19 190 SER A N 1
ATOM 1449 C CA . SER A 1 190 ? -6.883 -19.994 13.273 1.00 90.19 190 SER A CA 1
ATOM 1450 C C . SER A 1 190 ? -6.099 -19.576 14.511 1.00 90.19 190 SER A C 1
ATOM 1452 O O . SER A 1 190 ? -6.375 -20.059 15.612 1.00 90.19 190 SER A O 1
ATOM 1454 N N . LYS A 1 191 ? -5.225 -18.570 14.374 1.00 90.19 191 LYS A N 1
ATOM 1455 C CA . LYS A 1 191 ? -4.431 -18.007 15.473 1.00 90.19 191 LYS A CA 1
ATOM 1456 C C . LYS A 1 191 ? -5.294 -17.533 16.643 1.00 90.19 191 LYS A C 1
ATOM 1458 O O . LYS A 1 191 ? -4.985 -17.821 17.796 1.00 90.19 191 LYS A O 1
ATOM 1463 N N . TYR A 1 192 ? -6.367 -16.794 16.366 1.00 88.81 192 TYR A N 1
ATOM 1464 C CA . TYR A 1 192 ? -7.198 -16.183 17.409 1.00 88.81 192 TYR A CA 1
ATOM 1465 C C . TYR A 1 192 ? -8.257 -17.123 18.002 1.00 88.81 192 TYR A C 1
ATOM 1467 O O . TYR A 1 192 ? -8.817 -16.812 19.057 1.00 88.81 192 TYR A O 1
ATOM 1475 N N . MET A 1 193 ? -8.522 -18.258 17.357 1.00 89.62 193 MET A N 1
ATOM 1476 C CA . MET A 1 193 ? -9.390 -19.328 17.861 1.00 89.62 193 MET A CA 1
ATOM 1477 C C . MET A 1 193 ? -8.615 -20.541 18.396 1.00 89.62 193 MET A C 1
ATOM 1479 O O . MET A 1 193 ? -9.248 -21.497 18.847 1.00 89.62 193 MET A O 1
ATOM 1483 N N . ALA A 1 194 ? -7.277 -20.498 18.348 1.00 87.31 194 ALA A N 1
ATOM 1484 C CA . ALA A 1 194 ? -6.381 -21.600 18.693 1.00 87.31 194 ALA A CA 1
ATOM 1485 C C . ALA A 1 194 ? -6.741 -22.908 17.959 1.00 87.31 194 ALA A C 1
ATOM 1487 O O . ALA A 1 194 ? -6.878 -23.962 18.581 1.00 87.31 194 ALA A O 1
ATOM 1488 N N . LEU A 1 195 ? -6.948 -22.821 16.640 1.00 91.25 195 LEU A N 1
ATOM 1489 C CA . LEU A 1 195 ? -7.252 -23.984 15.804 1.00 91.25 195 LEU A CA 1
ATOM 1490 C C . LEU A 1 195 ? -5.987 -24.799 15.514 1.00 91.25 195 LEU A C 1
ATOM 1492 O O . LEU A 1 195 ? -4.880 -24.264 15.477 1.00 91.25 195 LEU A O 1
ATOM 1496 N N . ASN A 1 196 ? -6.163 -26.099 15.285 1.00 91.88 196 ASN A N 1
ATOM 1497 C CA . ASN A 1 196 ? -5.121 -26.934 14.694 1.00 91.88 196 ASN A CA 1
ATOM 1498 C C . ASN A 1 196 ? -5.129 -26.822 13.152 1.00 91.88 196 ASN A C 1
ATOM 1500 O O . ASN A 1 196 ? -6.052 -26.255 12.565 1.00 91.88 196 ASN A O 1
ATOM 1504 N N . ALA A 1 197 ? -4.109 -27.378 12.491 1.00 92.00 197 ALA A N 1
ATOM 1505 C CA . ALA A 1 197 ? -3.958 -27.287 11.035 1.00 92.00 197 ALA A CA 1
ATOM 1506 C C . ALA A 1 197 ? -5.158 -27.873 10.262 1.00 92.00 197 ALA A C 1
ATOM 1508 O O . ALA A 1 197 ? -5.595 -27.300 9.268 1.00 92.00 197 ALA A O 1
ATOM 1509 N N . GLU A 1 198 ? -5.739 -28.975 10.745 1.00 92.25 198 GLU A N 1
ATOM 1510 C CA . GLU A 1 198 ? -6.915 -29.599 10.121 1.00 92.25 198 GLU A CA 1
ATOM 1511 C C . GLU A 1 198 ? -8.169 -28.719 10.244 1.00 92.25 198 GLU A C 1
ATOM 1513 O O . GLU A 1 198 ? -8.936 -28.572 9.296 1.00 92.25 198 GLU A O 1
ATOM 1518 N N . GLN A 1 199 ? -8.373 -28.098 11.406 1.00 91.75 199 GLN A N 1
ATOM 1519 C CA . GLN A 1 199 ? -9.479 -27.178 11.667 1.00 91.75 199 GLN A CA 1
ATOM 1520 C C . GLN A 1 199 ? -9.338 -25.878 10.874 1.00 91.75 199 GLN A C 1
ATOM 1522 O O . GLN A 1 199 ? -10.343 -25.326 10.426 1.00 91.75 199 GLN A O 1
ATOM 1527 N N . GLU A 1 200 ? -8.112 -25.388 10.692 1.00 94.06 200 GLU A N 1
ATOM 1528 C CA . GLU A 1 200 ? -7.837 -24.252 9.819 1.00 94.06 200 GLU A CA 1
ATOM 1529 C C . GLU A 1 200 ? -8.173 -24.574 8.359 1.00 94.06 200 GLU A C 1
ATOM 1531 O O . GLU A 1 200 ? -8.852 -23.789 7.697 1.00 94.06 200 GLU A O 1
ATOM 1536 N N . GLU A 1 201 ? -7.762 -25.740 7.864 1.00 93.94 201 GLU A N 1
ATOM 1537 C CA . GLU A 1 201 ? -8.096 -26.172 6.505 1.00 93.94 201 GLU A CA 1
ATOM 1538 C C . GLU A 1 201 ? -9.613 -26.362 6.336 1.00 93.94 201 GLU A C 1
ATOM 1540 O O . GLU A 1 201 ? -10.214 -25.948 5.338 1.00 93.94 201 GLU A O 1
ATOM 1545 N N . TYR A 1 202 ? -10.280 -26.891 7.364 1.00 93.06 202 TYR A N 1
ATOM 1546 C CA . TYR A 1 202 ? -11.736 -26.995 7.391 1.00 93.06 202 TYR A CA 1
ATOM 1547 C C . TYR A 1 202 ? -12.429 -25.622 7.353 1.00 93.06 202 TYR A C 1
ATOM 1549 O O . TYR A 1 202 ? -13.450 -25.454 6.681 1.00 93.06 202 TYR A O 1
ATOM 1557 N N . LEU A 1 203 ? -11.854 -24.603 7.996 1.00 93.31 203 LEU A N 1
ATOM 1558 C CA . LEU A 1 203 ? -12.381 -23.236 7.989 1.00 93.31 203 LEU A CA 1
ATOM 1559 C C . LEU A 1 203 ? -12.447 -22.631 6.575 1.00 93.31 203 LEU A C 1
ATOM 1561 O O . LEU A 1 203 ? -13.369 -21.861 6.280 1.00 93.31 203 LEU A O 1
ATOM 1565 N N . LYS A 1 204 ? -11.530 -23.014 5.676 1.00 93.56 204 LYS A N 1
ATOM 1566 C CA . LYS A 1 204 ? -11.509 -22.563 4.271 1.00 93.56 204 LYS A CA 1
ATOM 1567 C C . LYS A 1 204 ? -12.659 -23.144 3.441 1.00 93.56 204 LYS A C 1
ATOM 1569 O O . LYS A 1 204 ? -13.171 -22.484 2.528 1.00 93.56 204 LYS A O 1
ATOM 1574 N N . SER A 1 205 ? -13.089 -24.364 3.768 1.00 94.44 205 SER A N 1
ATOM 1575 C CA . SER A 1 205 ? -14.103 -25.139 3.033 1.00 94.44 205 SER A CA 1
ATOM 1576 C C . SER A 1 205 ? -15.489 -25.151 3.695 1.00 94.44 205 SER A C 1
ATOM 1578 O O . SER A 1 205 ? -16.425 -25.783 3.193 1.00 94.44 205 SER A O 1
ATOM 1580 N N . LEU A 1 206 ? -15.649 -24.418 4.799 1.00 93.56 206 LEU A N 1
ATOM 1581 C CA . LEU A 1 206 ? -16.863 -24.398 5.606 1.00 93.56 206 LEU A CA 1
ATOM 1582 C C . LEU A 1 206 ? -18.103 -23.967 4.798 1.00 93.56 206 LEU A C 1
ATOM 1584 O O . LEU A 1 206 ? -18.083 -22.989 4.047 1.00 93.56 206 LEU A O 1
ATOM 1588 N N . LYS A 1 207 ? -19.216 -24.692 4.950 1.00 93.69 207 LYS A N 1
ATOM 1589 C CA . LYS A 1 207 ? -20.447 -24.428 4.184 1.00 93.69 207 LYS A CA 1
ATOM 1590 C C . LYS A 1 207 ? -21.158 -23.160 4.665 1.00 93.69 207 LYS A C 1
ATOM 1592 O O . LYS A 1 207 ? -21.152 -22.839 5.851 1.00 93.69 207 LYS A O 1
ATOM 1597 N N . CYS A 1 208 ? -21.850 -22.478 3.750 1.00 90.88 208 CYS A N 1
ATOM 1598 C CA . CYS A 1 208 ? -22.726 -21.358 4.098 1.00 90.88 208 CYS A CA 1
ATOM 1599 C C . CYS A 1 208 ? -23.754 -21.777 5.161 1.00 90.88 208 CYS A C 1
ATOM 1601 O O . CYS A 1 208 ? -24.343 -22.855 5.077 1.00 90.88 208 CYS A O 1
ATOM 1603 N N . GLY A 1 209 ? -23.965 -20.920 6.162 1.00 91.75 209 GLY A N 1
ATOM 1604 C CA . GLY A 1 209 ? -24.840 -21.222 7.298 1.00 91.75 209 GLY A CA 1
ATOM 1605 C C . GLY A 1 209 ? -24.209 -22.130 8.358 1.00 91.75 209 GLY A C 1
ATOM 1606 O O . GLY A 1 209 ? -24.892 -22.543 9.288 1.00 91.75 209 GLY A O 1
ATOM 1607 N N . ARG A 1 210 ? -22.916 -22.446 8.252 1.00 95.50 210 ARG A N 1
ATOM 1608 C CA . ARG A 1 210 ? -22.148 -23.094 9.317 1.00 95.50 210 ARG A CA 1
ATOM 1609 C C . ARG A 1 210 ? -21.048 -22.162 9.815 1.00 95.50 210 ARG A C 1
ATOM 1611 O O . ARG A 1 210 ? -20.607 -21.288 9.071 1.00 95.50 210 ARG A O 1
ATOM 1618 N N . ALA A 1 211 ? -20.632 -22.327 11.065 1.00 95.88 211 ALA A N 1
ATOM 1619 C CA . ALA A 1 211 ? -19.538 -21.563 11.658 1.00 95.88 211 ALA A CA 1
ATOM 1620 C C . ALA A 1 211 ? -18.777 -22.400 12.687 1.00 95.88 211 ALA A C 1
ATOM 1622 O O . ALA A 1 211 ? -19.361 -23.266 13.335 1.00 95.88 211 ALA A O 1
ATOM 1623 N N . LEU A 1 212 ? -17.497 -22.097 12.879 1.00 95.19 212 LEU A N 1
ATOM 1624 C CA . LEU A 1 212 ? -16.760 -22.531 14.059 1.00 95.19 212 LEU A CA 1
ATOM 1625 C C . LEU A 1 212 ? -16.999 -21.529 15.186 1.00 95.19 212 LEU A C 1
ATOM 1627 O O . LEU A 1 212 ? -16.928 -20.317 14.973 1.00 95.19 212 LEU A O 1
ATOM 1631 N N . ILE A 1 213 ? -17.265 -22.025 16.389 1.00 95.38 213 ILE A N 1
ATOM 1632 C CA . ILE A 1 213 ? -17.411 -21.207 17.586 1.00 95.38 213 ILE A CA 1
ATOM 1633 C C . ILE A 1 213 ? -16.341 -21.567 18.610 1.00 95.38 213 ILE A C 1
ATOM 1635 O O . ILE A 1 213 ? -16.118 -22.731 18.939 1.00 95.38 213 ILE A O 1
ATOM 1639 N N . HIS A 1 214 ? -15.700 -20.528 19.127 1.00 93.31 214 HIS A N 1
ATOM 1640 C CA . HIS A 1 214 ? -14.788 -20.599 20.252 1.00 93.31 214 HIS A CA 1
ATOM 1641 C C . HIS A 1 214 ? -15.405 -19.843 21.429 1.00 93.31 214 HIS A C 1
ATOM 1643 O O . HIS A 1 214 ? -15.772 -18.670 21.306 1.00 93.31 214 HIS A O 1
ATOM 1649 N N . VAL A 1 215 ? -15.525 -20.515 22.571 1.00 92.50 215 VAL A N 1
ATOM 1650 C CA . VAL A 1 215 ? -16.041 -19.963 23.829 1.00 92.50 215 VAL A CA 1
ATOM 1651 C C . VAL A 1 215 ? -15.001 -20.238 24.914 1.00 92.50 215 VAL A C 1
ATOM 1653 O O . VAL A 1 215 ? -14.399 -21.314 24.892 1.00 92.50 215 VAL A O 1
ATOM 1656 N N . PRO A 1 216 ? -14.784 -19.326 25.881 1.00 85.75 216 PRO A N 1
ATOM 1657 C CA . PRO A 1 216 ? -13.833 -19.582 26.953 1.00 85.75 216 PRO A CA 1
ATOM 1658 C C . PRO A 1 216 ? -14.162 -20.885 27.686 1.00 85.75 216 PRO A C 1
ATOM 1660 O O . PRO A 1 216 ? -15.316 -21.120 28.044 1.00 85.75 216 PRO A O 1
ATOM 1663 N N . SER A 1 217 ? -13.136 -21.684 27.980 1.00 83.00 217 SER A N 1
ATOM 1664 C CA . SER A 1 217 ? -13.248 -22.978 28.683 1.00 83.00 217 SER A CA 1
ATOM 1665 C C . SER A 1 217 ? -13.880 -24.122 27.875 1.00 83.00 217 SER A C 1
ATOM 1667 O O . SER A 1 217 ? -14.202 -25.158 28.450 1.00 83.00 217 SER A O 1
ATOM 1669 N N . SER A 1 218 ? -14.038 -23.966 26.558 1.00 87.31 218 SER A N 1
ATOM 1670 C CA . SER A 1 218 ? -14.480 -25.023 25.640 1.00 87.31 218 SER A CA 1
ATOM 1671 C C . SER A 1 218 ? -13.462 -25.213 24.521 1.00 87.31 218 SER A C 1
ATOM 1673 O O . SER A 1 218 ? -12.817 -24.255 24.093 1.00 87.31 218 SER A O 1
ATOM 1675 N N . SER A 1 219 ? -13.358 -26.434 23.995 1.00 87.50 219 SER A N 1
ATOM 1676 C CA . SER A 1 219 ? -12.754 -26.639 22.678 1.00 87.50 219 SER A CA 1
ATOM 1677 C C . SER A 1 219 ? -13.598 -25.947 21.607 1.00 87.50 219 SER A C 1
ATOM 1679 O O . SER A 1 219 ? -14.796 -25.714 21.799 1.00 87.50 219 SER A O 1
ATOM 1681 N N . THR A 1 220 ? -12.976 -25.595 20.484 1.00 92.88 220 THR A N 1
ATOM 1682 C CA . THR A 1 220 ? -13.701 -25.058 19.330 1.00 92.88 220 THR A CA 1
ATOM 1683 C C . THR A 1 220 ? -14.592 -26.146 18.734 1.00 92.88 220 THR A C 1
ATOM 1685 O O . THR A 1 220 ? -14.132 -27.262 18.491 1.00 92.88 220 THR A O 1
ATOM 1688 N N . PHE A 1 221 ? -15.856 -25.818 18.477 1.00 92.94 221 PHE A N 1
ATOM 1689 C CA . PHE A 1 221 ? -16.824 -26.726 17.861 1.00 92.94 221 PHE A CA 1
ATOM 1690 C C . PHE A 1 221 ? -17.585 -26.042 16.725 1.00 92.94 221 PHE A C 1
ATOM 1692 O O . PHE A 1 221 ? -17.570 -24.821 16.584 1.00 92.94 221 PHE A O 1
ATOM 1699 N N . GLU A 1 222 ? -18.239 -26.835 15.886 1.00 95.00 222 GLU A N 1
ATOM 1700 C CA . GLU A 1 222 ? -19.031 -26.339 14.764 1.00 95.00 222 GLU A CA 1
ATOM 1701 C C . GLU A 1 222 ? -20.491 -26.111 15.172 1.00 95.00 222 GLU A C 1
ATOM 1703 O O . GLU A 1 222 ? -21.087 -26.906 15.900 1.00 95.00 222 GLU A O 1
ATOM 1708 N N . ILE A 1 223 ? -21.090 -25.039 14.658 1.00 95.00 223 ILE A N 1
ATOM 1709 C CA . ILE A 1 223 ? -22.516 -24.738 14.774 1.00 95.00 223 ILE A CA 1
ATOM 1710 C C . ILE A 1 223 ? -23.147 -24.565 13.392 1.00 95.00 223 ILE A C 1
ATOM 1712 O O . ILE A 1 223 ? -22.505 -24.119 12.440 1.00 95.00 223 ILE A O 1
ATOM 1716 N N . ALA A 1 224 ? -24.440 -24.869 13.299 1.00 95.88 224 ALA A N 1
ATOM 1717 C CA . ALA A 1 224 ? -25.269 -24.555 12.141 1.00 95.88 224 ALA A CA 1
ATOM 1718 C C . ALA A 1 224 ? -26.244 -23.428 12.500 1.00 95.88 224 ALA A C 1
ATOM 1720 O O . ALA A 1 224 ? -26.977 -23.515 13.488 1.00 95.88 224 ALA A O 1
ATOM 1721 N N . THR A 1 225 ? -26.259 -22.366 11.701 1.00 93.00 225 THR A N 1
ATOM 1722 C CA . THR A 1 225 ? -27.193 -21.256 11.863 1.00 93.00 225 THR A CA 1
ATOM 1723 C C . THR A 1 225 ? -28.515 -21.575 11.175 1.00 93.00 225 THR A C 1
ATOM 1725 O O . THR A 1 225 ? -28.576 -22.233 10.135 1.00 93.00 225 THR A O 1
ATOM 1728 N N . ARG A 1 226 ? -29.615 -21.112 11.772 1.00 92.50 226 ARG A N 1
ATOM 1729 C CA . ARG A 1 226 ? -30.926 -21.143 11.118 1.00 92.50 226 ARG A CA 1
ATOM 1730 C C . ARG A 1 226 ? -31.046 -19.925 10.213 1.00 92.50 226 ARG A C 1
ATOM 1732 O O . ARG A 1 226 ? -30.632 -18.833 10.599 1.00 92.50 226 ARG A O 1
ATOM 1739 N N . LEU A 1 227 ? -31.640 -20.110 9.036 1.00 87.06 227 LEU A N 1
ATOM 1740 C CA . LEU A 1 227 ? -31.956 -18.998 8.149 1.00 87.06 227 LEU A CA 1
ATOM 1741 C C . LEU A 1 227 ? -32.888 -18.026 8.882 1.00 87.06 227 LEU A C 1
ATOM 1743 O O . LEU A 1 227 ? -33.930 -18.430 9.405 1.00 87.06 227 LEU A O 1
ATOM 1747 N N . PHE A 1 228 ? -32.514 -16.750 8.919 1.00 87.06 228 PHE A N 1
ATOM 1748 C CA . PHE A 1 228 ? -33.394 -15.718 9.444 1.00 87.06 228 PHE A CA 1
ATOM 1749 C C . PHE A 1 228 ? -34.491 -15.438 8.416 1.00 87.06 228 PHE A C 1
ATOM 1751 O O . PHE A 1 228 ? -34.245 -14.804 7.392 1.00 87.06 228 PHE A O 1
ATOM 1758 N N . VAL A 1 229 ? -35.700 -15.934 8.681 1.00 84.06 229 VAL A N 1
ATOM 1759 C CA . VAL A 1 229 ? -36.893 -15.574 7.914 1.00 84.06 229 VAL A CA 1
ATOM 1760 C C . VAL A 1 229 ? -37.488 -14.334 8.582 1.00 84.06 229 VAL A C 1
ATOM 1762 O O . VAL A 1 229 ? -37.961 -14.442 9.718 1.00 84.06 229 VAL A O 1
ATOM 1765 N N . PRO A 1 230 ? -37.436 -13.147 7.948 1.00 70.06 230 PRO A N 1
ATOM 1766 C CA . PRO A 1 230 ? -38.061 -11.965 8.517 1.00 70.06 230 PRO A CA 1
ATOM 1767 C C . PRO A 1 230 ? -39.553 -12.253 8.671 1.00 70.06 230 PRO A C 1
ATOM 1769 O O . PRO A 1 230 ? -40.210 -12.635 7.705 1.00 70.06 230 PRO A O 1
ATOM 1772 N N . MET A 1 231 ? -40.085 -12.103 9.887 1.00 62.72 231 MET A N 1
ATOM 1773 C CA . MET A 1 231 ? -41.522 -12.234 10.108 1.00 62.72 231 MET A CA 1
ATOM 1774 C C . MET A 1 231 ? -42.230 -11.138 9.308 1.00 62.72 231 MET A C 1
ATOM 1776 O O . MET A 1 231 ? -42.247 -9.973 9.706 1.00 62.72 231 MET A O 1
ATOM 1780 N N . SER A 1 232 ? -42.784 -11.496 8.153 1.00 47.66 232 SER A N 1
ATOM 1781 C CA . SER A 1 232 ? -43.666 -10.636 7.382 1.00 47.66 232 SER A CA 1
ATOM 1782 C C . SER A 1 232 ? -44.983 -10.474 8.144 1.00 47.66 232 SER A C 1
ATOM 1784 O O . SER A 1 232 ? -45.886 -11.292 8.050 1.00 47.66 232 SER A O 1
ATOM 1786 N N . GLY A 1 233 ? -45.058 -9.404 8.934 1.00 43.41 233 GLY A N 1
ATOM 1787 C CA . GLY A 1 233 ? -46.280 -8.689 9.300 1.00 43.41 233 GLY A CA 1
ATOM 1788 C C . GLY A 1 233 ? -47.451 -9.495 9.869 1.00 43.41 233 GLY A C 1
ATOM 1789 O O . GLY A 1 233 ? -48.421 -9.750 9.166 1.00 43.41 233 GLY A O 1
ATOM 1790 N N . THR A 1 234 ? -47.490 -9.676 11.189 1.00 38.81 234 THR A N 1
ATOM 1791 C CA . THR A 1 234 ? -48.762 -9.497 11.907 1.00 38.81 234 THR A CA 1
ATOM 1792 C C . THR A 1 234 ? -48.927 -8.009 12.194 1.00 38.81 234 THR A C 1
ATOM 1794 O O . THR A 1 234 ? -48.428 -7.487 13.192 1.00 38.81 234 THR A O 1
ATOM 1797 N N . SER A 1 235 ? -49.589 -7.308 11.273 1.00 40.28 235 SER A N 1
ATOM 1798 C CA . SER A 1 235 ? -50.192 -6.006 11.548 1.00 40.28 235 SER A CA 1
ATOM 1799 C C . SER A 1 235 ? -51.168 -6.151 12.713 1.00 40.28 235 SER A C 1
ATOM 1801 O O . SER A 1 235 ? -51.981 -7.077 12.720 1.00 40.28 235 SER A O 1
ATOM 1803 N N . GLY A 1 236 ? -51.073 -5.244 13.681 1.00 44.88 236 GLY A N 1
ATOM 1804 C CA . GLY A 1 236 ? -51.866 -5.262 14.900 1.00 44.88 236 GLY A CA 1
ATOM 1805 C C . GLY A 1 236 ? -53.369 -5.401 14.662 1.00 44.88 236 GLY A C 1
ATOM 1806 O O . GLY A 1 236 ? -53.967 -4.679 13.866 1.00 44.88 236 GLY A O 1
ATOM 1807 N N . LYS A 1 237 ? -53.969 -6.305 15.432 1.00 35.00 237 LYS A N 1
ATOM 1808 C CA . LYS A 1 237 ? -55.301 -6.121 15.996 1.00 35.00 237 LYS A CA 1
ATOM 1809 C C . LYS A 1 237 ? -55.210 -6.423 17.484 1.00 35.00 237 LYS A C 1
ATOM 1811 O O . LYS A 1 237 ? -54.617 -7.420 17.885 1.00 35.00 237 LYS A O 1
ATOM 1816 N N . ASP A 1 238 ? -55.760 -5.505 18.259 1.00 40.69 238 ASP A N 1
ATOM 1817 C CA . ASP A 1 238 ? -55.911 -5.575 19.703 1.00 40.69 238 ASP A CA 1
ATOM 1818 C C . ASP A 1 238 ? -56.574 -6.881 20.168 1.00 40.69 238 ASP A C 1
ATOM 1820 O O . ASP A 1 238 ? -57.581 -7.303 19.602 1.00 40.69 238 ASP A O 1
ATOM 1824 N N . ALA A 1 239 ? -56.055 -7.453 21.254 1.00 31.91 239 ALA A N 1
ATOM 1825 C CA . ALA A 1 239 ? -56.787 -8.243 22.252 1.00 31.91 239 ALA A CA 1
ATOM 1826 C C . ALA A 1 239 ? -55.851 -8.384 23.467 1.00 31.91 239 ALA A C 1
ATOM 1828 O O . ALA A 1 239 ? -54.794 -8.998 23.373 1.00 31.91 239 ALA A O 1
ATOM 1829 N N . LYS A 1 240 ? -56.007 -7.551 24.501 1.00 32.00 240 LYS A N 1
ATOM 1830 C CA . LYS A 1 240 ? -56.754 -7.842 25.738 1.00 32.00 240 LYS A CA 1
ATOM 1831 C C . LYS A 1 240 ? -56.445 -9.208 26.364 1.00 32.00 240 LYS A C 1
ATOM 1833 O O . LYS A 1 240 ? -56.601 -10.248 25.741 1.00 32.00 240 LYS A O 1
ATOM 1838 N N . GLU A 1 241 ? -56.048 -9.105 27.629 1.00 33.97 241 GLU A N 1
ATOM 1839 C CA . GLU A 1 241 ? -56.016 -10.108 28.692 1.00 33.97 241 GLU A CA 1
ATOM 1840 C C . GLU A 1 241 ? -56.864 -11.365 28.456 1.00 33.97 241 GLU A C 1
ATOM 1842 O O . GLU A 1 241 ? -58.074 -11.277 28.262 1.00 33.97 241 GLU A O 1
ATOM 1847 N N . ALA A 1 242 ? -56.242 -12.527 28.657 1.00 27.69 242 ALA A N 1
ATOM 1848 C CA . ALA A 1 242 ? -56.849 -13.605 29.427 1.00 27.69 242 ALA A CA 1
ATOM 1849 C C . ALA A 1 242 ? -55.756 -14.508 30.013 1.00 27.69 242 ALA A C 1
ATOM 1851 O O . ALA A 1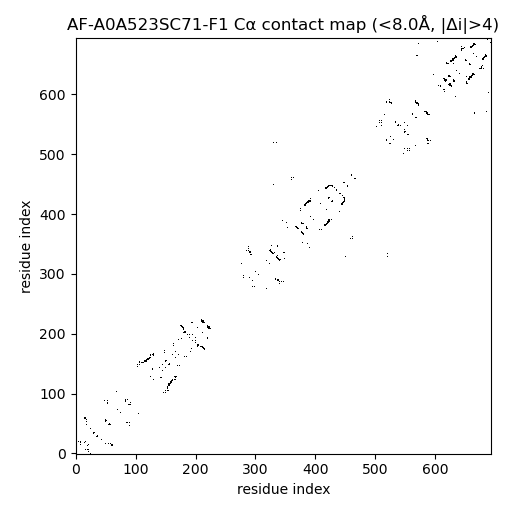 242 ? -54.961 -15.123 29.308 1.00 27.69 242 ALA A O 1
ATOM 1852 N N . VAL A 1 243 ? -55.752 -14.547 31.339 1.00 32.00 243 VAL A N 1
ATOM 1853 C CA . VAL A 1 243 ? -55.221 -15.610 32.189 1.00 32.00 243 VAL A CA 1
ATOM 1854 C C . VAL A 1 243 ? -55.853 -16.943 31.779 1.00 32.00 243 VAL A C 1
ATOM 1856 O O . VAL A 1 243 ? -57.069 -16.995 31.613 1.00 32.00 243 VAL A O 1
ATOM 1859 N N . THR A 1 244 ? -55.071 -18.019 31.672 1.00 28.86 244 THR A N 1
ATOM 1860 C CA . THR A 1 244 ? -55.465 -19.348 32.179 1.00 28.86 244 THR A CA 1
ATOM 1861 C C . THR A 1 244 ? -54.294 -20.326 32.194 1.00 28.86 244 THR A C 1
ATOM 1863 O O . THR A 1 244 ? -53.474 -20.392 31.282 1.00 28.86 244 THR A O 1
ATOM 1866 N N . GLU A 1 245 ? -54.243 -21.041 33.309 1.00 28.97 245 GLU A N 1
ATOM 1867 C CA . GLU A 1 245 ? -53.398 -22.174 33.660 1.00 28.97 245 GLU A CA 1
ATOM 1868 C C . GLU A 1 245 ? -53.648 -23.381 32.741 1.00 28.97 245 GLU A C 1
ATOM 1870 O O . GLU A 1 245 ? -54.728 -23.514 32.166 1.00 28.97 245 GLU A O 1
ATOM 1875 N N . GLY A 1 246 ? -52.698 -24.317 32.667 1.00 25.88 246 GLY A N 1
ATOM 1876 C CA . GLY A 1 246 ? -52.984 -25.635 32.096 1.00 25.88 246 GLY A CA 1
ATOM 1877 C C . GLY A 1 246 ? -51.752 -26.462 31.757 1.00 25.88 246 GLY A C 1
ATOM 1878 O O . GLY A 1 246 ? -50.911 -26.048 30.975 1.00 25.88 246 GLY A O 1
ATOM 1879 N N . CYS A 1 247 ? -51.666 -27.628 32.379 1.00 22.50 247 CYS A N 1
ATOM 1880 C CA . CYS A 1 247 ? -50.533 -28.536 32.491 1.00 22.50 247 CYS A CA 1
ATOM 1881 C C . CYS A 1 247 ? -50.616 -29.711 31.484 1.00 22.50 247 CYS A C 1
ATOM 1883 O O . CYS A 1 247 ? -51.684 -29.962 30.938 1.00 22.50 247 CYS A O 1
ATOM 1885 N N . GLU A 1 248 ? -49.514 -30.479 31.389 1.00 26.69 248 GLU A N 1
ATOM 1886 C CA . GLU A 1 248 ? -49.410 -31.899 30.948 1.00 26.69 248 GLU A CA 1
ATOM 1887 C C . GLU A 1 248 ? -49.556 -32.211 29.444 1.00 26.69 248 GLU A C 1
ATOM 1889 O O . GLU A 1 248 ? -50.271 -31.528 28.731 1.00 26.69 248 GLU A O 1
ATOM 1894 N N . LYS A 1 249 ? -49.004 -33.275 28.841 1.00 28.38 249 LYS A N 1
ATOM 1895 C CA . LYS A 1 249 ? -47.857 -34.214 28.970 1.00 28.38 249 LYS A CA 1
ATOM 1896 C C . LYS A 1 249 ? -47.946 -35.109 27.705 1.00 28.38 249 LYS A C 1
ATOM 1898 O O . LYS A 1 249 ? -49.026 -35.228 27.138 1.00 28.38 249 LYS A O 1
ATOM 1903 N N . ALA A 1 250 ? -46.852 -35.821 27.398 1.00 27.56 250 ALA A N 1
ATOM 1904 C CA . ALA A 1 250 ? -46.776 -37.046 26.570 1.00 27.56 250 ALA A CA 1
ATOM 1905 C C . ALA A 1 250 ? -46.889 -36.862 25.034 1.00 27.56 250 ALA A C 1
ATOM 1907 O O . ALA A 1 250 ? -47.566 -35.965 24.561 1.00 27.56 250 ALA A O 1
ATOM 1908 N N . GLU A 1 251 ? -46.263 -37.641 24.147 1.00 27.27 251 GLU A N 1
ATOM 1909 C CA . GLU A 1 251 ? -45.251 -38.704 24.197 1.00 27.27 251 GLU A CA 1
ATOM 1910 C C . GLU A 1 251 ? -44.736 -38.943 22.755 1.00 27.27 251 GLU A C 1
ATOM 1912 O O . GLU A 1 251 ? -45.342 -38.526 21.772 1.00 27.27 251 GLU A O 1
ATOM 1917 N N . LEU A 1 252 ? -43.582 -39.604 22.700 1.00 27.19 252 LEU A N 1
ATOM 1918 C CA . LEU A 1 252 ? -42.832 -40.268 21.626 1.00 27.19 252 LEU A CA 1
ATOM 1919 C C . LEU A 1 252 ? -43.434 -40.570 20.225 1.00 27.19 252 LEU A C 1
ATOM 1921 O O . LEU A 1 252 ? -44.495 -41.160 20.074 1.00 27.19 252 LEU A O 1
ATOM 1925 N N . ASN A 1 253 ? -42.514 -40.421 19.254 1.00 25.78 253 ASN A N 1
ATOM 1926 C CA . ASN A 1 253 ? -42.209 -41.276 18.090 1.00 25.78 253 ASN A CA 1
ATOM 1927 C C . ASN A 1 253 ? -43.210 -41.417 16.933 1.00 25.78 253 ASN A C 1
ATOM 1929 O O . ASN A 1 253 ? -44.217 -42.101 17.053 1.00 25.78 253 ASN A O 1
ATOM 1933 N N . THR A 1 254 ? -42.778 -41.034 15.722 1.00 26.12 254 THR A N 1
ATOM 1934 C CA . THR A 1 254 ? -42.394 -42.007 14.668 1.00 26.12 254 THR A CA 1
ATOM 1935 C C . THR A 1 254 ? -41.771 -41.332 13.438 1.00 26.12 254 THR A C 1
ATOM 1937 O O . THR A 1 254 ? -42.191 -40.273 12.984 1.00 26.12 254 THR A O 1
ATOM 1940 N N . VAL A 1 255 ? -40.735 -41.984 12.909 1.00 29.30 255 VAL A N 1
ATOM 1941 C CA . VAL A 1 255 ? -40.040 -41.706 11.645 1.00 29.30 255 VAL A CA 1
ATOM 1942 C C . VAL A 1 255 ? -40.795 -42.393 10.509 1.00 29.30 255 VAL A C 1
ATOM 1944 O O . VAL A 1 255 ? -40.881 -43.613 10.561 1.00 29.30 255 VAL A O 1
ATOM 1947 N N . VAL A 1 256 ? -41.235 -41.672 9.466 1.00 26.17 256 VAL A N 1
ATOM 1948 C CA . VAL A 1 256 ? -41.380 -42.206 8.091 1.00 26.17 256 VAL A CA 1
ATOM 1949 C C . VAL A 1 256 ? -41.174 -41.085 7.059 1.00 26.17 256 VAL A C 1
ATOM 1951 O O . VAL A 1 256 ? -41.648 -39.963 7.213 1.00 26.17 256 VAL A O 1
ATOM 1954 N N . HIS A 1 257 ? -40.417 -41.431 6.020 1.00 29.03 257 HIS A N 1
ATOM 1955 C CA . HIS A 1 257 ? -39.995 -40.657 4.857 1.00 29.03 257 HIS A CA 1
ATOM 1956 C C . HIS A 1 257 ? -41.086 -39.887 4.096 1.00 29.03 257 HIS A C 1
ATOM 1958 O O . HIS A 1 257 ? -42.123 -40.435 3.738 1.00 29.03 257 HIS A O 1
ATOM 1964 N N . GLY A 1 258 ? -40.731 -38.668 3.682 1.00 25.09 258 GLY A N 1
ATOM 1965 C CA . GLY A 1 258 ? -41.343 -37.961 2.560 1.00 25.09 258 GLY A CA 1
ATOM 1966 C C . GLY A 1 258 ? -40.253 -37.306 1.713 1.00 25.09 258 GLY A C 1
ATOM 1967 O O . GLY A 1 258 ? -39.730 -36.251 2.060 1.00 25.09 258 GLY A O 1
ATOM 1968 N N . THR A 1 259 ? -39.873 -37.961 0.619 1.00 26.67 259 THR A N 1
ATOM 1969 C CA . THR A 1 259 ? -39.011 -37.415 -0.434 1.00 26.67 259 THR A CA 1
ATOM 1970 C C . THR A 1 259 ? -39.666 -36.187 -1.062 1.00 26.67 259 THR A C 1
ATOM 1972 O O . THR A 1 259 ? -40.716 -36.310 -1.688 1.00 26.67 259 THR A O 1
ATOM 1975 N N . CYS A 1 260 ? -39.034 -35.017 -0.939 1.00 24.41 260 CYS A N 1
ATOM 1976 C CA . CYS A 1 260 ? -39.410 -33.821 -1.688 1.00 24.41 260 CYS A CA 1
ATOM 1977 C C . CYS A 1 260 ? -38.272 -33.461 -2.647 1.00 24.41 260 CYS A C 1
ATOM 1979 O O . CYS A 1 260 ? -37.198 -33.008 -2.249 1.00 24.41 260 CYS A O 1
ATOM 1981 N N . THR A 1 261 ? -38.502 -33.742 -3.925 1.00 27.39 261 THR A N 1
ATOM 1982 C CA . THR A 1 261 ? -37.667 -33.357 -5.061 1.00 27.39 261 THR A CA 1
ATOM 1983 C C . THR A 1 261 ? -37.613 -31.836 -5.177 1.00 27.39 261 THR A C 1
ATOM 1985 O O . THR A 1 261 ? -38.576 -31.211 -5.614 1.00 27.39 261 THR A O 1
ATOM 1988 N N . ILE A 1 262 ? -36.476 -31.240 -4.812 1.00 31.48 262 ILE A N 1
ATOM 1989 C CA . ILE A 1 262 ? -36.188 -29.825 -5.061 1.00 31.48 262 ILE A CA 1
ATOM 1990 C C . ILE A 1 262 ? -35.416 -29.721 -6.377 1.00 31.48 262 ILE A C 1
ATOM 1992 O O . ILE A 1 262 ? -34.255 -30.117 -6.490 1.00 31.48 262 ILE A O 1
ATOM 1996 N N . THR A 1 263 ? -36.088 -29.173 -7.382 1.00 30.17 263 THR A N 1
ATOM 1997 C CA . THR A 1 263 ? -35.507 -28.684 -8.631 1.00 30.17 263 THR A CA 1
ATOM 1998 C C . THR A 1 263 ? -34.422 -27.643 -8.340 1.00 30.17 263 THR A C 1
ATOM 2000 O O . THR A 1 263 ? -34.696 -26.594 -7.759 1.00 30.17 263 THR A O 1
ATOM 2003 N N . LYS A 1 264 ? -33.181 -27.929 -8.754 1.00 31.66 264 LYS A N 1
ATOM 2004 C CA . LYS A 1 264 ? -32.052 -26.985 -8.725 1.00 31.66 264 LYS A CA 1
ATOM 2005 C C . LYS A 1 264 ? -32.308 -25.820 -9.696 1.00 31.66 264 LYS A C 1
ATOM 2007 O O . LYS A 1 264 ? -32.504 -26.095 -10.879 1.00 31.66 264 LYS A O 1
ATOM 2012 N N . PRO A 1 265 ? -32.169 -24.547 -9.291 1.00 32.22 265 PRO A N 1
ATOM 2013 C CA . PRO A 1 265 ? -31.847 -23.492 -10.239 1.00 32.22 265 PRO A CA 1
ATOM 2014 C C . PRO A 1 265 ? -30.336 -23.543 -10.521 1.00 32.22 265 PRO A C 1
ATOM 2016 O O . PRO A 1 265 ? -29.512 -23.265 -9.651 1.00 32.22 265 PRO A O 1
ATOM 2019 N N . LYS A 1 266 ? -29.959 -23.948 -11.741 1.00 31.53 266 LYS A N 1
ATOM 2020 C CA . LYS A 1 266 ? -28.602 -23.760 -12.274 1.00 31.53 266 LYS A CA 1
ATOM 2021 C C . LYS A 1 266 ? -28.425 -22.280 -12.625 1.00 31.53 266 LYS A C 1
ATOM 2023 O O . LYS A 1 266 ? -28.782 -21.865 -13.719 1.00 31.53 266 LYS A O 1
ATOM 2028 N N . GLY A 1 267 ? -27.867 -21.505 -11.704 1.00 28.27 267 GLY A N 1
ATOM 2029 C CA . GLY A 1 267 ? -27.124 -20.294 -12.039 1.00 28.27 267 GLY A CA 1
ATOM 2030 C C . GLY A 1 267 ? -25.642 -20.625 -11.934 1.00 28.27 267 GLY A C 1
ATOM 2031 O O . GLY A 1 267 ? -25.105 -20.641 -10.831 1.00 28.27 267 GLY A O 1
ATOM 2032 N N . VAL A 1 268 ? -25.002 -20.973 -13.050 1.00 31.41 268 VAL A N 1
ATOM 2033 C CA . VAL A 1 268 ? -23.539 -21.078 -13.107 1.00 31.41 268 VAL A CA 1
ATOM 2034 C C . VAL A 1 268 ? -23.028 -19.659 -13.326 1.00 31.41 268 VAL A C 1
ATOM 2036 O O . VAL A 1 268 ? -23.133 -19.128 -14.427 1.00 31.41 268 VAL A O 1
ATOM 2039 N N . VAL A 1 269 ? -22.548 -19.022 -12.260 1.00 33.81 269 VAL A N 1
ATOM 2040 C CA . VAL A 1 269 ? -21.698 -17.835 -12.381 1.00 33.81 269 VAL A CA 1
ATOM 2041 C C . VAL A 1 269 ? -20.335 -18.365 -12.812 1.00 33.81 269 VAL A C 1
ATOM 2043 O O . VAL A 1 269 ? -19.671 -19.042 -12.031 1.00 33.81 269 VAL A O 1
ATOM 2046 N N . PHE A 1 270 ? -19.971 -18.161 -14.076 1.00 36.78 270 PHE A N 1
ATOM 2047 C CA . PHE A 1 270 ? -18.635 -18.488 -14.566 1.00 36.78 270 PHE A CA 1
ATOM 2048 C C . PHE A 1 270 ? -17.653 -17.466 -13.993 1.00 36.78 270 PHE A C 1
ATOM 2050 O O . PHE A 1 270 ? -17.604 -16.324 -14.447 1.00 36.78 270 PHE A O 1
ATOM 2057 N N . ASP A 1 271 ? -16.892 -17.874 -12.982 1.00 55.91 271 ASP A N 1
ATOM 2058 C CA . ASP A 1 271 ? -15.760 -17.109 -12.464 1.00 55.91 271 ASP A CA 1
ATOM 2059 C C . ASP A 1 271 ? -14.542 -17.323 -13.377 1.00 55.91 271 ASP A C 1
ATOM 2061 O O . ASP A 1 271 ? -13.627 -18.085 -13.071 1.00 55.91 271 ASP A O 1
ATOM 2065 N N . ARG A 1 272 ? -14.586 -16.695 -14.560 1.00 65.25 272 ARG A N 1
ATOM 2066 C CA . ARG A 1 272 ? -13.507 -16.753 -15.564 1.00 65.25 272 ARG A CA 1
ATOM 2067 C C . ARG A 1 272 ? -12.169 -16.276 -14.990 1.00 65.25 272 ARG A C 1
ATOM 2069 O O . ARG A 1 272 ? -11.138 -16.867 -15.291 1.00 65.25 272 ARG A O 1
ATOM 2076 N N . LEU A 1 273 ? -12.189 -15.236 -14.153 1.00 64.19 273 LEU A N 1
ATOM 2077 C CA . LEU A 1 273 ? -10.986 -14.721 -13.495 1.00 64.19 273 LEU A CA 1
ATOM 2078 C C . LEU A 1 273 ? -10.431 -15.718 -12.474 1.00 64.19 273 LEU A C 1
ATOM 2080 O O . LEU A 1 273 ? -9.223 -15.940 -12.444 1.00 64.19 273 LEU A O 1
ATOM 2084 N N . GLY A 1 274 ? -11.293 -16.359 -11.681 1.00 67.00 274 GLY A N 1
ATOM 2085 C CA . GLY A 1 274 ? -10.879 -17.386 -10.727 1.00 67.00 274 GLY A CA 1
ATOM 2086 C C . GLY A 1 274 ? -10.228 -18.606 -11.388 1.00 67.00 274 GLY A C 1
ATOM 2087 O O . GLY A 1 274 ? -9.250 -19.142 -10.869 1.00 67.00 274 GLY A O 1
ATOM 2088 N N . GLU A 1 275 ? -10.721 -19.040 -12.550 1.00 75.25 275 GLU A N 1
ATOM 2089 C CA . GLU A 1 275 ? -10.139 -20.167 -13.296 1.00 75.25 275 GLU A CA 1
ATOM 2090 C C . GLU A 1 275 ? -8.732 -19.844 -13.829 1.00 75.25 275 GLU A C 1
ATOM 2092 O O . GLU A 1 275 ? -7.802 -20.636 -13.672 1.00 75.25 275 GLU A O 1
ATOM 2097 N N . LEU A 1 276 ? -8.538 -18.634 -14.357 1.00 78.19 276 LEU A N 1
ATOM 2098 C CA . LEU A 1 276 ? -7.240 -18.161 -14.847 1.00 78.19 276 LEU A CA 1
ATOM 2099 C C . LEU A 1 276 ? -6.240 -17.918 -13.715 1.00 78.19 276 LEU A C 1
ATOM 2101 O O . LEU A 1 276 ? -5.077 -18.304 -13.827 1.00 78.19 276 LEU A O 1
ATOM 2105 N N . ALA A 1 277 ? -6.699 -17.347 -12.600 1.00 76.62 277 ALA A N 1
ATOM 2106 C CA . ALA A 1 277 ? -5.912 -17.211 -11.380 1.00 76.62 277 ALA A CA 1
ATOM 2107 C C . ALA A 1 277 ? -5.352 -18.569 -10.927 1.00 76.62 277 ALA A C 1
ATOM 2109 O O . ALA A 1 277 ? -4.161 -18.689 -10.634 1.00 76.62 277 ALA A O 1
ATOM 2110 N N . ASN A 1 278 ? -6.183 -19.616 -10.952 1.00 78.69 278 ASN A N 1
ATOM 2111 C CA . ASN A 1 278 ? -5.752 -20.973 -10.623 1.00 78.69 278 ASN A CA 1
ATOM 2112 C C . ASN A 1 278 ? -4.706 -21.511 -11.609 1.00 78.69 278 ASN A C 1
ATOM 2114 O O . ASN A 1 278 ? -3.789 -22.211 -11.186 1.00 78.69 278 ASN A O 1
ATOM 2118 N N . HIS A 1 279 ? -4.799 -21.181 -12.901 1.00 85.25 279 HIS A N 1
ATOM 2119 C CA . HIS A 1 279 ? -3.789 -21.576 -13.886 1.00 85.25 279 HIS A CA 1
ATOM 2120 C C . HIS A 1 279 ? -2.444 -20.879 -13.676 1.00 85.25 279 HIS A C 1
ATOM 2122 O O . HIS A 1 279 ? -1.413 -21.543 -13.768 1.00 85.25 279 HIS A O 1
ATOM 2128 N N . VAL A 1 280 ? -2.432 -19.588 -13.334 1.00 85.56 280 VAL A N 1
ATOM 2129 C CA . VAL A 1 280 ? -1.191 -18.866 -13.000 1.00 85.56 280 VAL A CA 1
ATOM 2130 C C . VAL A 1 280 ? -0.547 -19.453 -11.743 1.00 85.56 280 VAL A C 1
ATOM 2132 O O . VAL A 1 280 ? 0.653 -19.720 -11.727 1.00 85.56 280 VAL A O 1
ATOM 2135 N N . VAL A 1 281 ? -1.342 -19.733 -10.708 1.00 83.50 281 VAL A N 1
ATOM 2136 C CA . VAL A 1 281 ? -0.855 -20.371 -9.475 1.00 83.50 281 VAL A CA 1
ATOM 2137 C C . VAL A 1 281 ? -0.326 -21.783 -9.752 1.00 83.50 281 VAL A C 1
ATOM 2139 O O . VAL A 1 281 ? 0.748 -22.134 -9.272 1.00 83.50 281 VAL A O 1
ATOM 2142 N N . ALA A 1 282 ? -1.025 -22.587 -10.558 1.00 80.69 282 ALA A N 1
ATOM 2143 C CA . ALA A 1 282 ? -0.572 -23.925 -10.943 1.00 80.69 282 ALA A CA 1
ATOM 2144 C C . ALA A 1 282 ? 0.715 -23.885 -11.782 1.00 80.69 282 ALA A C 1
ATOM 2146 O O . ALA A 1 282 ? 1.602 -24.719 -11.602 1.00 80.69 282 ALA A O 1
ATOM 2147 N N . PHE A 1 283 ? 0.845 -22.896 -12.666 1.00 90.81 283 PHE A N 1
ATOM 2148 C CA . PHE A 1 283 ? 2.058 -22.673 -13.442 1.00 90.81 283 PHE A CA 1
ATOM 2149 C C . PHE A 1 283 ? 3.247 -22.345 -12.534 1.00 90.81 283 PHE A C 1
ATOM 2151 O O . PHE A 1 283 ? 4.283 -23.005 -12.632 1.00 90.81 283 PHE A O 1
ATOM 2158 N N . LEU A 1 284 ? 3.076 -21.422 -11.582 1.00 89.12 284 LEU A N 1
ATOM 2159 C CA . LEU A 1 284 ? 4.099 -21.098 -10.583 1.00 89.12 284 LEU A CA 1
ATOM 2160 C C . LEU A 1 284 ? 4.416 -22.280 -9.657 1.00 89.12 284 LEU A C 1
ATOM 2162 O O . LEU A 1 284 ? 5.570 -22.475 -9.296 1.00 89.12 284 LEU A O 1
ATOM 2166 N N . ALA A 1 285 ? 3.431 -23.117 -9.325 1.00 83.62 285 ALA A N 1
ATOM 2167 C CA . ALA A 1 285 ? 3.664 -24.350 -8.572 1.00 83.62 285 ALA A CA 1
ATOM 2168 C C . ALA A 1 285 ? 4.525 -25.365 -9.342 1.00 83.62 285 ALA A C 1
ATOM 2170 O O . ALA A 1 285 ? 5.210 -26.174 -8.722 1.00 83.62 285 ALA A O 1
ATOM 2171 N N . SER A 1 286 ? 4.484 -25.337 -10.679 1.00 88.00 286 SER A N 1
ATOM 2172 C CA . SER A 1 286 ? 5.251 -26.252 -11.533 1.00 88.00 286 SER A CA 1
ATOM 2173 C C . SER A 1 286 ? 6.660 -25.764 -11.875 1.00 88.00 286 SER A C 1
ATOM 2175 O O . SER A 1 286 ? 7.528 -26.586 -12.157 1.00 88.00 286 SER A O 1
ATOM 2177 N N . ARG A 1 287 ? 6.878 -24.443 -11.889 1.00 83.81 287 ARG A N 1
ATOM 2178 C CA . ARG A 1 287 ? 8.135 -23.809 -12.323 1.00 83.81 287 ARG A CA 1
ATOM 2179 C C . ARG A 1 287 ? 8.889 -23.076 -11.218 1.00 83.81 287 ARG A C 1
ATOM 2181 O O . ARG A 1 287 ? 9.941 -22.514 -11.494 1.00 83.81 287 ARG A O 1
ATOM 2188 N N . ASP A 1 288 ? 8.344 -23.065 -10.004 1.00 84.31 288 ASP A N 1
ATOM 2189 C CA . ASP A 1 288 ? 8.802 -22.334 -8.814 1.00 84.31 288 ASP A CA 1
ATOM 2190 C C . ASP A 1 288 ? 8.764 -20.796 -8.944 1.00 84.31 288 ASP A C 1
ATOM 2192 O O . ASP A 1 288 ? 8.357 -20.107 -8.003 1.00 84.31 288 ASP A O 1
ATOM 2196 N N . MET A 1 289 ? 9.097 -20.254 -10.120 1.00 91.69 289 MET A N 1
ATOM 2197 C CA . MET A 1 289 ? 9.039 -18.837 -10.464 1.00 91.69 289 MET A CA 1
ATOM 2198 C C . MET A 1 289 ? 8.642 -18.592 -11.927 1.00 91.69 289 MET A C 1
ATOM 2200 O O . MET A 1 289 ? 8.754 -19.472 -12.780 1.00 91.69 289 MET A O 1
ATOM 2204 N N . ALA A 1 290 ? 8.208 -17.368 -12.226 1.00 92.06 290 ALA A N 1
ATOM 2205 C CA . ALA A 1 290 ? 8.000 -16.884 -13.586 1.00 92.06 290 ALA A CA 1
ATOM 2206 C C . ALA A 1 290 ? 8.252 -15.375 -13.688 1.00 92.06 290 ALA A C 1
ATOM 2208 O O . ALA A 1 290 ? 8.053 -14.624 -12.732 1.00 92.06 290 ALA A O 1
ATOM 2209 N N . THR A 1 291 ? 8.665 -14.922 -14.863 1.00 90.38 291 THR A N 1
ATOM 2210 C CA . THR A 1 291 ? 8.721 -13.498 -15.220 1.00 90.38 291 THR A CA 1
ATOM 2211 C C . THR A 1 291 ? 7.346 -12.983 -15.644 1.00 90.38 291 THR A C 1
ATOM 2213 O O . THR A 1 291 ? 6.443 -13.757 -15.974 1.00 90.38 291 THR A O 1
ATOM 2216 N N . GLU A 1 292 ? 7.175 -11.660 -15.680 1.00 86.06 292 GLU A N 1
ATOM 2217 C CA . GLU A 1 292 ? 5.922 -11.053 -16.150 1.00 86.06 292 GLU A CA 1
ATOM 2218 C C . GLU A 1 292 ? 5.576 -11.477 -17.583 1.00 86.06 292 GLU A C 1
ATOM 2220 O O . GLU A 1 292 ? 4.427 -11.795 -17.888 1.00 86.06 292 GLU A O 1
ATOM 2225 N N . ILE A 1 293 ? 6.591 -11.544 -18.449 1.00 87.44 293 ILE A N 1
ATOM 2226 C CA . ILE A 1 293 ? 6.448 -11.927 -19.856 1.00 87.44 293 ILE A CA 1
ATOM 2227 C C . ILE A 1 293 ? 5.939 -13.367 -19.974 1.00 87.44 293 ILE A C 1
ATOM 2229 O O . ILE A 1 293 ? 5.066 -13.650 -20.793 1.00 87.44 293 ILE A O 1
ATOM 2233 N N . GLU A 1 294 ? 6.439 -14.280 -19.140 1.00 90.50 294 GLU A N 1
ATOM 2234 C CA . GLU A 1 294 ? 5.999 -15.678 -19.134 1.00 90.50 294 GLU A CA 1
ATOM 2235 C C . GLU A 1 294 ? 4.559 -15.825 -18.638 1.00 90.50 294 GLU A C 1
ATOM 2237 O O . GLU A 1 294 ? 3.787 -16.578 -19.232 1.00 90.50 294 GLU A O 1
ATOM 2242 N N . ILE A 1 295 ? 4.168 -15.079 -17.599 1.00 90.19 295 ILE A N 1
ATOM 2243 C CA . ILE A 1 295 ? 2.779 -15.070 -17.115 1.00 90.19 295 ILE A CA 1
ATOM 2244 C C . ILE A 1 295 ? 1.848 -14.469 -18.174 1.00 90.19 295 ILE A C 1
ATOM 2246 O O . ILE A 1 295 ? 0.782 -15.026 -18.442 1.00 90.19 295 ILE A O 1
ATOM 2250 N N . ARG A 1 296 ? 2.259 -13.376 -18.828 1.00 90.25 296 ARG A N 1
ATOM 2251 C CA . ARG A 1 296 ? 1.507 -12.761 -19.929 1.00 90.25 296 ARG A CA 1
ATOM 2252 C C . ARG A 1 296 ? 1.342 -13.739 -21.091 1.00 90.25 296 ARG A C 1
ATOM 2254 O O . ARG A 1 296 ? 0.232 -13.913 -21.588 1.00 90.25 296 ARG A O 1
ATOM 2261 N N . SER A 1 297 ? 2.414 -14.429 -21.479 1.00 90.38 297 SER A N 1
ATOM 2262 C CA . SER A 1 297 ? 2.387 -15.446 -22.534 1.00 90.38 297 SER A CA 1
ATOM 2263 C C . SER A 1 297 ? 1.459 -16.615 -22.188 1.00 90.38 297 SER A C 1
ATOM 2265 O O . SER A 1 297 ? 0.671 -17.041 -23.035 1.00 90.38 297 SER A O 1
ATOM 2267 N N . LEU A 1 298 ? 1.484 -17.093 -20.939 1.00 91.44 298 LEU A N 1
ATOM 2268 C CA . LEU A 1 298 ? 0.572 -18.131 -20.456 1.00 91.44 298 LEU A CA 1
ATOM 2269 C C . LEU A 1 298 ? -0.891 -17.683 -20.565 1.00 91.44 298 LEU A C 1
ATOM 2271 O O . LEU A 1 298 ? -1.712 -18.407 -21.123 1.00 91.44 298 LEU A O 1
ATOM 2275 N N . LEU A 1 299 ? -1.213 -16.490 -20.061 1.00 89.06 299 LEU A N 1
ATOM 2276 C CA . LEU A 1 299 ? -2.580 -15.968 -20.059 1.00 89.06 299 LEU A CA 1
ATOM 2277 C C . LEU A 1 299 ? -3.110 -15.736 -21.479 1.00 89.06 299 LEU A C 1
ATOM 2279 O O . LEU A 1 299 ? -4.235 -16.134 -21.768 1.00 89.06 299 LEU A O 1
ATOM 2283 N N . MET A 1 300 ? -2.283 -15.209 -22.387 1.00 87.56 300 MET A N 1
ATOM 2284 C CA . MET A 1 300 ? -2.645 -15.067 -23.805 1.00 87.56 300 MET A CA 1
ATOM 2285 C C . MET A 1 300 ? -2.831 -16.415 -24.517 1.00 87.56 300 MET A C 1
ATOM 2287 O O . MET A 1 300 ? -3.622 -16.512 -25.453 1.00 87.56 300 MET A O 1
ATOM 2291 N N . THR A 1 301 ? -2.114 -17.460 -24.089 1.00 90.50 301 THR A N 1
ATOM 2292 C CA . THR A 1 301 ? -2.275 -18.819 -24.636 1.00 90.50 301 THR A CA 1
ATOM 2293 C C . THR A 1 301 ? -3.581 -19.461 -24.166 1.00 90.50 301 THR A C 1
ATOM 2295 O O . THR A 1 301 ? -4.210 -20.201 -24.920 1.00 90.50 301 THR A O 1
ATOM 2298 N N . LEU A 1 302 ? -3.987 -19.189 -22.922 1.00 85.75 302 LEU A N 1
ATOM 2299 C CA . LEU A 1 302 ? -5.226 -19.706 -22.340 1.00 85.75 302 LEU A CA 1
ATOM 2300 C C . LEU A 1 302 ? -6.466 -19.001 -22.902 1.00 85.75 302 LEU A C 1
ATOM 2302 O O . LEU A 1 302 ? -7.481 -19.658 -23.129 1.00 85.75 302 LEU A O 1
ATOM 2306 N N . ASP A 1 303 ? -6.386 -17.693 -23.156 1.00 83.69 303 ASP A N 1
ATOM 2307 C CA . ASP A 1 303 ? -7.451 -16.934 -23.809 1.00 83.69 303 ASP A CA 1
ATOM 2308 C C . ASP A 1 303 ? -6.874 -15.761 -24.620 1.00 83.69 303 ASP A C 1
ATOM 2310 O O . ASP A 1 303 ? -6.336 -14.790 -24.084 1.00 83.69 303 ASP A O 1
ATOM 2314 N N . SER A 1 304 ? -7.018 -15.840 -25.943 1.00 79.81 304 SER A N 1
ATOM 2315 C CA . SER A 1 304 ? -6.514 -14.834 -26.880 1.00 79.81 304 SER A CA 1
ATOM 2316 C C . SER A 1 304 ? -7.358 -13.553 -26.929 1.00 79.81 304 SER A C 1
ATOM 2318 O O . SER A 1 304 ? -7.045 -12.660 -27.712 1.00 79.81 304 SER A O 1
ATOM 2320 N N . GLN A 1 305 ? -8.471 -13.475 -26.188 1.00 77.75 305 GLN A N 1
ATOM 2321 C CA . GLN A 1 305 ? -9.359 -12.305 -26.181 1.00 77.75 305 GLN A CA 1
ATOM 2322 C C . GLN A 1 305 ? -8.942 -11.219 -25.181 1.00 77.75 305 GLN A C 1
ATOM 2324 O O . GLN A 1 305 ? -9.525 -10.136 -25.214 1.00 77.75 305 GLN A O 1
ATOM 2329 N N . PHE A 1 306 ? -7.967 -11.480 -24.306 1.00 76.12 306 PHE A N 1
ATOM 2330 C CA . PHE A 1 306 ? -7.531 -10.499 -23.315 1.00 76.12 306 PHE A CA 1
ATOM 2331 C C . PHE A 1 306 ? -6.770 -9.332 -23.938 1.00 76.12 306 PHE A C 1
ATOM 2333 O O . PHE A 1 306 ? -5.831 -9.522 -24.715 1.00 76.12 306 PHE A O 1
ATOM 2340 N N . ALA A 1 307 ? -7.141 -8.116 -23.536 1.00 77.81 307 ALA A N 1
ATOM 2341 C CA . ALA A 1 307 ? -6.299 -6.953 -23.755 1.00 77.81 307 ALA A CA 1
ATOM 2342 C C . ALA A 1 307 ? -5.134 -6.966 -22.751 1.00 77.81 307 ALA A C 1
ATOM 2344 O O . ALA A 1 307 ? -5.241 -7.513 -21.653 1.00 77.81 307 ALA A O 1
ATOM 2345 N N . GLU A 1 308 ? -4.017 -6.321 -23.093 1.00 73.06 308 GLU A N 1
ATOM 2346 C CA . GLU A 1 308 ? -2.848 -6.265 -22.199 1.00 73.06 308 GLU A CA 1
ATOM 2347 C C . GLU A 1 308 ? -3.168 -5.650 -20.827 1.00 73.06 308 GLU A C 1
ATOM 2349 O O . GLU A 1 308 ? -2.616 -6.077 -19.813 1.00 73.06 308 GLU A O 1
ATOM 2354 N N . ASN A 1 309 ? -4.109 -4.704 -20.785 1.00 72.31 309 ASN A N 1
ATOM 2355 C CA . ASN A 1 309 ? -4.559 -4.066 -19.549 1.00 72.31 309 ASN A CA 1
ATOM 2356 C C . ASN A 1 309 ? -5.259 -5.050 -18.601 1.00 72.31 309 ASN A C 1
ATOM 2358 O O . ASN A 1 309 ? -5.053 -4.970 -17.392 1.00 72.31 309 ASN A O 1
ATOM 2362 N N . ASP A 1 310 ? -6.029 -5.998 -19.142 1.00 76.94 310 ASP A N 1
ATOM 2363 C CA . ASP A 1 310 ? -6.737 -7.002 -18.343 1.00 76.94 310 ASP A CA 1
ATOM 2364 C C . ASP A 1 310 ? -5.734 -7.961 -17.683 1.00 76.94 310 ASP A C 1
ATOM 2366 O O . ASP A 1 310 ? -5.892 -8.358 -16.532 1.00 76.94 310 ASP A O 1
ATOM 2370 N N . ILE A 1 311 ? -4.653 -8.302 -18.395 1.00 81.69 311 ILE A N 1
ATOM 2371 C CA . ILE A 1 311 ? -3.582 -9.163 -17.880 1.00 81.69 311 ILE A CA 1
ATOM 2372 C C . ILE A 1 311 ? -2.838 -8.474 -16.733 1.00 81.69 311 ILE A C 1
ATOM 2374 O O . ILE A 1 311 ? -2.592 -9.097 -15.698 1.00 81.69 311 ILE A O 1
ATOM 2378 N N . ALA A 1 312 ? -2.503 -7.192 -16.896 1.00 79.19 312 ALA A N 1
ATOM 2379 C CA . ALA A 1 312 ? -1.868 -6.410 -15.841 1.00 79.19 312 ALA A CA 1
ATOM 2380 C C . ALA A 1 312 ? -2.772 -6.300 -14.600 1.00 79.19 312 ALA A C 1
ATOM 2382 O O . ALA A 1 312 ? -2.290 -6.437 -13.474 1.00 79.19 312 ALA A O 1
ATOM 2383 N N . GLU A 1 313 ? -4.084 -6.120 -14.787 1.00 77.31 313 GLU A N 1
ATOM 2384 C CA . GLU A 1 313 ? -5.062 -6.105 -13.694 1.00 77.31 313 GLU A CA 1
ATOM 2385 C C . GLU A 1 313 ? -5.136 -7.461 -12.975 1.00 77.31 313 GLU A C 1
ATOM 2387 O O . GLU A 1 313 ? -5.047 -7.499 -11.751 1.00 77.31 313 GLU A O 1
ATOM 2392 N N . ILE A 1 314 ? -5.157 -8.581 -13.709 1.00 79.12 314 ILE A N 1
ATOM 2393 C CA . ILE A 1 314 ? -5.137 -9.935 -13.127 1.00 79.12 314 ILE A CA 1
ATOM 2394 C C . ILE A 1 314 ? -3.864 -10.172 -12.305 1.00 79.12 314 ILE A C 1
ATOM 2396 O O . ILE A 1 314 ? -3.935 -10.666 -11.179 1.00 79.12 314 ILE A O 1
ATOM 2400 N N . ILE A 1 315 ? -2.689 -9.820 -12.836 1.00 80.75 315 ILE A N 1
ATOM 2401 C CA . ILE A 1 315 ? -1.416 -9.965 -12.112 1.00 80.75 315 ILE A CA 1
ATOM 2402 C C . ILE A 1 315 ? -1.421 -9.084 -10.857 1.00 80.75 315 ILE A C 1
ATOM 2404 O O . ILE A 1 315 ? -1.044 -9.541 -9.774 1.00 80.75 315 ILE A O 1
ATOM 2408 N N . ARG A 1 316 ? -1.891 -7.837 -10.972 1.00 78.25 316 ARG A N 1
ATOM 2409 C CA . ARG A 1 316 ? -2.009 -6.903 -9.847 1.00 78.25 316 ARG A CA 1
ATOM 2410 C C . ARG A 1 316 ? -2.950 -7.431 -8.773 1.00 78.25 316 ARG A C 1
ATOM 2412 O O . ARG A 1 316 ? -2.618 -7.335 -7.589 1.00 78.25 316 ARG A O 1
ATOM 2419 N N . ASP A 1 317 ? -4.070 -8.022 -9.164 1.00 73.69 317 ASP A N 1
ATOM 2420 C CA . ASP A 1 317 ? -5.029 -8.635 -8.253 1.00 73.69 317 ASP A CA 1
ATOM 2421 C C . ASP A 1 317 ? -4.423 -9.853 -7.558 1.00 73.69 317 ASP A C 1
ATOM 2423 O O . ASP A 1 317 ? -4.473 -9.934 -6.334 1.00 73.69 317 ASP A O 1
ATOM 2427 N N . LEU A 1 318 ? -3.754 -10.752 -8.285 1.00 74.56 318 LEU A N 1
ATOM 2428 C CA . LEU A 1 318 ? -3.082 -11.922 -7.706 1.00 74.56 318 LEU A CA 1
ATOM 2429 C C . LEU A 1 318 ? -2.016 -11.539 -6.668 1.00 74.56 318 LEU A C 1
ATOM 2431 O O . LEU A 1 318 ? -1.939 -12.159 -5.603 1.00 74.56 318 LEU A O 1
ATOM 2435 N N . VAL A 1 319 ? -1.229 -10.495 -6.946 1.00 73.38 319 VAL A N 1
ATOM 2436 C CA . VAL A 1 319 ? -0.242 -9.948 -6.000 1.00 73.38 319 VAL A CA 1
ATOM 2437 C C . VAL A 1 319 ? -0.932 -9.278 -4.809 1.00 73.38 319 VAL A C 1
ATOM 2439 O O . VAL A 1 319 ? -0.533 -9.479 -3.661 1.00 73.38 319 VAL A O 1
ATOM 2442 N N . SER A 1 320 ? -1.989 -8.499 -5.049 1.00 64.88 320 SER A N 1
ATOM 2443 C CA . SER A 1 320 ? -2.739 -7.792 -3.997 1.00 64.88 320 SER A CA 1
ATOM 2444 C C . SER A 1 320 ? -3.454 -8.754 -3.047 1.00 64.88 320 SER A C 1
ATOM 2446 O O . SER A 1 320 ? -3.505 -8.519 -1.837 1.00 64.88 320 SER A O 1
ATOM 2448 N N . LEU A 1 321 ? -3.957 -9.859 -3.595 1.00 59.59 321 LEU A N 1
ATOM 2449 C CA . LEU A 1 321 ? -4.575 -10.970 -2.876 1.00 59.59 321 LEU A CA 1
ATOM 2450 C C . LEU A 1 321 ? -3.542 -11.860 -2.166 1.00 59.59 321 LEU A C 1
ATOM 2452 O O . LEU A 1 321 ? -3.929 -12.692 -1.350 1.00 59.59 321 LEU A O 1
ATOM 2456 N N . GLY A 1 322 ? -2.244 -11.687 -2.449 1.00 61.97 322 GLY A N 1
ATOM 2457 C CA . GLY A 1 322 ? -1.167 -12.509 -1.895 1.00 61.97 322 GLY A CA 1
ATOM 2458 C C . GLY A 1 322 ? -1.180 -13.955 -2.393 1.00 61.97 322 GLY A C 1
ATOM 2459 O O . GLY A 1 322 ? -0.589 -14.814 -1.747 1.00 61.97 322 GLY A O 1
ATOM 2460 N N . ALA A 1 323 ? -1.861 -14.237 -3.508 1.00 74.19 323 ALA A N 1
ATOM 2461 C CA . ALA A 1 323 ? -1.861 -15.555 -4.145 1.00 74.19 323 ALA A CA 1
ATOM 2462 C C . ALA A 1 323 ? -0.509 -15.857 -4.807 1.00 74.19 323 ALA A C 1
ATOM 2464 O O . ALA A 1 323 ? -0.084 -17.009 -4.864 1.00 74.19 323 ALA A O 1
ATOM 2465 N N . ILE A 1 324 ? 0.165 -14.806 -5.276 1.00 82.75 324 ILE A N 1
ATOM 2466 C CA . ILE A 1 324 ? 1.528 -14.847 -5.800 1.00 82.75 324 ILE A CA 1
ATOM 2467 C C . ILE A 1 324 ? 2.340 -13.735 -5.128 1.00 82.75 324 ILE A C 1
ATOM 2469 O O . ILE A 1 324 ? 1.818 -12.656 -4.838 1.00 82.75 324 ILE A O 1
ATOM 2473 N N . ALA A 1 325 ? 3.613 -13.991 -4.863 1.00 76.12 325 ALA A N 1
ATOM 2474 C CA . ALA A 1 325 ? 4.558 -12.999 -4.377 1.00 76.12 325 ALA A CA 1
ATOM 2475 C C . ALA A 1 325 ? 5.334 -12.399 -5.554 1.00 76.12 325 ALA A C 1
ATOM 2477 O O . ALA A 1 325 ? 5.615 -13.087 -6.534 1.00 76.12 325 ALA A O 1
ATOM 2478 N N . ARG A 1 326 ? 5.672 -11.109 -5.463 1.00 84.81 326 ARG A N 1
ATOM 2479 C CA . ARG A 1 326 ? 6.395 -10.362 -6.501 1.00 84.81 326 ARG A CA 1
ATOM 2480 C C . ARG A 1 326 ? 7.660 -9.766 -5.910 1.00 84.81 326 ARG A C 1
ATOM 2482 O O . ARG A 1 326 ? 7.580 -8.958 -4.987 1.00 84.81 326 ARG A O 1
ATOM 2489 N N . GLU A 1 327 ? 8.796 -10.097 -6.503 1.00 82.56 327 GLU A N 1
ATOM 2490 C CA . GLU A 1 327 ? 10.111 -9.614 -6.102 1.00 82.56 327 GLU A CA 1
ATOM 2491 C C . GLU A 1 327 ? 10.763 -8.805 -7.220 1.00 82.56 327 GLU A C 1
ATOM 2493 O O . GLU A 1 327 ? 10.842 -9.252 -8.362 1.00 82.56 327 GLU A O 1
ATOM 2498 N N . ALA A 1 328 ? 11.257 -7.611 -6.886 1.00 77.38 328 ALA A N 1
ATOM 2499 C CA . ALA A 1 328 ? 12.001 -6.776 -7.824 1.00 77.38 328 ALA A CA 1
ATOM 2500 C C . ALA A 1 328 ? 13.438 -7.294 -7.988 1.00 77.38 328 ALA A C 1
ATOM 2502 O O . ALA A 1 328 ? 14.176 -7.410 -6.998 1.00 77.38 328 ALA A O 1
ATOM 2503 N N . LEU A 1 329 ? 13.838 -7.596 -9.221 1.00 80.00 329 LEU A N 1
ATOM 2504 C CA . LEU A 1 329 ? 15.163 -8.104 -9.554 1.00 80.00 329 LEU A CA 1
ATOM 2505 C C . LEU A 1 329 ? 15.549 -7.692 -10.979 1.00 80.00 329 LEU A C 1
ATOM 2507 O O . LEU A 1 329 ? 14.896 -8.063 -11.945 1.00 80.00 329 LEU A O 1
ATOM 2511 N N . SER A 1 330 ? 16.652 -6.964 -11.113 1.00 74.69 330 SER A N 1
ATOM 2512 C CA . SER A 1 330 ? 17.133 -6.403 -12.385 1.00 74.69 330 SER A CA 1
ATOM 2513 C C . SER A 1 330 ? 17.775 -7.404 -13.342 1.00 74.69 330 SER A C 1
ATOM 2515 O O . SER A 1 330 ? 18.186 -7.044 -14.438 1.00 74.69 330 SER A O 1
ATOM 2517 N N . LEU A 1 331 ? 17.886 -8.666 -12.931 1.00 79.62 331 LEU A N 1
ATOM 2518 C CA . LEU A 1 331 ? 18.457 -9.735 -13.750 1.00 79.62 331 LEU A CA 1
ATOM 2519 C C . LEU A 1 331 ? 17.438 -10.359 -14.709 1.00 79.62 331 LEU A C 1
ATOM 2521 O O . LEU A 1 331 ? 17.824 -11.163 -15.555 1.00 79.62 331 LEU A O 1
ATOM 2525 N N . VAL A 1 332 ? 16.153 -10.011 -14.577 1.00 81.75 332 VAL A N 1
ATOM 2526 C CA . VAL A 1 332 ? 15.077 -10.527 -15.429 1.00 81.75 332 VAL A CA 1
ATOM 2527 C C . VAL A 1 332 ? 14.434 -9.424 -16.269 1.00 81.75 332 VAL A C 1
ATOM 2529 O O . VAL A 1 332 ? 14.261 -8.304 -15.782 1.00 81.75 332 VAL A O 1
ATOM 2532 N N . PRO A 1 333 ? 14.021 -9.732 -17.512 1.00 70.25 333 PRO A N 1
ATOM 2533 C CA . PRO A 1 333 ? 13.227 -8.821 -18.328 1.00 70.25 333 PRO A CA 1
ATOM 2534 C C . PRO A 1 333 ? 11.946 -8.392 -17.603 1.00 70.25 333 PRO A C 1
ATOM 2536 O O . PRO A 1 333 ? 11.239 -9.224 -17.034 1.00 70.25 333 PRO A O 1
ATOM 2539 N N . GLY A 1 334 ? 11.658 -7.090 -17.611 1.00 69.75 334 GLY A N 1
ATOM 2540 C CA . GLY A 1 334 ? 10.542 -6.500 -16.864 1.00 69.75 334 GLY A CA 1
ATOM 2541 C C . GLY A 1 334 ? 10.845 -6.226 -15.387 1.00 69.75 334 GLY A C 1
ATOM 2542 O O . GLY A 1 334 ? 10.034 -5.606 -14.717 1.00 69.75 334 GLY A O 1
ATOM 2543 N N . GLY A 1 335 ? 12.005 -6.641 -14.863 1.00 75.25 335 GLY A N 1
ATOM 2544 C CA . GLY A 1 335 ? 12.477 -6.264 -13.525 1.00 75.25 335 GLY A CA 1
ATOM 2545 C C . GLY A 1 335 ? 11.761 -6.944 -12.354 1.00 75.25 335 GLY A C 1
ATOM 2546 O O . GLY A 1 335 ? 12.050 -6.620 -11.199 1.00 75.25 335 GLY A O 1
ATOM 2547 N N . PHE A 1 336 ? 10.847 -7.885 -12.616 1.00 83.44 336 PHE A N 1
ATOM 2548 C CA . PHE A 1 336 ? 10.080 -8.583 -11.585 1.00 83.44 336 PHE A CA 1
ATOM 2549 C C . PHE A 1 336 ? 10.055 -10.093 -11.791 1.00 83.44 336 PHE A C 1
ATOM 2551 O O . PHE A 1 336 ? 9.873 -10.597 -12.900 1.00 83.44 336 PHE A O 1
ATOM 2558 N N . VAL A 1 337 ? 10.168 -10.805 -10.673 1.00 88.69 337 VAL A N 1
ATOM 2559 C CA . VAL A 1 337 ? 9.981 -12.250 -10.574 1.00 88.69 337 VAL A CA 1
ATOM 2560 C C . VAL A 1 337 ? 8.742 -12.510 -9.732 1.00 88.69 337 VAL A C 1
ATOM 2562 O O . VAL A 1 337 ? 8.579 -11.936 -8.653 1.00 88.69 337 VAL A O 1
ATOM 2565 N N . PHE A 1 338 ? 7.872 -13.382 -10.221 1.00 91.44 338 PHE A N 1
ATOM 2566 C CA . PHE A 1 338 ? 6.665 -13.816 -9.539 1.00 91.44 338 PHE A CA 1
ATOM 2567 C C . PHE A 1 338 ? 6.842 -15.248 -9.050 1.00 91.44 338 PHE A C 1
ATOM 2569 O O . PHE A 1 338 ? 7.388 -16.091 -9.759 1.00 91.44 338 PHE A O 1
ATOM 2576 N N . THR A 1 339 ? 6.395 -15.520 -7.831 1.00 92.12 339 THR A N 1
ATOM 2577 C CA . THR A 1 339 ? 6.564 -16.812 -7.151 1.00 92.12 339 THR A CA 1
ATOM 2578 C C . THR A 1 339 ? 5.328 -17.145 -6.333 1.00 92.12 339 THR A C 1
ATOM 2580 O O . THR A 1 339 ? 4.441 -16.308 -6.157 1.00 92.12 339 THR A O 1
ATOM 2583 N N . LEU A 1 340 ? 5.263 -18.363 -5.799 1.00 88.25 340 LEU A N 1
ATOM 2584 C CA . LEU A 1 340 ? 4.333 -18.645 -4.711 1.00 88.25 340 LEU A CA 1
ATOM 2585 C C . LEU A 1 340 ? 4.841 -18.024 -3.396 1.00 88.25 340 LEU A C 1
ATOM 2587 O O . LEU A 1 340 ? 6.053 -17.998 -3.169 1.00 88.25 340 LEU A O 1
ATOM 2591 N N . PRO A 1 341 ? 3.940 -17.563 -2.510 1.00 80.75 341 PRO A N 1
ATOM 2592 C CA . PRO A 1 341 ? 4.325 -17.008 -1.216 1.00 80.75 341 PRO A CA 1
ATOM 2593 C C . PRO A 1 341 ? 5.233 -17.953 -0.421 1.00 80.75 341 PRO A C 1
ATOM 2595 O O . PRO A 1 341 ? 4.954 -19.149 -0.314 1.00 80.75 341 PRO A O 1
ATOM 2598 N N . GLY A 1 342 ? 6.303 -17.412 0.161 1.00 80.25 342 GLY A N 1
ATOM 2599 C CA . GLY A 1 342 ? 7.307 -18.164 0.918 1.00 80.25 342 GLY A CA 1
ATOM 2600 C C . GLY A 1 342 ? 8.482 -18.702 0.092 1.00 80.25 342 GLY A C 1
ATOM 2601 O O . GLY A 1 342 ? 9.418 -19.237 0.684 1.00 80.25 342 GLY A O 1
ATOM 2602 N N . ARG A 1 343 ? 8.464 -18.560 -1.242 1.00 85.12 343 ARG A N 1
ATOM 2603 C CA . ARG A 1 343 ? 9.563 -18.958 -2.147 1.00 85.12 343 ARG A CA 1
ATOM 2604 C C . ARG A 1 343 ? 10.330 -17.776 -2.737 1.00 85.12 343 ARG A C 1
ATOM 2606 O O . ARG A 1 343 ? 11.145 -17.942 -3.640 1.00 85.12 343 ARG A O 1
ATOM 2613 N N . GLU A 1 344 ? 10.101 -16.574 -2.220 1.00 85.88 344 GLU A N 1
ATOM 2614 C CA . GLU A 1 344 ? 10.635 -15.329 -2.772 1.00 85.88 344 GLU A CA 1
ATOM 2615 C C . GLU A 1 344 ? 12.168 -15.325 -2.786 1.00 85.88 344 GLU A C 1
ATOM 2617 O O . GLU A 1 344 ? 12.807 -14.986 -3.781 1.00 85.88 344 GLU A O 1
ATOM 2622 N N . LEU A 1 345 ? 12.767 -15.729 -1.665 1.00 86.94 345 LEU A N 1
ATOM 2623 C CA . LEU A 1 345 ? 14.216 -15.709 -1.475 1.00 86.94 345 LEU A CA 1
ATOM 2624 C C . LEU A 1 345 ? 14.923 -16.793 -2.289 1.00 86.94 345 LEU A C 1
ATOM 2626 O O . LEU A 1 345 ? 16.023 -16.559 -2.790 1.00 86.94 345 LEU A O 1
ATOM 2630 N N . GLU A 1 346 ? 14.293 -17.960 -2.415 1.00 86.81 346 GLU A N 1
ATOM 2631 C CA . GLU A 1 346 ? 14.795 -19.079 -3.215 1.00 86.81 346 GLU A CA 1
ATOM 2632 C C . GLU A 1 346 ? 14.784 -18.707 -4.696 1.00 86.81 346 GLU A C 1
ATOM 2634 O O . GLU A 1 346 ? 15.820 -18.789 -5.345 1.00 86.81 346 GLU A O 1
ATOM 2639 N N . ALA A 1 347 ? 13.685 -18.140 -5.193 1.00 87.75 347 ALA A N 1
ATOM 2640 C CA . ALA A 1 347 ? 13.608 -17.688 -6.576 1.00 87.75 347 ALA A CA 1
ATOM 2641 C C . ALA A 1 347 ? 14.622 -16.584 -6.900 1.00 87.75 347 ALA A C 1
ATOM 2643 O O . ALA A 1 347 ? 15.275 -16.629 -7.937 1.00 87.75 347 ALA A O 1
ATOM 2644 N N . VAL A 1 348 ? 14.808 -15.598 -6.013 1.00 87.12 348 VAL A N 1
ATOM 2645 C CA . VAL A 1 348 ? 15.838 -14.561 -6.212 1.00 87.12 348 VAL A CA 1
ATOM 2646 C C . VAL A 1 348 ? 17.230 -15.189 -6.295 1.00 87.12 348 VAL A C 1
ATOM 2648 O O . VAL A 1 348 ? 18.030 -14.811 -7.151 1.00 87.12 348 VAL A O 1
ATOM 2651 N N . LYS A 1 349 ? 17.521 -16.155 -5.421 1.00 89.44 349 LYS A N 1
ATOM 2652 C CA . LYS A 1 349 ? 18.788 -16.891 -5.416 1.00 89.44 349 LYS A CA 1
ATOM 2653 C C . LYS A 1 349 ? 18.977 -17.684 -6.713 1.00 89.44 349 LYS A C 1
ATOM 2655 O O . LYS A 1 349 ? 20.054 -17.608 -7.303 1.00 89.44 349 LYS A O 1
ATOM 2660 N N . ASP A 1 350 ? 17.944 -18.385 -7.170 1.00 88.44 350 ASP A N 1
ATOM 2661 C CA . ASP A 1 350 ? 17.977 -19.189 -8.390 1.00 88.44 350 ASP A CA 1
ATOM 2662 C C . ASP A 1 350 ? 18.154 -18.329 -9.639 1.00 88.44 350 ASP A C 1
ATOM 2664 O O . ASP A 1 350 ? 18.970 -18.669 -10.488 1.00 88.44 350 ASP A O 1
ATOM 2668 N N . VAL A 1 351 ? 17.497 -17.169 -9.721 1.00 89.75 351 VAL A N 1
ATOM 2669 C CA . VAL A 1 351 ? 17.691 -16.230 -10.836 1.00 89.75 351 VAL A CA 1
ATOM 2670 C C . VAL A 1 351 ? 19.116 -15.690 -10.877 1.00 89.75 351 VAL A C 1
ATOM 2672 O O . VAL A 1 351 ? 19.710 -15.612 -11.952 1.00 89.75 351 VAL A O 1
ATOM 2675 N N . ILE A 1 352 ? 19.684 -15.317 -9.724 1.00 89.94 352 ILE A N 1
ATOM 2676 C CA . ILE A 1 352 ? 21.077 -14.855 -9.658 1.00 89.94 352 ILE A CA 1
ATOM 2677 C C . ILE A 1 352 ? 22.020 -15.975 -10.112 1.00 89.94 352 ILE A C 1
ATOM 2679 O O . ILE A 1 352 ? 22.910 -15.727 -10.926 1.00 89.94 352 ILE A O 1
ATOM 2683 N N . MET A 1 353 ? 21.816 -17.204 -9.626 1.00 88.94 353 MET A N 1
ATOM 2684 C CA . MET A 1 353 ? 22.630 -18.348 -10.038 1.00 88.94 353 MET A CA 1
ATOM 2685 C C . MET A 1 353 ? 22.507 -18.640 -11.527 1.00 88.94 353 MET A C 1
ATOM 2687 O O . MET A 1 353 ? 23.523 -18.798 -12.193 1.00 88.94 353 MET A O 1
ATOM 2691 N N . ASP A 1 354 ? 21.289 -18.695 -12.053 1.00 88.50 354 ASP A N 1
ATOM 2692 C CA . ASP A 1 354 ? 21.039 -19.021 -13.451 1.00 88.50 354 ASP A CA 1
ATOM 2693 C C . ASP A 1 354 ? 21.605 -17.943 -14.385 1.00 88.50 354 ASP A C 1
ATOM 2695 O O . ASP A 1 354 ? 22.209 -18.259 -15.407 1.00 88.50 354 ASP A O 1
ATOM 2699 N N . TYR A 1 355 ? 21.532 -16.665 -13.992 1.00 89.62 355 TYR A N 1
ATOM 2700 C CA . TYR A 1 355 ? 22.216 -15.583 -14.703 1.00 89.62 355 TYR A CA 1
ATOM 2701 C C . TYR A 1 355 ? 23.735 -15.808 -14.757 1.00 89.62 355 TYR A C 1
ATOM 2703 O O . TYR A 1 355 ? 24.341 -15.695 -15.825 1.00 89.62 355 TYR A O 1
ATOM 2711 N N . MET A 1 356 ? 24.361 -16.142 -13.623 1.00 87.88 356 MET A N 1
ATOM 2712 C CA . MET A 1 356 ? 25.804 -16.393 -13.563 1.00 87.88 356 MET A CA 1
ATOM 2713 C C . MET A 1 356 ? 26.211 -17.630 -14.367 1.00 87.88 356 MET A C 1
ATOM 2715 O O . MET A 1 356 ? 27.181 -17.564 -15.116 1.00 87.88 356 MET A O 1
ATOM 2719 N N . ILE A 1 357 ? 25.459 -18.727 -14.254 1.00 88.12 357 ILE A N 1
ATOM 2720 C CA . ILE A 1 357 ? 25.708 -19.975 -14.982 1.00 88.12 357 ILE A CA 1
ATOM 2721 C C . ILE A 1 357 ? 25.586 -19.745 -16.486 1.00 88.12 357 ILE A C 1
ATOM 2723 O O . ILE A 1 357 ? 26.526 -20.043 -17.213 1.00 88.12 357 ILE A O 1
ATOM 2727 N N . ARG A 1 358 ? 24.503 -19.113 -16.960 1.00 88.38 358 ARG A N 1
ATOM 2728 C CA . ARG A 1 358 ? 24.332 -18.797 -18.388 1.00 88.38 358 ARG A CA 1
ATOM 2729 C C . ARG A 1 358 ? 25.489 -17.967 -18.944 1.00 88.38 358 ARG A C 1
ATOM 2731 O O . ARG A 1 358 ? 25.891 -18.152 -20.092 1.00 88.38 358 ARG A O 1
ATOM 2738 N N . ARG A 1 359 ? 26.031 -17.043 -18.145 1.00 86.75 359 ARG A N 1
ATOM 2739 C CA . ARG A 1 359 ? 27.197 -16.238 -18.532 1.00 86.75 359 ARG A CA 1
ATOM 2740 C C . ARG A 1 359 ? 28.489 -17.050 -18.530 1.00 86.75 359 ARG A C 1
ATOM 2742 O O . ARG A 1 359 ? 29.256 -16.916 -19.478 1.00 86.75 359 ARG A O 1
ATOM 2749 N N . LEU A 1 360 ? 28.707 -17.908 -17.538 1.00 84.50 360 LEU A N 1
ATOM 2750 C CA . LEU A 1 360 ? 29.860 -18.810 -17.502 1.00 84.50 360 LEU A CA 1
ATOM 2751 C C . LEU A 1 360 ? 29.824 -19.815 -18.664 1.00 84.50 360 LEU A C 1
ATOM 2753 O O . LEU A 1 360 ? 30.825 -19.960 -19.349 1.00 84.50 360 LEU A O 1
ATOM 2757 N N . ASP A 1 361 ? 28.669 -20.412 -18.966 1.00 82.81 361 ASP A N 1
ATOM 2758 C CA . ASP A 1 361 ? 28.489 -21.363 -20.076 1.00 82.81 361 ASP A CA 1
ATOM 2759 C C . ASP A 1 361 ? 28.694 -20.717 -21.456 1.00 82.81 361 ASP A C 1
ATOM 2761 O O . ASP A 1 361 ? 29.156 -21.366 -22.401 1.00 82.81 361 ASP A O 1
ATOM 2765 N N . SER A 1 362 ? 28.382 -19.419 -21.587 1.00 80.31 362 SER A N 1
ATOM 2766 C CA . SER A 1 362 ? 28.647 -18.664 -22.820 1.00 80.31 362 SER A CA 1
ATOM 2767 C C . SER A 1 362 ? 30.143 -18.561 -23.142 1.00 80.31 362 SER A C 1
ATOM 2769 O O . SER A 1 362 ? 30.519 -18.359 -24.298 1.00 80.31 362 SER A O 1
ATOM 2771 N N . VAL A 1 363 ? 30.995 -18.773 -22.139 1.00 74.50 363 VAL A N 1
ATOM 2772 C CA . VAL A 1 363 ? 32.445 -18.836 -22.260 1.00 74.50 363 VAL A CA 1
ATOM 2773 C C . VAL A 1 363 ? 32.872 -20.306 -22.178 1.00 74.50 363 VAL A C 1
ATOM 2775 O O . VAL A 1 363 ? 32.931 -20.902 -21.110 1.00 74.50 363 VAL A O 1
ATOM 2778 N N . HIS A 1 364 ? 33.132 -20.929 -23.327 1.00 58.84 364 HIS A N 1
ATOM 2779 C CA . HIS A 1 364 ? 33.320 -22.382 -23.444 1.00 58.84 364 HIS A CA 1
ATOM 2780 C C . HIS A 1 364 ? 34.284 -23.016 -22.409 1.00 58.84 364 HIS A C 1
ATOM 2782 O O . HIS A 1 364 ? 35.406 -22.547 -22.227 1.00 58.84 364 HIS A O 1
ATOM 2788 N N . ASN A 1 365 ? 33.872 -24.171 -21.855 1.00 62.16 365 ASN A N 1
ATOM 2789 C CA . ASN A 1 365 ? 34.641 -25.107 -21.010 1.00 62.16 365 ASN A CA 1
ATOM 2790 C C . ASN A 1 365 ? 35.047 -24.624 -19.601 1.00 62.16 365 ASN A C 1
ATOM 2792 O O . ASN A 1 365 ? 36.120 -24.988 -19.118 1.00 62.16 365 ASN A O 1
ATOM 2796 N N . PHE A 1 366 ? 34.207 -23.850 -18.911 1.00 69.31 366 PHE A N 1
ATOM 2797 C CA . PHE A 1 366 ? 34.442 -23.525 -17.501 1.00 69.31 366 PHE A CA 1
ATOM 2798 C C . PHE A 1 366 ? 33.818 -24.584 -16.571 1.00 69.31 366 PHE A C 1
ATOM 2800 O O . PHE A 1 366 ? 32.605 -24.780 -16.578 1.00 69.31 366 PHE A O 1
ATOM 2807 N N . GLU A 1 367 ? 34.627 -25.280 -15.764 1.00 73.44 367 GLU A N 1
ATOM 2808 C CA . GLU A 1 367 ? 34.125 -26.247 -14.774 1.00 73.44 367 GLU A CA 1
ATOM 2809 C C . GLU A 1 367 ? 33.620 -25.525 -13.516 1.00 73.44 367 GLU A C 1
ATOM 2811 O O . GLU A 1 367 ? 34.347 -24.752 -12.883 1.00 73.44 367 GLU A O 1
ATOM 2816 N N . TYR A 1 368 ? 32.375 -25.799 -13.128 1.00 79.44 368 TYR A N 1
ATOM 2817 C CA . TYR A 1 368 ? 31.789 -25.310 -11.884 1.00 79.44 368 TYR A CA 1
ATOM 2818 C C . TYR A 1 368 ? 31.017 -26.411 -11.156 1.00 79.44 368 TYR A C 1
ATOM 2820 O O . TYR A 1 368 ? 30.491 -27.344 -11.764 1.00 79.44 368 TYR A O 1
ATOM 2828 N N . GLN A 1 369 ? 30.934 -26.287 -9.833 1.00 79.44 369 GLN A N 1
ATOM 2829 C CA . GLN A 1 369 ? 30.181 -27.195 -8.973 1.00 79.44 369 GLN A CA 1
ATOM 2830 C C . GLN A 1 369 ? 29.092 -26.423 -8.227 1.00 79.44 369 GLN A C 1
ATOM 2832 O O . GLN A 1 369 ? 29.380 -25.463 -7.508 1.00 79.44 369 GLN A O 1
ATOM 2837 N N . LYS A 1 370 ? 27.838 -26.859 -8.389 1.00 78.31 370 LYS A N 1
ATOM 2838 C CA . LYS A 1 370 ? 26.694 -26.366 -7.613 1.00 78.31 370 LYS A CA 1
ATOM 2839 C C . LYS A 1 370 ? 26.634 -27.100 -6.271 1.00 78.31 370 LYS A C 1
ATOM 2841 O O . LYS A 1 370 ? 26.788 -28.321 -6.228 1.00 78.31 370 LYS A O 1
ATOM 2846 N N . LEU A 1 371 ? 26.429 -26.356 -5.190 1.00 76.56 371 LEU A N 1
ATOM 2847 C CA . LEU A 1 371 ? 26.312 -26.881 -3.829 1.00 76.56 371 LEU A CA 1
ATOM 2848 C C . LEU A 1 371 ? 24.900 -26.614 -3.291 1.00 76.56 371 LEU A C 1
ATOM 2850 O O . LEU A 1 371 ? 24.411 -25.486 -3.348 1.00 76.56 371 LEU A O 1
ATOM 2854 N N . ASP A 1 372 ? 24.267 -27.645 -2.731 1.00 60.25 372 ASP A N 1
ATOM 2855 C CA . ASP A 1 372 ? 22.886 -27.580 -2.219 1.00 60.25 372 ASP A CA 1
ATOM 2856 C C . ASP A 1 372 ? 22.792 -27.148 -0.738 1.00 60.25 372 ASP A C 1
ATOM 2858 O O . ASP A 1 372 ? 21.714 -27.155 -0.145 1.00 60.25 372 ASP A O 1
ATOM 2862 N N . SER A 1 373 ? 23.906 -26.775 -0.102 1.00 57.69 373 SER A N 1
ATOM 2863 C CA . SER A 1 373 ? 23.979 -26.485 1.337 1.00 57.69 373 SER A CA 1
ATOM 2864 C C . SER A 1 373 ? 23.940 -24.983 1.679 1.00 57.69 373 SER A C 1
ATOM 2866 O O . SER A 1 373 ? 24.092 -24.110 0.826 1.00 57.69 373 SER A O 1
ATOM 2868 N N . ASN A 1 374 ? 23.746 -24.677 2.972 1.00 58.59 374 ASN A N 1
ATOM 2869 C CA . ASN A 1 374 ? 23.737 -23.323 3.564 1.00 58.59 374 ASN A CA 1
ATOM 2870 C C . ASN A 1 374 ? 25.066 -22.535 3.421 1.00 58.59 374 ASN A C 1
ATOM 2872 O O . ASN A 1 374 ? 25.150 -21.414 3.921 1.00 58.59 374 ASN A O 1
ATOM 2876 N N . GLY A 1 375 ? 26.086 -23.111 2.774 1.00 66.88 375 GLY A N 1
ATOM 2877 C CA . GLY A 1 375 ? 27.387 -22.491 2.509 1.00 66.88 375 GLY A CA 1
ATOM 2878 C C . GLY A 1 375 ? 27.443 -21.789 1.147 1.00 66.88 375 GLY A C 1
ATOM 2879 O O . GLY A 1 375 ? 26.437 -21.272 0.664 1.00 66.88 375 GLY A O 1
ATOM 2880 N N . ALA A 1 376 ? 28.621 -21.761 0.517 1.00 71.38 376 ALA A N 1
ATOM 2881 C CA . ALA A 1 376 ? 28.776 -21.244 -0.845 1.00 71.38 376 ALA A CA 1
ATOM 2882 C C . ALA A 1 376 ? 27.891 -22.026 -1.826 1.00 71.38 376 ALA A C 1
ATOM 2884 O O . ALA A 1 376 ? 27.824 -23.248 -1.759 1.00 71.38 376 ALA A O 1
ATOM 2885 N N . GLN A 1 377 ? 27.216 -21.327 -2.737 1.00 79.88 377 GLN A N 1
ATOM 2886 C CA . GLN A 1 377 ? 26.264 -21.932 -3.673 1.00 79.88 377 GLN A CA 1
ATOM 2887 C C . GLN A 1 377 ? 26.912 -22.429 -4.963 1.00 79.88 377 GLN A C 1
ATOM 2889 O O . GLN A 1 377 ? 26.412 -23.361 -5.594 1.00 79.88 377 GLN A O 1
ATOM 2894 N N . LEU A 1 378 ? 28.004 -21.787 -5.372 1.00 85.06 378 LEU A N 1
ATOM 2895 C CA . LEU A 1 378 ? 28.686 -22.070 -6.626 1.00 85.06 378 LEU A CA 1
ATOM 2896 C C . LEU A 1 378 ? 30.195 -21.990 -6.398 1.00 85.06 378 LEU A C 1
ATOM 2898 O O . LEU A 1 378 ? 30.694 -20.986 -5.889 1.00 85.06 378 LEU A O 1
ATOM 2902 N N . ILE A 1 379 ? 30.914 -23.046 -6.769 1.00 85.62 379 ILE A N 1
ATOM 2903 C CA . ILE A 1 379 ? 32.376 -23.041 -6.837 1.00 85.62 379 ILE A CA 1
ATOM 2904 C C . ILE A 1 379 ? 32.770 -23.002 -8.307 1.00 85.62 379 ILE A C 1
ATOM 2906 O O . ILE A 1 379 ? 32.363 -23.861 -9.085 1.00 85.62 379 ILE A O 1
ATOM 2910 N N . ALA A 1 380 ? 33.554 -21.992 -8.666 1.00 84.75 380 ALA A N 1
ATOM 2911 C CA . ALA A 1 380 ? 34.014 -21.706 -10.015 1.00 84.75 380 ALA A CA 1
ATOM 2912 C C . ALA A 1 380 ? 35.547 -21.575 -9.978 1.00 84.75 380 ALA A C 1
ATOM 2914 O O . ALA A 1 380 ? 36.091 -20.546 -9.570 1.00 84.75 380 ALA A O 1
ATOM 2915 N N . GLY A 1 381 ? 36.259 -22.647 -10.339 1.00 83.94 381 GLY A N 1
ATOM 2916 C CA . GLY A 1 381 ? 37.715 -22.723 -10.185 1.00 83.94 381 GLY A CA 1
ATOM 2917 C C . GLY A 1 381 ? 38.156 -22.581 -8.720 1.00 83.94 381 GLY A C 1
ATOM 2918 O O . GLY A 1 381 ? 37.759 -23.362 -7.863 1.00 83.94 381 GLY A O 1
ATOM 2919 N N . ASN A 1 382 ? 38.977 -21.570 -8.426 1.00 85.44 382 ASN A N 1
ATOM 2920 C CA . ASN A 1 382 ? 39.451 -21.235 -7.075 1.00 85.44 382 ASN A CA 1
ATOM 2921 C C . ASN A 1 382 ? 38.605 -20.155 -6.371 1.00 85.44 382 ASN A C 1
ATOM 2923 O O . ASN A 1 382 ? 39.062 -19.562 -5.390 1.00 85.44 382 ASN A O 1
ATOM 2927 N N . HIS A 1 383 ? 37.401 -19.878 -6.876 1.00 89.12 383 HIS A N 1
ATOM 2928 C CA . HIS A 1 383 ? 36.476 -18.911 -6.297 1.00 89.12 383 HIS A CA 1
ATOM 2929 C C . HIS A 1 383 ? 35.216 -19.606 -5.790 1.00 89.12 383 HIS A C 1
ATOM 2931 O O . HIS A 1 383 ? 34.644 -20.460 -6.468 1.00 89.12 383 HIS A O 1
ATOM 2937 N N . ALA A 1 384 ? 34.759 -19.196 -4.613 1.00 90.31 384 ALA A N 1
ATOM 2938 C CA . ALA A 1 384 ? 33.450 -19.559 -4.087 1.00 90.31 384 ALA A CA 1
ATOM 2939 C C . ALA A 1 384 ? 32.509 -18.368 -4.188 1.00 90.31 384 ALA A C 1
ATOM 2941 O O . ALA A 1 384 ? 32.926 -17.233 -3.972 1.00 90.31 384 ALA A O 1
ATOM 2942 N N . ILE A 1 385 ? 31.241 -18.619 -4.486 1.00 91.81 385 ILE A N 1
ATOM 2943 C CA . ILE A 1 385 ? 30.220 -17.584 -4.600 1.00 91.81 385 ILE A CA 1
ATOM 2944 C C . ILE A 1 385 ? 29.142 -17.840 -3.549 1.00 91.81 385 ILE A C 1
ATOM 2946 O O . ILE A 1 385 ? 28.538 -18.914 -3.509 1.00 91.81 385 ILE A O 1
ATOM 2950 N N . LEU A 1 386 ? 28.909 -16.833 -2.710 1.00 93.12 386 LEU A N 1
ATOM 2951 C CA . LEU A 1 386 ? 27.859 -16.793 -1.701 1.00 93.12 386 LEU A CA 1
ATOM 2952 C C . LEU A 1 386 ? 26.797 -15.765 -2.108 1.00 93.12 386 LEU A C 1
ATOM 2954 O O . LEU A 1 386 ? 27.080 -14.574 -2.173 1.00 93.12 386 LEU A O 1
ATOM 2958 N N . ILE A 1 387 ? 25.569 -16.200 -2.352 1.00 92.50 387 ILE A N 1
ATOM 2959 C CA . ILE A 1 387 ? 24.436 -15.355 -2.724 1.00 92.50 387 ILE A CA 1
ATOM 2960 C C . ILE A 1 387 ? 23.581 -15.100 -1.489 1.00 92.50 387 ILE A C 1
ATOM 2962 O O . ILE A 1 387 ? 23.045 -16.022 -0.876 1.00 92.50 387 ILE A O 1
ATOM 2966 N N . LEU A 1 388 ? 23.415 -13.823 -1.157 1.00 90.94 388 LEU A N 1
ATOM 2967 C CA . LEU A 1 388 ? 22.550 -13.340 -0.091 1.00 90.94 388 LEU A CA 1
ATOM 2968 C C . LEU A 1 388 ? 21.279 -12.736 -0.718 1.00 90.94 388 LEU A C 1
ATOM 2970 O O . LEU A 1 388 ? 21.277 -11.555 -1.081 1.00 90.94 388 LEU A O 1
ATOM 2974 N N . PRO A 1 389 ? 20.184 -13.515 -0.849 1.00 85.88 389 PRO A N 1
ATOM 2975 C CA . PRO A 1 389 ? 18.960 -13.059 -1.520 1.00 85.88 389 PRO A CA 1
ATOM 2976 C C . PRO A 1 389 ? 18.160 -12.036 -0.696 1.00 85.88 389 PRO A C 1
ATOM 2978 O O . PRO A 1 389 ? 17.272 -11.356 -1.215 1.00 85.88 389 PRO A O 1
ATOM 2981 N N . ASN A 1 390 ? 18.469 -11.914 0.597 1.00 83.25 390 ASN A N 1
ATOM 2982 C CA . ASN A 1 390 ? 17.802 -11.005 1.519 1.00 83.25 390 ASN A CA 1
ATOM 2983 C C . ASN A 1 390 ? 18.215 -9.546 1.299 1.00 83.25 390 ASN A C 1
ATOM 2985 O O . ASN A 1 390 ? 19.394 -9.232 1.143 1.00 83.25 390 ASN A O 1
ATOM 2989 N N . HIS A 1 391 ? 17.253 -8.632 1.442 1.00 77.44 391 HIS A N 1
ATOM 2990 C CA . HIS A 1 391 ? 17.555 -7.214 1.645 1.00 77.44 391 HIS A CA 1
ATOM 2991 C C . HIS A 1 391 ? 18.264 -7.030 2.992 1.00 77.44 391 HIS A C 1
ATOM 2993 O O . HIS A 1 391 ? 17.667 -7.269 4.047 1.00 77.44 391 HIS A O 1
ATOM 2999 N N . LEU A 1 392 ? 19.532 -6.607 2.973 1.00 76.25 392 LEU A N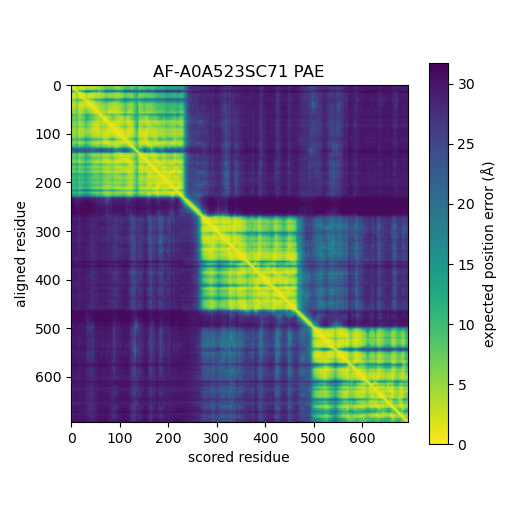 1
ATOM 3000 C CA . LEU A 1 392 ? 20.303 -6.409 4.203 1.00 76.25 392 LEU A CA 1
ATOM 3001 C C . LEU A 1 392 ? 19.721 -5.261 5.031 1.00 76.25 392 LEU A C 1
ATOM 3003 O O . LEU A 1 392 ? 19.741 -4.097 4.632 1.00 76.25 392 LEU A O 1
ATOM 3007 N N . LYS A 1 393 ? 19.247 -5.588 6.234 1.00 76.56 393 LYS A N 1
ATOM 3008 C CA . LYS A 1 393 ? 18.852 -4.605 7.246 1.00 76.56 393 LYS A CA 1
ATOM 3009 C C . LYS A 1 393 ? 20.055 -4.294 8.126 1.00 76.56 393 LYS A C 1
ATOM 3011 O O . LYS A 1 393 ? 20.877 -5.165 8.385 1.00 76.56 393 LYS A O 1
ATOM 3016 N N . ALA A 1 394 ? 20.130 -3.081 8.675 1.00 72.12 394 ALA A N 1
ATOM 3017 C CA . ALA A 1 394 ? 21.215 -2.714 9.592 1.00 72.12 394 ALA A CA 1
ATOM 3018 C C . ALA A 1 394 ? 21.345 -3.689 10.781 1.00 72.12 394 ALA A C 1
ATOM 3020 O O . ALA A 1 394 ? 22.454 -3.990 11.205 1.00 72.12 394 ALA A O 1
ATOM 3021 N N . SER A 1 395 ? 20.221 -4.230 11.261 1.00 70.38 395 SER A N 1
ATOM 3022 C CA . SER A 1 395 ? 20.168 -5.211 12.348 1.00 70.38 395 SER A CA 1
ATOM 3023 C C . SER A 1 395 ? 20.643 -6.618 11.966 1.00 70.38 395 SER A C 1
ATOM 3025 O O . SER A 1 395 ? 20.893 -7.417 12.857 1.00 70.38 395 SER A O 1
ATOM 3027 N N . SER A 1 396 ? 20.727 -6.955 10.674 1.00 79.62 396 SER A N 1
ATOM 3028 C CA . SER A 1 396 ? 21.148 -8.284 10.205 1.00 79.62 396 SER A CA 1
ATOM 3029 C C . SER A 1 396 ? 22.605 -8.329 9.745 1.00 79.62 396 SER A C 1
ATOM 3031 O O . SER A 1 396 ? 23.100 -9.407 9.441 1.00 79.62 396 SER A O 1
ATOM 3033 N N . ILE A 1 397 ? 23.300 -7.187 9.692 1.00 83.69 397 ILE A N 1
ATOM 3034 C CA . ILE A 1 397 ? 24.676 -7.096 9.179 1.00 83.69 397 ILE A CA 1
ATOM 3035 C C . ILE A 1 397 ? 25.645 -7.951 10.002 1.00 83.69 397 ILE A C 1
ATOM 3037 O O . ILE A 1 397 ? 26.427 -8.692 9.420 1.00 83.69 397 ILE A O 1
ATOM 3041 N N . GLU A 1 398 ? 25.571 -7.908 11.334 1.00 85.44 398 GLU A N 1
ATOM 3042 C CA . GLU A 1 398 ? 26.449 -8.718 12.196 1.00 85.44 398 GLU A CA 1
ATOM 3043 C C . GLU A 1 398 ? 26.225 -10.220 11.984 1.00 85.44 398 GLU A C 1
ATOM 3045 O O . GLU A 1 398 ? 27.178 -10.984 11.848 1.00 85.44 398 GLU A O 1
ATOM 3050 N N . SER A 1 399 ? 24.960 -10.638 11.869 1.00 87.38 399 SER A N 1
ATOM 3051 C CA . SER A 1 399 ? 24.612 -12.028 11.561 1.00 87.38 399 SER A CA 1
ATOM 3052 C C . SER A 1 399 ? 25.143 -12.459 10.194 1.00 87.38 399 SER A C 1
ATOM 3054 O O . SER A 1 399 ? 25.544 -13.607 10.034 1.00 87.38 399 SER A O 1
ATOM 3056 N N . VAL A 1 400 ? 25.138 -11.557 9.212 1.00 89.88 400 VAL A N 1
ATOM 3057 C CA . VAL A 1 400 ? 25.622 -11.825 7.853 1.00 89.88 400 VAL A CA 1
ATOM 3058 C C . VAL A 1 400 ? 27.144 -11.902 7.812 1.00 89.88 400 VAL A C 1
ATOM 3060 O O . VAL A 1 400 ? 27.679 -12.809 7.187 1.00 89.88 400 VAL A O 1
ATOM 3063 N N . LEU A 1 401 ? 27.853 -11.032 8.533 1.00 89.56 401 LEU A N 1
ATOM 3064 C CA . LEU A 1 401 ? 29.304 -11.149 8.703 1.00 89.56 401 LEU A CA 1
ATOM 3065 C C . LEU A 1 401 ? 29.682 -12.469 9.388 1.00 89.56 401 LEU A C 1
ATOM 3067 O O . LEU A 1 401 ? 30.632 -13.125 8.970 1.00 89.56 401 LEU A O 1
ATOM 3071 N N . GLY A 1 402 ? 28.895 -12.904 10.379 1.00 88.25 402 GLY A N 1
ATOM 3072 C CA . GLY A 1 402 ? 29.045 -14.224 10.994 1.00 88.25 402 GLY A CA 1
ATOM 3073 C C . GLY A 1 402 ? 28.855 -15.374 9.998 1.00 88.25 402 GLY A C 1
ATOM 3074 O O . GLY A 1 402 ? 29.646 -16.313 9.998 1.00 88.25 402 GLY A O 1
ATOM 3075 N N . GLN A 1 403 ? 27.857 -15.284 9.111 1.00 89.31 403 GLN A N 1
ATOM 3076 C CA . GLN A 1 403 ? 27.643 -16.267 8.038 1.00 89.31 403 GLN A CA 1
ATOM 3077 C C . GLN A 1 403 ? 28.792 -16.285 7.025 1.00 89.31 403 GLN A C 1
ATOM 3079 O O . GLN A 1 403 ? 29.225 -17.361 6.627 1.00 89.31 403 GLN A O 1
ATOM 3084 N N . ILE A 1 404 ? 29.315 -15.118 6.638 1.00 90.06 404 ILE A N 1
ATOM 3085 C CA . ILE A 1 404 ? 30.474 -15.017 5.739 1.00 90.06 404 ILE A CA 1
ATOM 3086 C C . ILE A 1 404 ? 31.698 -15.663 6.394 1.00 90.06 404 ILE A C 1
ATOM 3088 O O . ILE A 1 404 ? 32.366 -16.472 5.759 1.00 90.06 404 ILE A O 1
ATOM 3092 N N . GLY A 1 405 ? 31.953 -15.373 7.674 1.00 88.00 405 GLY A N 1
ATOM 3093 C CA . GLY A 1 405 ? 33.055 -15.977 8.426 1.00 88.00 405 GLY A CA 1
ATOM 3094 C C . GLY A 1 405 ? 32.927 -17.497 8.559 1.00 88.00 405 GLY A C 1
ATOM 3095 O O . GLY A 1 405 ? 33.898 -18.218 8.338 1.00 88.00 405 GLY A O 1
ATOM 3096 N N . ALA A 1 406 ? 31.721 -17.995 8.850 1.00 86.75 406 ALA A N 1
ATOM 3097 C CA . ALA A 1 406 ? 31.438 -19.429 8.892 1.00 86.75 406 ALA A CA 1
ATOM 3098 C C . ALA A 1 406 ? 31.670 -20.082 7.523 1.00 86.75 406 ALA A C 1
ATOM 3100 O O . ALA A 1 406 ? 32.390 -21.074 7.432 1.00 86.75 406 ALA A O 1
ATOM 3101 N N . CYS A 1 407 ? 31.162 -19.469 6.451 1.00 86.94 407 CYS A N 1
ATOM 3102 C CA . CYS A 1 407 ? 31.381 -19.945 5.091 1.00 86.94 407 CYS A CA 1
ATOM 3103 C C . CYS A 1 407 ? 32.880 -19.989 4.763 1.00 86.94 407 CYS A C 1
ATOM 3105 O O . CYS A 1 407 ? 33.360 -21.001 4.274 1.00 86.94 407 CYS A O 1
ATOM 3107 N N . MET A 1 408 ? 33.649 -18.946 5.088 1.00 84.88 408 MET A N 1
ATOM 3108 C CA . MET A 1 408 ? 35.102 -18.945 4.878 1.00 84.88 408 MET A CA 1
ATOM 3109 C C . MET A 1 408 ? 35.818 -20.062 5.637 1.00 84.88 408 MET A C 1
ATOM 3111 O O . MET A 1 408 ? 36.758 -20.637 5.106 1.00 84.88 408 MET A O 1
ATOM 3115 N N . SER A 1 409 ? 35.378 -20.378 6.857 1.00 83.81 409 SER A N 1
ATOM 3116 C CA . SER A 1 409 ? 35.964 -21.459 7.658 1.00 83.81 409 SER A CA 1
ATOM 3117 C C . SER A 1 409 ? 35.641 -22.860 7.128 1.00 83.81 409 SER A C 1
ATOM 3119 O O . SER A 1 409 ? 36.406 -23.793 7.364 1.00 83.81 409 SER A O 1
ATOM 3121 N N . GLU A 1 410 ? 34.526 -23.007 6.409 1.00 84.31 410 GLU A N 1
ATOM 3122 C CA . GLU A 1 410 ? 34.122 -24.267 5.774 1.00 84.31 410 GLU A CA 1
ATOM 3123 C C . GLU A 1 410 ? 34.808 -24.468 4.415 1.00 84.31 410 GLU A C 1
ATOM 3125 O O . GLU A 1 410 ? 35.018 -25.603 3.980 1.00 84.31 410 GLU A O 1
ATOM 3130 N N . LEU A 1 411 ? 35.178 -23.377 3.740 1.00 80.00 411 LEU A N 1
ATOM 3131 C CA . LEU A 1 411 ? 35.876 -23.416 2.460 1.00 80.00 411 LEU A CA 1
ATOM 3132 C C . LEU A 1 411 ? 37.343 -23.818 2.697 1.00 80.00 411 LEU A C 1
ATOM 3134 O O . LEU A 1 411 ? 38.121 -23.090 3.305 1.00 80.00 411 LEU A O 1
ATOM 3138 N N . GLY A 1 412 ? 37.724 -25.014 2.239 1.00 70.31 412 GLY A N 1
ATOM 3139 C CA . GLY A 1 412 ? 39.088 -25.536 2.397 1.00 70.31 412 GLY A CA 1
ATOM 3140 C C . GLY A 1 412 ? 40.156 -24.745 1.621 1.00 70.31 412 GLY A C 1
ATOM 3141 O O . GLY A 1 412 ? 39.843 -23.903 0.784 1.00 70.31 412 GLY A O 1
ATOM 3142 N N . ASN A 1 413 ? 41.435 -25.092 1.825 1.00 73.50 413 ASN A N 1
ATOM 3143 C CA . ASN A 1 413 ? 42.623 -24.391 1.286 1.00 73.50 413 ASN A CA 1
ATOM 3144 C C . ASN A 1 413 ? 42.706 -24.242 -0.253 1.00 73.50 413 ASN A C 1
ATOM 3146 O O . ASN A 1 413 ? 43.655 -23.644 -0.751 1.00 73.50 413 ASN A O 1
ATOM 3150 N N . ASN A 1 414 ? 41.761 -24.800 -1.011 1.00 75.56 414 ASN A N 1
ATOM 3151 C CA . ASN A 1 414 ? 41.736 -24.741 -2.475 1.00 75.56 414 ASN A CA 1
ATOM 3152 C C . ASN A 1 414 ? 40.974 -23.515 -3.020 1.00 75.56 414 ASN A C 1
ATOM 3154 O O . ASN A 1 414 ? 40.914 -23.331 -4.236 1.00 75.56 414 ASN A O 1
ATOM 3158 N N . ILE A 1 415 ? 40.374 -22.695 -2.148 1.00 82.94 415 ILE A N 1
ATOM 3159 C CA . ILE A 1 415 ? 39.554 -21.537 -2.524 1.00 82.94 415 ILE A CA 1
ATOM 3160 C C . ILE A 1 415 ? 40.266 -20.263 -2.071 1.00 82.94 415 ILE A C 1
ATOM 3162 O O . ILE A 1 415 ? 40.454 -20.030 -0.882 1.00 82.94 415 ILE A O 1
ATOM 3166 N N . ASN A 1 416 ? 40.664 -19.433 -3.036 1.00 83.62 416 ASN A N 1
ATOM 3167 C CA . ASN A 1 416 ? 41.483 -18.244 -2.792 1.00 83.62 416 ASN A CA 1
ATOM 3168 C C . ASN A 1 416 ? 40.647 -16.982 -2.549 1.00 83.62 416 ASN A C 1
ATOM 3170 O O . ASN A 1 416 ? 41.166 -16.009 -2.006 1.00 83.62 416 ASN A O 1
ATOM 3174 N N . LYS A 1 417 ? 39.389 -16.961 -3.005 1.00 89.88 417 LYS A N 1
ATOM 3175 C CA . LYS A 1 417 ? 38.528 -15.774 -2.959 1.00 89.88 417 LYS A CA 1
ATOM 3176 C C . LYS A 1 417 ? 37.061 -16.178 -2.795 1.00 89.88 417 LYS A C 1
ATOM 3178 O O . LYS A 1 417 ? 36.566 -17.044 -3.518 1.00 89.88 417 LYS A O 1
ATOM 3183 N N . LEU A 1 418 ? 36.365 -15.540 -1.857 1.00 91.75 418 LEU A N 1
ATOM 3184 C CA . LEU A 1 418 ? 34.924 -15.671 -1.643 1.00 91.75 418 LEU A CA 1
ATOM 3185 C C . LEU A 1 418 ? 34.218 -14.435 -2.204 1.00 91.75 418 LEU A C 1
ATOM 3187 O O . LEU A 1 418 ? 34.381 -13.328 -1.699 1.00 91.75 418 LEU A O 1
ATOM 3191 N N . VAL A 1 419 ? 33.407 -14.614 -3.238 1.00 93.75 419 VAL A N 1
ATOM 3192 C CA . VAL A 1 419 ? 32.577 -13.556 -3.808 1.00 93.75 419 VAL A CA 1
ATOM 3193 C C . VAL A 1 419 ? 31.206 -13.585 -3.143 1.00 93.75 419 VAL A C 1
ATOM 3195 O O . VAL A 1 419 ? 30.466 -14.554 -3.278 1.00 93.75 419 VAL A O 1
ATOM 3198 N N . VAL A 1 420 ? 30.847 -12.520 -2.434 1.00 93.31 420 VAL A N 1
ATOM 3199 C CA . VAL A 1 420 ? 29.541 -12.376 -1.784 1.00 93.31 420 VAL A CA 1
ATOM 3200 C C . VAL A 1 420 ? 28.654 -11.488 -2.647 1.00 93.31 420 VAL A C 1
ATOM 3202 O O . VAL A 1 420 ? 28.911 -10.293 -2.794 1.00 93.31 420 VAL A O 1
ATOM 3205 N N . VAL A 1 421 ? 27.599 -12.067 -3.209 1.00 92.75 421 VAL A N 1
ATOM 3206 C CA . VAL A 1 421 ? 26.599 -11.375 -4.021 1.00 92.75 421 VAL A CA 1
ATOM 3207 C C . VAL A 1 421 ? 25.446 -10.936 -3.131 1.00 92.75 421 VAL A C 1
ATOM 3209 O O . VAL A 1 421 ? 24.775 -11.759 -2.512 1.00 92.75 421 VAL A O 1
ATOM 3212 N N . VAL A 1 422 ? 25.195 -9.632 -3.082 1.00 88.94 422 VAL A N 1
ATOM 3213 C CA . VAL A 1 422 ? 24.177 -9.023 -2.224 1.00 88.94 422 VAL A CA 1
ATOM 3214 C C . VAL A 1 422 ? 23.098 -8.358 -3.061 1.00 88.94 422 VAL A C 1
ATOM 3216 O O . VAL A 1 422 ? 23.376 -7.652 -4.032 1.00 88.94 422 VAL A O 1
ATOM 3219 N N . ARG A 1 423 ? 21.844 -8.512 -2.643 1.00 82.44 423 ARG A N 1
ATOM 3220 C CA . ARG A 1 423 ? 20.728 -7.764 -3.220 1.00 82.44 423 ARG A CA 1
ATOM 3221 C C . ARG A 1 423 ? 20.803 -6.273 -2.834 1.00 82.44 423 ARG A C 1
ATOM 3223 O O . ARG A 1 423 ? 20.613 -5.920 -1.672 1.00 82.44 423 ARG A O 1
ATOM 3230 N N . GLY A 1 424 ? 21.060 -5.405 -3.820 1.00 76.06 424 GLY A N 1
ATOM 3231 C CA . GLY A 1 424 ? 21.080 -3.936 -3.690 1.00 76.06 424 GLY A CA 1
ATOM 3232 C C . GLY A 1 424 ? 22.476 -3.299 -3.550 1.00 76.06 424 GLY A C 1
ATOM 3233 O O . GLY A 1 424 ? 23.358 -3.828 -2.874 1.00 76.06 424 GLY A O 1
ATOM 3234 N N . SER A 1 425 ? 22.671 -2.125 -4.167 1.00 69.31 425 SER A N 1
ATOM 3235 C CA . SER A 1 425 ? 23.941 -1.365 -4.210 1.00 69.31 425 SER A CA 1
ATOM 3236 C C . SER A 1 425 ? 24.371 -0.858 -2.833 1.00 69.31 425 SER A C 1
ATOM 3238 O O . SER A 1 425 ? 25.495 -1.105 -2.403 1.00 69.31 425 SER A O 1
ATOM 3240 N N . ILE A 1 426 ? 23.461 -0.204 -2.108 1.00 69.75 426 ILE A N 1
ATOM 3241 C CA . ILE A 1 426 ? 23.727 0.387 -0.784 1.00 69.75 426 ILE A CA 1
ATOM 3242 C C . ILE A 1 426 ? 24.110 -0.697 0.233 1.00 69.75 426 ILE A C 1
ATOM 3244 O O . ILE A 1 426 ? 25.029 -0.527 1.036 1.00 69.75 426 ILE A O 1
ATOM 3248 N N . ALA A 1 427 ? 23.407 -1.829 0.183 1.00 72.44 427 ALA A N 1
ATOM 3249 C CA . ALA A 1 427 ? 23.665 -2.991 1.021 1.00 72.44 427 ALA A CA 1
ATOM 3250 C C . ALA A 1 427 ? 25.064 -3.572 0.758 1.00 72.44 427 ALA A C 1
ATOM 3252 O O . ALA A 1 427 ? 25.817 -3.805 1.705 1.00 72.44 427 ALA A O 1
ATOM 3253 N N . ALA A 1 428 ? 25.431 -3.735 -0.517 1.00 77.56 428 ALA A N 1
ATOM 3254 C CA . ALA A 1 428 ? 26.758 -4.187 -0.919 1.00 77.56 428 ALA A CA 1
ATOM 3255 C C . ALA A 1 428 ? 27.860 -3.204 -0.488 1.00 77.56 428 ALA A C 1
ATOM 3257 O O . ALA A 1 428 ? 28.864 -3.633 0.071 1.00 77.56 428 ALA A O 1
ATOM 3258 N N . ALA A 1 429 ? 27.664 -1.894 -0.681 1.00 72.31 429 ALA A N 1
ATOM 3259 C CA . ALA A 1 429 ? 28.638 -0.866 -0.307 1.00 72.31 429 ALA A CA 1
ATOM 3260 C C . ALA A 1 429 ? 28.906 -0.840 1.205 1.00 72.31 429 ALA A C 1
ATOM 3262 O O . ALA A 1 429 ? 30.057 -0.823 1.636 1.00 72.31 429 ALA A O 1
ATOM 3263 N N . LYS A 1 430 ? 27.846 -0.906 2.018 1.00 78.94 430 LYS A N 1
ATOM 3264 C CA . LYS A 1 430 ? 27.970 -0.921 3.479 1.00 78.94 430 LYS A CA 1
ATOM 3265 C C . LYS A 1 430 ? 28.630 -2.196 3.999 1.00 78.94 430 LYS A C 1
ATOM 3267 O O . LYS A 1 430 ? 29.395 -2.140 4.957 1.00 78.94 430 LYS A O 1
ATOM 3272 N N . LEU A 1 431 ? 28.324 -3.345 3.396 1.00 83.62 431 LEU A N 1
ATOM 3273 C CA . LEU A 1 431 ? 28.967 -4.602 3.765 1.00 83.62 431 LEU A CA 1
ATOM 3274 C C . LEU A 1 431 ? 30.449 -4.597 3.362 1.00 83.62 431 LEU A C 1
ATOM 3276 O O . LEU A 1 431 ? 31.275 -5.010 4.166 1.00 83.62 431 LEU A O 1
ATOM 3280 N N . ARG A 1 432 ? 30.782 -4.035 2.191 1.00 87.00 432 ARG A N 1
ATOM 3281 C CA . ARG A 1 432 ? 32.161 -3.842 1.719 1.00 87.00 432 ARG A CA 1
ATOM 3282 C C . ARG A 1 432 ? 32.988 -2.976 2.673 1.00 87.00 432 ARG A C 1
ATOM 3284 O O . ARG A 1 432 ? 34.067 -3.376 3.078 1.00 87.00 432 ARG A O 1
ATOM 3291 N N . GLU A 1 433 ? 32.440 -1.849 3.133 1.00 84.88 433 GLU A N 1
ATOM 3292 C CA . GLU A 1 433 ? 33.105 -0.984 4.126 1.00 84.88 433 GLU A CA 1
ATOM 3293 C C . GLU A 1 433 ? 33.463 -1.739 5.420 1.00 84.88 433 GLU A C 1
ATOM 3295 O O . GLU A 1 433 ? 34.466 -1.440 6.067 1.00 84.88 433 GLU A O 1
ATOM 3300 N N . LEU A 1 434 ? 32.634 -2.705 5.823 1.00 86.31 434 LEU A N 1
ATOM 3301 C CA . LEU A 1 434 ? 32.848 -3.487 7.040 1.00 86.31 434 LEU A CA 1
ATOM 3302 C C . LEU A 1 434 ? 33.811 -4.654 6.829 1.00 86.31 434 LEU A C 1
ATOM 3304 O O . LEU A 1 434 ? 34.601 -4.929 7.731 1.00 86.31 434 LEU A O 1
ATOM 3308 N N . THR A 1 435 ? 33.771 -5.310 5.668 1.00 87.81 435 THR A N 1
ATOM 3309 C CA . THR A 1 435 ? 34.738 -6.360 5.324 1.00 87.81 435 THR A CA 1
ATOM 3310 C C . THR A 1 435 ? 36.134 -5.775 5.128 1.00 87.81 435 THR A C 1
ATOM 3312 O O . THR A 1 435 ? 37.082 -6.317 5.676 1.00 87.81 435 THR A O 1
ATOM 3315 N N . ASP A 1 436 ? 36.259 -4.611 4.482 1.00 85.25 436 ASP A N 1
ATOM 3316 C CA . ASP A 1 436 ? 37.552 -3.960 4.209 1.00 85.25 436 ASP A CA 1
ATOM 3317 C C . ASP A 1 436 ? 38.250 -3.446 5.482 1.00 85.25 436 ASP A C 1
ATOM 3319 O O . ASP A 1 436 ? 39.457 -3.215 5.503 1.00 85.25 436 ASP A O 1
ATOM 3323 N N . ARG A 1 437 ? 37.497 -3.240 6.571 1.00 83.25 437 ARG A N 1
ATOM 3324 C CA . ARG A 1 437 ? 38.041 -2.814 7.873 1.00 83.25 437 ARG A CA 1
ATOM 3325 C C . ARG A 1 437 ? 38.640 -3.952 8.689 1.00 83.25 437 ARG A C 1
ATOM 3327 O O . ARG A 1 437 ? 39.200 -3.692 9.753 1.00 83.25 437 ARG A O 1
ATOM 3334 N N . SER A 1 438 ? 38.456 -5.191 8.258 1.00 82.94 438 SER A N 1
ATOM 3335 C CA . SER A 1 438 ? 38.721 -6.365 9.069 1.00 82.94 438 SER A CA 1
ATOM 3336 C C . SER A 1 438 ? 39.621 -7.332 8.311 1.00 82.94 438 SER A C 1
ATOM 3338 O O . SER A 1 438 ? 39.207 -7.933 7.327 1.00 82.94 438 SER A O 1
ATOM 3340 N N . GLU A 1 439 ? 40.831 -7.536 8.838 1.00 80.56 439 GLU A N 1
ATOM 3341 C CA . GLU A 1 439 ? 41.857 -8.430 8.267 1.00 80.56 439 GLU A CA 1
ATOM 3342 C C . GLU A 1 439 ? 41.370 -9.886 8.114 1.00 80.56 439 GLU A C 1
ATOM 3344 O O . GLU A 1 439 ? 41.932 -10.678 7.364 1.00 80.56 439 GLU A O 1
ATOM 3349 N N . THR A 1 440 ? 40.291 -10.274 8.807 1.00 80.88 440 THR A N 1
ATOM 3350 C CA . THR A 1 440 ? 39.705 -11.617 8.684 1.00 80.88 440 THR A CA 1
ATOM 3351 C C . THR A 1 440 ? 38.971 -11.842 7.362 1.00 80.88 440 THR A C 1
ATOM 3353 O O . THR A 1 440 ? 38.663 -12.988 7.043 1.00 80.88 440 THR A O 1
ATOM 3356 N N . PHE A 1 441 ? 38.671 -10.784 6.600 1.00 86.62 441 PHE A N 1
ATOM 3357 C CA . PHE A 1 441 ? 37.891 -10.852 5.362 1.00 86.62 441 PHE A CA 1
ATOM 3358 C C . PHE A 1 441 ? 38.682 -10.427 4.113 1.00 86.62 441 PHE A C 1
ATOM 3360 O O . PHE A 1 441 ? 38.072 -10.152 3.084 1.00 86.62 441 PHE A O 1
ATOM 3367 N N . ASP A 1 442 ? 40.019 -10.443 4.153 1.00 83.31 442 ASP A N 1
ATOM 3368 C CA . ASP A 1 442 ? 40.887 -10.032 3.029 1.00 83.31 442 ASP A CA 1
ATOM 3369 C C . ASP A 1 442 ? 40.635 -10.814 1.722 1.00 83.31 442 ASP A C 1
ATOM 3371 O O . ASP A 1 442 ? 40.863 -10.311 0.622 1.00 83.31 442 ASP A O 1
ATOM 3375 N N . ALA A 1 443 ? 40.138 -12.051 1.826 1.00 86.25 443 ALA A N 1
ATOM 3376 C CA . ALA A 1 443 ? 39.780 -12.894 0.684 1.00 86.25 443 ALA A CA 1
ATOM 3377 C C . ALA A 1 443 ? 38.311 -12.738 0.237 1.00 86.25 443 ALA A C 1
ATOM 3379 O O . ALA A 1 443 ? 37.855 -13.485 -0.630 1.00 86.25 443 ALA A O 1
ATOM 3380 N N . VAL A 1 444 ? 37.547 -11.809 0.820 1.00 91.06 444 VAL A N 1
ATOM 3381 C CA . VAL A 1 444 ? 36.128 -11.596 0.507 1.00 91.06 444 VAL A CA 1
ATOM 3382 C C . VAL A 1 444 ? 35.961 -10.434 -0.457 1.00 91.06 444 VAL A C 1
ATOM 3384 O O . VAL A 1 444 ? 36.512 -9.356 -0.279 1.00 91.06 444 VAL A O 1
ATOM 3387 N N . THR A 1 445 ? 35.145 -10.620 -1.488 1.00 92.38 445 THR A N 1
ATOM 3388 C CA . THR A 1 445 ? 34.747 -9.545 -2.397 1.00 92.38 445 THR A CA 1
ATOM 3389 C C . THR A 1 445 ? 33.240 -9.428 -2.418 1.00 92.38 445 THR A C 1
ATOM 3391 O O . THR A 1 445 ? 32.544 -10.335 -2.863 1.00 92.38 445 THR A O 1
ATOM 3394 N N . VAL A 1 446 ? 32.730 -8.294 -1.943 1.00 91.06 446 VAL A N 1
ATOM 3395 C CA . VAL A 1 446 ? 31.293 -8.021 -1.913 1.00 91.06 446 VAL A CA 1
ATOM 3396 C C . VAL A 1 446 ? 30.872 -7.288 -3.183 1.00 91.06 446 VAL A C 1
ATOM 3398 O O . VAL A 1 446 ? 31.333 -6.172 -3.454 1.00 91.06 446 VAL A O 1
ATOM 3401 N N . ILE A 1 447 ? 29.940 -7.878 -3.926 1.00 90.88 447 ILE A N 1
ATOM 3402 C CA . ILE A 1 447 ? 29.333 -7.285 -5.119 1.00 90.88 447 ILE A CA 1
ATOM 3403 C C . ILE A 1 447 ? 27.814 -7.227 -5.001 1.00 90.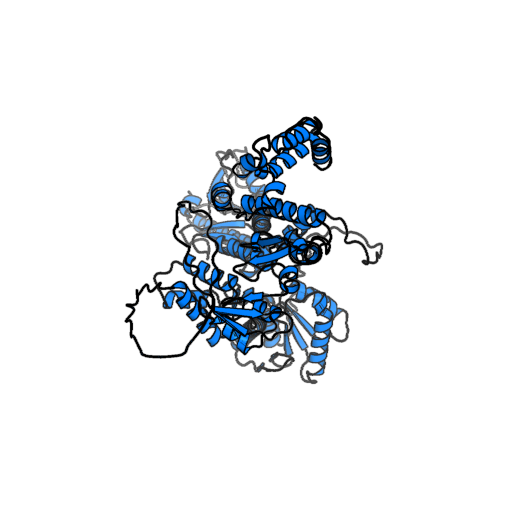88 447 ILE A C 1
ATOM 3405 O O . ILE A 1 447 ? 27.187 -7.973 -4.251 1.00 90.88 447 ILE A O 1
ATOM 3409 N N . SER A 1 448 ? 27.210 -6.315 -5.746 1.00 86.62 448 SER A N 1
ATOM 3410 C CA . SER A 1 448 ? 25.762 -6.206 -5.861 1.00 86.62 448 SER A CA 1
ATOM 3411 C C . SER A 1 448 ? 25.231 -7.130 -6.960 1.00 86.62 448 SER A C 1
ATOM 3413 O O . SER A 1 448 ? 25.904 -7.395 -7.956 1.00 86.62 448 SER A O 1
ATOM 3415 N N . ALA A 1 449 ? 23.999 -7.605 -6.792 1.00 85.69 449 ALA A N 1
ATOM 3416 C CA . ALA A 1 449 ? 23.285 -8.444 -7.754 1.00 85.69 449 ALA A CA 1
ATOM 3417 C C . ALA A 1 449 ? 22.763 -7.642 -8.969 1.00 85.69 449 ALA A C 1
ATOM 3419 O O . ALA A 1 449 ? 21.584 -7.718 -9.303 1.00 85.69 449 ALA A O 1
ATOM 3420 N N . PHE A 1 450 ? 23.628 -6.843 -9.603 1.00 81.31 450 PHE A N 1
ATOM 3421 C CA . PHE A 1 450 ? 23.335 -6.131 -10.851 1.00 81.31 450 PHE A CA 1
ATOM 3422 C C . PHE A 1 450 ? 24.079 -6.768 -12.027 1.00 81.31 450 PHE A C 1
ATOM 3424 O O . PHE A 1 450 ? 25.206 -7.240 -11.829 1.00 81.31 450 PHE A O 1
ATOM 3431 N N . PRO A 1 451 ? 23.525 -6.712 -13.255 1.00 81.56 451 PRO A N 1
ATOM 3432 C CA . PRO A 1 451 ? 24.169 -7.272 -14.442 1.00 81.56 451 PRO A CA 1
ATOM 3433 C C . PRO A 1 451 ? 25.623 -6.814 -14.609 1.00 81.56 451 PRO A C 1
ATOM 3435 O O . PRO A 1 451 ? 26.510 -7.640 -14.787 1.00 81.56 451 PRO A O 1
ATOM 3438 N N . SER A 1 452 ? 25.898 -5.512 -14.465 1.00 83.81 452 SER A N 1
ATOM 3439 C CA . SER A 1 452 ? 27.244 -4.938 -14.624 1.00 83.81 452 SER A CA 1
ATOM 3440 C C . SER A 1 452 ? 28.259 -5.471 -13.606 1.00 83.81 452 SER A C 1
ATOM 3442 O O . SER A 1 452 ? 29.411 -5.723 -13.952 1.00 83.81 452 SER A O 1
ATOM 3444 N N . SER A 1 453 ? 27.835 -5.675 -12.357 1.00 86.38 453 SER A N 1
ATOM 3445 C CA . SER A 1 453 ? 28.680 -6.187 -11.271 1.00 86.38 453 SER A CA 1
ATOM 3446 C C . SER A 1 453 ? 28.927 -7.689 -11.404 1.00 86.38 453 SER A C 1
ATOM 3448 O O . SER A 1 453 ? 30.054 -8.146 -11.228 1.00 86.38 453 SER A O 1
ATOM 3450 N N . LEU A 1 454 ? 27.895 -8.451 -11.777 1.00 87.12 454 LEU A N 1
ATOM 3451 C CA . LEU A 1 454 ? 28.011 -9.887 -12.029 1.00 87.12 454 LEU A CA 1
ATOM 3452 C C . LEU A 1 454 ? 28.860 -10.176 -13.267 1.00 87.12 454 LEU A C 1
ATOM 3454 O O . LEU A 1 454 ? 29.700 -11.066 -13.214 1.00 87.12 454 LEU A O 1
ATOM 3458 N N . ASN A 1 455 ? 28.710 -9.396 -14.341 1.00 86.75 455 ASN A N 1
ATOM 3459 C CA . ASN A 1 455 ? 29.527 -9.542 -15.548 1.00 86.75 455 ASN A CA 1
ATOM 3460 C C . ASN A 1 455 ? 31.012 -9.316 -15.242 1.00 86.75 455 ASN A C 1
ATOM 3462 O O . ASN A 1 455 ? 31.826 -10.144 -15.624 1.00 86.75 455 ASN A O 1
ATOM 3466 N N . LYS A 1 456 ? 31.360 -8.276 -14.466 1.00 86.94 456 LYS A N 1
ATOM 3467 C CA . LYS A 1 456 ? 32.749 -8.041 -14.029 1.00 86.94 456 LYS A CA 1
ATOM 3468 C C . LYS A 1 456 ? 33.331 -9.240 -13.281 1.00 86.94 456 LYS A C 1
ATOM 3470 O O . LYS A 1 456 ? 34.471 -9.615 -13.524 1.00 86.94 456 LYS A O 1
ATOM 3475 N N . VAL A 1 457 ? 32.549 -9.852 -12.389 1.00 88.56 457 VAL A N 1
ATOM 3476 C CA . VAL A 1 457 ? 32.989 -11.052 -11.666 1.00 88.56 457 VAL A CA 1
ATOM 3477 C C . VAL A 1 457 ? 33.148 -12.237 -12.608 1.00 88.56 457 VAL A C 1
ATOM 3479 O O . VAL A 1 457 ? 34.153 -12.929 -12.522 1.00 88.56 457 VAL A O 1
ATOM 3482 N N . VAL A 1 458 ? 32.204 -12.472 -13.520 1.00 87.25 458 VAL A N 1
ATOM 3483 C CA . VAL A 1 458 ? 32.328 -13.549 -14.512 1.00 87.25 458 VAL A CA 1
ATOM 3484 C C . VAL A 1 458 ? 33.568 -13.343 -15.388 1.00 87.25 458 VAL A C 1
ATOM 3486 O O . VAL A 1 458 ? 34.326 -14.286 -15.598 1.00 87.25 458 VAL A O 1
ATOM 3489 N N . ASP A 1 459 ? 33.838 -12.112 -15.820 1.00 85.19 459 ASP A N 1
ATOM 3490 C CA . ASP A 1 459 ? 35.025 -11.780 -16.605 1.00 85.19 459 ASP A CA 1
ATOM 3491 C C . ASP A 1 459 ? 36.322 -12.015 -15.811 1.00 85.19 459 ASP A C 1
ATOM 3493 O O . ASP A 1 459 ? 37.274 -12.573 -16.363 1.00 85.19 459 ASP A O 1
ATOM 3497 N N . GLU A 1 460 ? 36.354 -11.655 -14.519 1.00 85.94 460 GLU A N 1
ATOM 3498 C CA . GLU A 1 460 ? 37.468 -11.961 -13.605 1.00 85.94 460 GLU A CA 1
ATOM 3499 C C . GLU A 1 460 ? 37.688 -13.473 -13.450 1.00 85.94 460 GLU A C 1
ATOM 3501 O O . GLU A 1 460 ? 38.832 -13.935 -13.504 1.00 85.94 460 GLU A O 1
ATOM 3506 N N . LEU A 1 461 ? 36.604 -14.240 -13.280 1.00 83.75 461 LEU A N 1
ATOM 3507 C CA . LEU A 1 461 ? 36.638 -15.698 -13.132 1.00 83.75 461 LEU A CA 1
ATOM 3508 C C . LEU A 1 461 ? 37.200 -16.377 -14.383 1.00 83.75 461 LEU A C 1
ATOM 3510 O O . LEU A 1 461 ? 38.005 -17.299 -14.276 1.00 83.75 461 LEU A O 1
ATOM 3514 N N . VAL A 1 462 ? 36.806 -15.897 -15.563 1.00 81.00 462 VAL A N 1
ATOM 3515 C CA . VAL A 1 462 ? 37.205 -16.455 -16.859 1.00 81.00 462 VAL A CA 1
ATOM 3516 C C . VAL A 1 462 ? 38.646 -16.105 -17.219 1.00 81.00 462 VAL A C 1
ATOM 3518 O O . VAL A 1 462 ? 39.410 -16.969 -17.647 1.00 81.00 462 VAL A O 1
ATOM 3521 N N . HIS A 1 463 ? 39.032 -14.834 -17.095 1.00 76.31 463 HIS A N 1
ATOM 3522 C CA . HIS A 1 463 ? 40.288 -14.352 -17.676 1.00 76.31 463 HIS A CA 1
ATOM 3523 C C . HIS A 1 463 ? 41.482 -14.484 -16.723 1.00 76.31 463 HIS A C 1
ATOM 3525 O O . HIS A 1 463 ? 42.620 -14.239 -17.136 1.00 76.31 463 HIS A O 1
ATOM 3531 N N . GLY A 1 464 ? 41.255 -14.871 -15.458 1.00 61.28 464 GLY A N 1
ATOM 3532 C CA . GLY A 1 464 ? 42.295 -15.232 -14.484 1.00 61.28 464 GLY A CA 1
ATOM 3533 C C . GLY A 1 464 ? 43.312 -14.126 -14.174 1.00 61.28 464 GLY A C 1
ATOM 3534 O O . GLY A 1 464 ? 44.313 -14.365 -13.497 1.00 61.28 464 GLY A O 1
ATOM 3535 N N . LYS A 1 465 ? 43.086 -12.910 -14.675 1.00 47.44 465 LYS A N 1
ATOM 3536 C CA . LYS A 1 465 ? 43.919 -11.736 -14.451 1.00 47.44 465 LYS A CA 1
ATOM 3537 C C . LYS A 1 465 ? 43.015 -10.597 -14.005 1.00 47.44 465 LYS A C 1
ATOM 3539 O O . LYS A 1 465 ? 42.051 -10.305 -14.710 1.00 47.44 465 LYS A O 1
ATOM 3544 N N . PRO A 1 466 ? 43.339 -9.908 -12.898 1.00 44.50 466 PRO A N 1
ATOM 3545 C CA . PRO A 1 466 ? 42.691 -8.647 -12.608 1.00 44.50 466 PRO A CA 1
ATOM 3546 C C . PRO A 1 466 ? 43.023 -7.714 -13.771 1.00 44.50 466 PRO A C 1
ATOM 3548 O O . PRO A 1 466 ? 44.185 -7.344 -13.972 1.00 44.50 466 PRO A O 1
ATOM 3551 N N . HIS A 1 467 ? 42.024 -7.353 -14.574 1.00 38.00 467 HIS A N 1
ATOM 3552 C CA . HIS A 1 467 ? 42.172 -6.203 -15.443 1.00 38.00 467 HIS A CA 1
ATOM 3553 C C . HIS A 1 467 ? 42.408 -5.009 -14.512 1.00 38.00 467 HIS A C 1
ATOM 3555 O O . HIS A 1 467 ? 41.481 -4.493 -13.897 1.00 38.00 467 HIS A O 1
ATOM 3561 N N . ARG A 1 468 ? 43.666 -4.561 -14.398 1.00 37.09 468 ARG A N 1
ATOM 3562 C CA . ARG A 1 468 ? 43.993 -3.180 -14.022 1.00 37.09 468 ARG A CA 1
ATOM 3563 C C . ARG A 1 468 ? 43.490 -2.271 -15.152 1.00 37.09 468 ARG A C 1
ATOM 3565 O O . ARG A 1 468 ? 44.279 -1.703 -15.895 1.00 37.09 468 ARG A O 1
ATOM 3572 N N . SER A 1 469 ? 42.177 -2.208 -15.333 1.00 29.69 469 SER A N 1
ATOM 3573 C CA . SER A 1 469 ? 41.541 -1.021 -15.880 1.00 29.69 469 SER A CA 1
ATOM 3574 C C . SER A 1 469 ? 41.369 -0.083 -14.705 1.00 29.69 469 SER A C 1
ATOM 3576 O O . SER A 1 469 ? 40.922 -0.500 -13.637 1.00 29.69 469 SER A O 1
ATOM 3578 N N . GLU A 1 470 ? 41.802 1.154 -14.899 1.00 33.06 470 GLU A N 1
ATOM 3579 C CA . GLU A 1 470 ? 41.595 2.264 -13.983 1.00 33.06 470 GLU A CA 1
ATOM 3580 C C . GLU A 1 470 ? 40.191 2.174 -13.384 1.00 33.06 470 GLU A C 1
ATOM 3582 O O . GLU A 1 470 ? 39.185 2.148 -14.098 1.00 33.06 470 GLU A O 1
ATOM 3587 N N . MET A 1 471 ? 40.142 2.036 -12.058 1.00 31.42 471 MET A N 1
ATOM 3588 C CA . MET A 1 471 ? 38.912 2.196 -11.309 1.00 31.42 471 MET A CA 1
ATOM 3589 C C . MET A 1 471 ? 38.393 3.587 -11.652 1.00 31.42 471 MET A C 1
ATOM 3591 O O . MET A 1 471 ? 38.971 4.586 -11.230 1.00 31.42 471 MET A O 1
ATOM 3595 N N . VAL A 1 472 ? 37.325 3.649 -12.443 1.00 28.64 472 VAL A N 1
ATOM 3596 C CA . VAL A 1 472 ? 36.471 4.827 -12.468 1.00 28.64 472 VAL A CA 1
ATOM 3597 C C . VAL A 1 472 ? 35.933 4.934 -11.049 1.00 28.64 472 VAL A C 1
ATOM 3599 O O . VAL A 1 472 ? 35.052 4.174 -10.648 1.00 28.64 472 VAL A O 1
ATOM 3602 N N . GLU A 1 473 ? 36.556 5.808 -10.259 1.00 28.95 473 GLU A N 1
ATOM 3603 C CA . GLU A 1 473 ? 35.927 6.392 -9.088 1.00 28.95 473 GLU A CA 1
ATOM 3604 C C . GLU A 1 473 ? 34.559 6.895 -9.547 1.00 28.95 473 GLU A C 1
ATOM 3606 O O . GLU A 1 473 ? 34.463 7.828 -10.347 1.00 28.95 473 GLU A O 1
ATOM 3611 N N . GLU A 1 474 ? 33.496 6.259 -9.063 1.00 28.55 474 GLU A N 1
ATOM 3612 C CA . GLU A 1 474 ? 32.201 6.914 -8.958 1.00 28.55 474 GLU A CA 1
ATOM 3613 C C . GLU A 1 474 ? 32.442 8.184 -8.137 1.00 28.55 474 GLU A C 1
ATOM 3615 O O . GLU A 1 474 ? 32.611 8.142 -6.916 1.00 28.55 474 GLU A O 1
ATOM 3620 N N . GLN A 1 475 ? 32.580 9.316 -8.827 1.00 23.73 475 GLN A N 1
ATOM 3621 C CA . GLN A 1 475 ? 32.754 10.600 -8.175 1.00 23.73 475 GLN A CA 1
ATOM 3622 C C . GLN A 1 475 ? 31.533 10.859 -7.284 1.00 23.73 475 GLN A C 1
ATOM 3624 O O . GLN A 1 475 ? 30.402 10.820 -7.772 1.00 23.73 475 GLN A O 1
ATOM 3629 N N . PRO A 1 476 ? 31.723 11.186 -5.995 1.00 28.25 476 PRO A N 1
ATOM 3630 C CA . PRO A 1 476 ? 30.638 11.681 -5.173 1.00 28.25 476 PRO A CA 1
ATOM 3631 C C . PRO A 1 476 ? 30.305 13.101 -5.646 1.00 28.25 476 PRO A C 1
ATOM 3633 O O . PRO A 1 476 ? 31.035 14.057 -5.369 1.00 28.25 476 PRO A O 1
ATOM 3636 N N . GLY A 1 477 ? 29.202 13.244 -6.377 1.00 25.42 477 GLY A N 1
ATOM 3637 C CA . GLY A 1 477 ? 28.640 14.537 -6.751 1.00 25.42 477 GLY A CA 1
ATOM 3638 C C . GLY A 1 477 ? 28.270 15.358 -5.512 1.00 25.42 477 GLY A C 1
ATOM 3639 O O . GLY A 1 477 ? 27.268 15.103 -4.857 1.00 25.42 477 GLY A O 1
ATOM 3640 N N . VAL A 1 478 ? 29.120 16.338 -5.195 1.00 26.41 478 VAL A N 1
ATOM 3641 C CA . VAL A 1 478 ? 28.886 17.528 -4.355 1.00 26.41 478 VAL A CA 1
ATOM 3642 C C . VAL A 1 478 ? 28.216 17.273 -2.992 1.00 26.41 478 VAL A C 1
ATOM 3644 O O . VAL A 1 478 ? 27.108 17.723 -2.711 1.00 26.41 478 VAL A O 1
ATOM 3647 N N . VAL A 1 479 ? 28.965 16.675 -2.061 1.00 27.00 479 VAL A N 1
ATOM 3648 C CA . VAL A 1 479 ? 28.743 16.910 -0.624 1.00 27.00 479 VAL A CA 1
ATOM 3649 C C . VAL A 1 479 ? 29.630 18.075 -0.193 1.00 27.00 479 VAL A C 1
ATOM 3651 O O . VAL A 1 479 ? 30.859 17.985 -0.189 1.00 27.00 479 VAL A O 1
ATOM 3654 N N . ALA A 1 480 ? 28.996 19.193 0.158 1.00 26.78 480 ALA A N 1
ATOM 3655 C CA . ALA A 1 480 ? 29.657 20.336 0.767 1.00 26.78 480 ALA A CA 1
ATOM 3656 C C . ALA A 1 480 ? 30.469 19.893 1.999 1.00 26.78 480 ALA A C 1
ATOM 3658 O O . ALA A 1 480 ? 29.951 19.251 2.914 1.00 26.78 480 ALA A O 1
ATOM 3659 N N . LYS A 1 481 ? 31.759 20.249 2.011 1.00 27.17 481 LYS A N 1
ATOM 3660 C CA . LYS A 1 481 ? 32.691 20.026 3.122 1.00 27.17 481 LYS A CA 1
ATOM 3661 C C . LYS A 1 481 ? 32.112 20.589 4.425 1.00 27.17 481 LYS A C 1
ATOM 3663 O O . LYS A 1 481 ? 32.037 21.804 4.574 1.00 27.17 481 LYS A O 1
ATOM 3668 N N . PHE A 1 482 ? 31.822 19.725 5.395 1.00 26.44 482 PHE A N 1
ATOM 3669 C CA . PHE A 1 482 ? 31.783 20.112 6.804 1.00 26.44 482 PHE A CA 1
ATOM 3670 C C . PHE A 1 482 ? 32.891 19.387 7.565 1.00 26.44 482 PHE A C 1
ATOM 3672 O O . PHE A 1 482 ? 33.045 18.168 7.521 1.00 26.44 482 PHE A O 1
ATOM 3679 N N . SER A 1 483 ? 33.723 20.203 8.198 1.00 28.41 483 SER A N 1
ATOM 3680 C CA . SER A 1 483 ? 34.887 19.851 8.994 1.00 28.41 483 SER A CA 1
ATOM 3681 C C . SER A 1 483 ? 34.535 19.017 10.225 1.00 28.41 483 SER A C 1
ATOM 3683 O O . SER A 1 483 ? 33.524 19.242 10.884 1.00 28.41 483 SER A O 1
ATOM 3685 N N . LYS A 1 484 ? 35.450 18.104 10.564 1.00 33.56 484 LYS A N 1
ATOM 3686 C CA . LYS A 1 484 ? 35.518 17.358 11.825 1.00 33.56 484 LYS A CA 1
ATOM 3687 C C . LYS A 1 484 ? 35.449 18.288 13.046 1.00 33.56 484 LYS A C 1
ATOM 3689 O O . LYS A 1 484 ? 36.417 18.995 13.303 1.00 33.56 484 LYS A O 1
ATOM 3694 N N . SER A 1 485 ? 34.400 18.160 13.853 1.00 30.03 485 SER A N 1
ATOM 3695 C CA . SER A 1 485 ? 34.483 18.196 15.321 1.00 30.03 485 SER A CA 1
ATOM 3696 C C . SER A 1 485 ? 33.155 17.768 15.949 1.00 30.03 485 SER A C 1
ATOM 3698 O O . SER A 1 485 ? 32.098 18.118 15.443 1.00 30.03 485 SER A O 1
ATOM 3700 N N . GLU A 1 486 ? 33.271 17.067 17.077 1.00 24.83 486 GLU A N 1
ATOM 3701 C CA . GLU A 1 486 ? 32.222 16.627 18.012 1.00 24.83 486 GLU A CA 1
ATOM 3702 C C . GLU A 1 486 ? 31.563 15.267 17.729 1.00 24.83 486 GLU A C 1
ATOM 3704 O O . GLU A 1 486 ? 30.571 15.111 17.023 1.00 24.83 486 GLU A O 1
ATOM 3709 N N . ARG A 1 487 ? 32.137 14.252 18.393 1.00 33.84 487 ARG A N 1
ATOM 3710 C CA . ARG A 1 487 ? 31.423 13.049 18.822 1.00 33.84 487 ARG A CA 1
ATOM 3711 C C . ARG A 1 487 ? 30.240 13.486 19.690 1.00 33.84 487 ARG A C 1
ATOM 3713 O O . ARG A 1 487 ? 30.453 13.940 20.810 1.00 33.84 487 ARG A O 1
ATOM 3720 N N . ILE A 1 488 ? 29.024 13.311 19.187 1.00 27.45 488 ILE A N 1
ATOM 3721 C CA . ILE A 1 488 ? 27.805 13.332 19.995 1.00 27.45 488 ILE A CA 1
ATOM 3722 C C . ILE A 1 488 ? 27.246 11.910 19.981 1.00 27.45 488 ILE A C 1
ATOM 3724 O O . ILE A 1 488 ? 26.940 11.359 18.923 1.00 27.45 488 ILE A O 1
ATOM 3728 N N . ASP A 1 489 ? 27.167 11.311 21.168 1.00 27.88 489 ASP A N 1
ATOM 3729 C CA . ASP A 1 489 ? 26.544 10.014 21.415 1.00 27.88 489 ASP A CA 1
ATOM 3730 C C . ASP A 1 489 ? 25.085 10.019 20.936 1.00 27.88 489 ASP A C 1
ATOM 3732 O O . ASP A 1 489 ? 24.217 10.678 21.508 1.00 27.88 489 ASP A O 1
ATOM 3736 N N . LEU A 1 490 ? 24.789 9.235 19.897 1.00 32.28 490 LEU A N 1
ATOM 3737 C CA . LEU A 1 490 ? 23.434 9.013 19.384 1.00 32.28 490 LEU A CA 1
ATOM 3738 C C . LEU A 1 490 ? 22.673 7.990 20.246 1.00 32.28 490 LEU A C 1
ATOM 3740 O O . LEU A 1 490 ? 22.216 6.947 19.779 1.00 32.28 490 LEU A O 1
ATOM 3744 N N . ARG A 1 491 ? 22.494 8.317 21.527 1.00 31.80 491 ARG A N 1
ATOM 3745 C CA . ARG A 1 491 ? 21.422 7.771 22.367 1.00 31.80 491 ARG A CA 1
ATOM 3746 C C . ARG A 1 491 ? 20.634 8.938 22.952 1.00 31.80 491 ARG A C 1
ATOM 3748 O O . ARG A 1 491 ? 20.965 9.446 24.013 1.00 31.80 491 ARG A O 1
ATOM 3755 N N . GLY A 1 492 ? 19.566 9.328 22.254 1.00 31.56 492 GLY A N 1
ATOM 3756 C CA . GLY A 1 492 ? 18.545 10.235 22.788 1.00 31.56 492 GLY A CA 1
ATOM 3757 C C . GLY A 1 492 ? 18.324 11.508 21.975 1.00 31.56 492 GLY A C 1
ATOM 3758 O O . GLY A 1 492 ? 18.590 12.593 22.468 1.00 31.56 492 GLY A O 1
ATOM 3759 N N . ALA A 1 493 ? 17.798 11.389 20.754 1.00 27.75 493 ALA A N 1
ATOM 3760 C CA . ALA A 1 493 ? 17.184 12.512 20.035 1.00 27.75 493 ALA A CA 1
ATOM 3761 C C . ALA A 1 493 ? 16.270 11.997 18.906 1.00 27.75 493 ALA A C 1
ATOM 3763 O O . ALA A 1 493 ? 16.566 12.155 17.727 1.00 27.75 493 ALA A O 1
ATOM 3764 N N . VAL A 1 494 ? 15.170 11.324 19.255 1.00 34.41 494 VAL A N 1
ATOM 3765 C CA . VAL A 1 494 ? 14.087 11.012 18.300 1.00 34.41 494 VAL A CA 1
ATOM 3766 C C . VAL A 1 494 ? 12.753 11.348 18.950 1.00 34.41 494 VAL A C 1
ATOM 3768 O O . VAL A 1 494 ? 11.930 10.475 19.176 1.00 34.41 494 VAL A O 1
ATOM 3771 N N . HIS A 1 495 ? 12.548 12.613 19.300 1.00 34.25 495 HIS A N 1
ATOM 3772 C CA . HIS A 1 495 ? 11.215 13.150 19.556 1.00 34.25 495 HIS A CA 1
ATOM 3773 C C . HIS A 1 495 ? 11.180 14.603 19.056 1.00 34.25 495 HIS A C 1
ATOM 3775 O O . HIS A 1 495 ? 12.099 15.366 19.333 1.00 34.25 495 HIS A O 1
ATOM 3781 N N . ASP A 1 496 ? 10.132 14.924 18.290 1.00 35.66 496 ASP A N 1
ATOM 3782 C CA . ASP A 1 496 ? 9.753 16.235 17.728 1.00 35.66 496 ASP A CA 1
ATOM 3783 C C . ASP A 1 496 ? 10.400 16.720 16.416 1.00 35.66 496 ASP A C 1
ATOM 3785 O O . ASP A 1 496 ? 10.940 17.822 16.343 1.00 35.66 496 ASP A O 1
ATOM 3789 N N . VAL A 1 497 ? 10.215 15.983 15.308 1.00 32.03 497 VAL A N 1
ATOM 3790 C CA . VAL A 1 497 ? 10.399 16.562 13.960 1.00 32.03 497 VAL A CA 1
ATOM 3791 C C . VAL A 1 497 ? 9.160 16.327 13.083 1.00 32.03 497 VAL A C 1
ATOM 3793 O O . VAL A 1 497 ? 8.720 15.200 12.878 1.00 32.03 497 VAL A O 1
ATOM 3796 N N . GLY A 1 498 ? 8.540 17.425 12.630 1.00 36.66 498 GLY A N 1
ATOM 3797 C CA . GLY A 1 498 ? 7.211 17.463 12.004 1.00 36.66 498 GLY A CA 1
ATOM 3798 C C . GLY A 1 498 ? 7.101 16.864 10.592 1.00 36.66 498 GLY A C 1
ATOM 3799 O O . GLY A 1 498 ? 8.095 16.533 9.944 1.00 36.66 498 GLY A O 1
ATOM 3800 N N . SER A 1 499 ? 5.860 16.796 10.090 1.00 52.47 499 SER A N 1
ATOM 3801 C CA . SER A 1 499 ? 5.451 16.172 8.813 1.00 52.47 499 SER A CA 1
ATOM 3802 C C . SER A 1 499 ? 6.255 16.590 7.572 1.00 52.47 499 SER A C 1
ATOM 3804 O O . SER A 1 499 ? 6.355 15.816 6.624 1.00 52.47 499 SER A O 1
ATOM 3806 N N . ALA A 1 500 ? 6.873 17.774 7.574 1.00 45.25 500 ALA A N 1
ATOM 3807 C CA . ALA A 1 500 ? 7.721 18.247 6.480 1.00 45.25 500 ALA A CA 1
ATOM 3808 C C . ALA A 1 500 ? 9.024 17.439 6.334 1.00 45.25 500 ALA A C 1
ATOM 3810 O O . ALA A 1 500 ? 9.469 17.186 5.217 1.00 45.25 500 ALA A O 1
ATOM 3811 N N . THR A 1 501 ? 9.615 16.983 7.442 1.00 55.41 501 THR A N 1
ATOM 3812 C CA . THR A 1 501 ? 10.852 16.181 7.401 1.00 55.41 501 THR A CA 1
ATOM 3813 C C . THR A 1 501 ? 10.598 14.741 6.989 1.00 55.41 501 THR A C 1
ATOM 3815 O O . THR A 1 501 ? 11.367 14.193 6.207 1.00 55.41 501 THR A O 1
ATOM 3818 N N . SER A 1 502 ? 9.469 14.163 7.406 1.00 63.31 502 SER A N 1
ATOM 3819 C CA . SER A 1 502 ? 9.017 12.860 6.910 1.00 63.31 502 SER A CA 1
ATOM 3820 C C . SER A 1 502 ? 8.789 12.888 5.395 1.00 63.31 502 SER A C 1
ATOM 3822 O O . SER A 1 502 ? 9.253 11.991 4.694 1.00 63.31 502 SER A O 1
ATOM 3824 N N . ARG A 1 503 ? 8.183 13.964 4.875 1.00 68.19 503 ARG A N 1
ATOM 3825 C CA . ARG A 1 503 ? 7.995 14.153 3.433 1.00 68.19 503 ARG A CA 1
ATOM 3826 C C . ARG A 1 503 ? 9.314 14.316 2.678 1.00 68.19 503 ARG A C 1
ATOM 3828 O O . ARG A 1 503 ? 9.496 13.700 1.637 1.00 68.19 503 ARG A O 1
ATOM 3835 N N . ALA A 1 504 ? 10.248 15.107 3.207 1.00 69.38 504 ALA A N 1
ATOM 3836 C CA . ALA A 1 504 ? 11.567 15.282 2.597 1.00 69.38 504 ALA A CA 1
ATOM 3837 C C . ALA A 1 504 ? 12.362 13.964 2.544 1.00 69.38 504 ALA A C 1
ATOM 3839 O O . ALA A 1 504 ? 13.049 13.690 1.563 1.00 69.38 504 ALA A O 1
ATOM 3840 N N . VAL A 1 505 ? 12.237 13.124 3.576 1.00 71.88 505 VAL A N 1
ATOM 3841 C CA . VAL A 1 505 ? 12.840 11.784 3.598 1.00 71.88 505 VAL A CA 1
ATOM 3842 C C . VAL A 1 505 ? 12.188 10.869 2.557 1.00 71.88 505 VAL A C 1
ATOM 3844 O O . VAL A 1 505 ? 12.904 10.188 1.831 1.00 71.88 505 VAL A O 1
ATOM 3847 N N . GLN A 1 506 ? 10.858 10.882 2.430 1.00 77.75 506 GLN A N 1
ATOM 3848 C CA . GLN A 1 506 ? 10.152 10.102 1.404 1.00 77.75 506 GLN A CA 1
ATOM 3849 C C . GLN A 1 506 ? 10.512 10.539 -0.019 1.00 77.75 506 GLN A C 1
ATOM 3851 O O . GLN A 1 506 ? 10.745 9.683 -0.863 1.00 77.75 506 GLN A O 1
ATOM 3856 N N . MET A 1 507 ? 10.612 11.846 -0.273 1.00 78.44 507 MET A N 1
ATOM 3857 C CA . MET A 1 507 ? 11.034 12.388 -1.570 1.00 78.44 507 MET A CA 1
ATOM 3858 C C . MET A 1 507 ? 12.433 11.901 -1.957 1.00 78.44 507 MET A C 1
ATOM 3860 O O . MET A 1 507 ? 12.616 11.406 -3.060 1.00 78.44 507 MET A O 1
ATOM 3864 N N . ARG A 1 508 ? 13.404 11.947 -1.034 1.00 76.19 508 ARG A N 1
ATOM 3865 C CA . ARG A 1 508 ? 14.762 11.435 -1.297 1.00 76.19 508 ARG A CA 1
ATOM 3866 C C . ARG A 1 508 ? 14.795 9.933 -1.560 1.00 76.19 508 ARG A C 1
ATOM 3868 O O . ARG A 1 508 ? 15.568 9.480 -2.393 1.00 76.19 508 ARG A O 1
ATOM 3875 N N . LEU A 1 509 ? 13.974 9.165 -0.844 1.00 76.88 509 LEU A N 1
ATOM 3876 C CA . LEU A 1 509 ? 13.844 7.728 -1.089 1.00 76.88 509 LEU A CA 1
ATOM 3877 C C . LEU A 1 509 ? 13.240 7.454 -2.469 1.00 76.88 509 LEU A C 1
ATOM 3879 O O . LEU A 1 509 ? 13.684 6.532 -3.143 1.00 76.88 509 LEU A O 1
ATOM 3883 N N . TRP A 1 510 ? 12.245 8.240 -2.883 1.00 88.06 510 TRP A N 1
ATOM 3884 C CA . TRP A 1 510 ? 11.659 8.127 -4.214 1.00 88.06 510 TRP A CA 1
ATOM 3885 C C . TRP A 1 510 ? 12.626 8.531 -5.321 1.00 88.06 510 TRP A C 1
ATOM 3887 O O . TRP A 1 510 ? 12.666 7.823 -6.318 1.00 88.06 510 TRP A O 1
ATOM 3897 N N . PHE A 1 511 ? 13.419 9.592 -5.139 1.00 82.00 511 PHE A N 1
ATOM 3898 C CA . PHE A 1 511 ? 14.451 9.978 -6.104 1.00 82.00 511 PHE A CA 1
ATOM 3899 C C . PHE A 1 511 ? 15.403 8.823 -6.388 1.00 82.00 511 PHE A C 1
ATOM 3901 O O . PHE A 1 511 ? 15.468 8.369 -7.525 1.00 82.00 511 PHE A O 1
ATOM 3908 N N . GLY A 1 512 ? 16.008 8.259 -5.337 1.00 77.06 512 GLY A N 1
ATOM 3909 C CA . GLY A 1 512 ? 16.914 7.123 -5.497 1.00 77.06 512 GLY A CA 1
ATOM 3910 C C . GLY A 1 512 ? 16.240 5.918 -6.153 1.00 77.06 512 GLY A C 1
ATOM 3911 O O . GLY A 1 512 ? 16.802 5.331 -7.060 1.00 77.06 512 GLY A O 1
ATOM 3912 N N . LEU A 1 513 ? 15.008 5.571 -5.762 1.00 80.25 513 LEU A N 1
ATOM 3913 C CA . LEU A 1 513 ? 14.314 4.416 -6.347 1.00 80.25 513 LEU A CA 1
ATOM 3914 C C . LEU A 1 513 ? 13.926 4.604 -7.814 1.00 80.25 513 LEU A C 1
ATOM 3916 O O . LEU A 1 513 ? 13.936 3.630 -8.558 1.00 80.25 513 LEU A O 1
ATOM 3920 N N . ILE A 1 514 ? 13.520 5.811 -8.206 1.00 82.88 514 ILE A N 1
ATOM 3921 C CA . ILE A 1 514 ? 13.135 6.111 -9.587 1.00 82.88 514 ILE A CA 1
ATOM 3922 C C . ILE A 1 514 ? 14.382 6.155 -10.471 1.00 82.88 514 ILE A C 1
ATOM 3924 O O . ILE A 1 514 ? 14.378 5.518 -11.519 1.00 82.88 514 ILE A O 1
ATOM 3928 N N . GLU A 1 515 ? 15.442 6.842 -10.037 1.00 83.25 515 GLU A N 1
ATOM 3929 C CA . GLU A 1 515 ? 16.733 6.866 -10.737 1.00 83.25 515 GLU A CA 1
ATOM 3930 C C . GLU A 1 515 ? 17.298 5.453 -10.888 1.00 83.25 515 GLU A C 1
ATOM 3932 O O . GLU A 1 515 ? 17.532 5.013 -12.012 1.00 83.25 515 GLU A O 1
ATOM 3937 N N . ASP A 1 516 ? 17.383 4.700 -9.783 1.00 78.38 516 ASP A N 1
ATOM 3938 C CA . ASP A 1 516 ? 17.830 3.308 -9.797 1.00 78.38 516 ASP A CA 1
ATOM 3939 C C . ASP A 1 516 ? 16.987 2.489 -10.782 1.00 78.38 516 ASP A C 1
ATOM 3941 O O . ASP A 1 516 ? 17.525 1.720 -11.564 1.00 78.38 516 ASP A O 1
ATOM 3945 N N . PHE A 1 517 ? 15.659 2.635 -10.788 1.00 79.31 517 PHE A N 1
ATOM 3946 C CA . PHE A 1 517 ? 14.794 1.845 -11.666 1.00 79.31 517 PHE A CA 1
ATOM 3947 C C . PHE A 1 517 ? 14.955 2.181 -13.157 1.00 79.31 517 PHE A C 1
ATOM 3949 O O . PHE A 1 517 ? 14.913 1.276 -13.997 1.00 79.31 517 PHE A O 1
ATOM 3956 N N . VAL A 1 518 ? 15.180 3.453 -13.496 1.00 78.19 518 VAL A N 1
ATOM 3957 C CA . VAL A 1 518 ? 15.487 3.869 -14.873 1.00 78.19 518 VAL A CA 1
ATOM 3958 C C . VAL A 1 518 ? 16.860 3.350 -15.291 1.00 78.19 518 VAL A C 1
ATOM 3960 O O . VAL A 1 518 ? 16.988 2.771 -16.369 1.00 78.19 518 VAL A O 1
ATOM 3963 N N . ASP A 1 519 ? 17.869 3.474 -14.430 1.00 75.44 519 ASP A N 1
ATOM 3964 C CA . ASP A 1 519 ? 19.214 2.953 -14.689 1.00 75.44 519 ASP A CA 1
ATOM 3965 C C . ASP A 1 519 ? 19.215 1.426 -14.831 1.00 75.44 519 ASP A C 1
ATOM 3967 O O . ASP A 1 519 ? 19.922 0.873 -15.674 1.00 75.44 519 ASP A O 1
ATOM 3971 N N . LEU A 1 520 ? 18.361 0.740 -14.068 1.00 68.00 520 LEU A N 1
ATOM 3972 C CA . LEU A 1 520 ? 18.139 -0.701 -14.166 1.00 68.00 520 LEU A CA 1
ATOM 3973 C C . LEU A 1 520 ? 17.468 -1.141 -15.464 1.00 68.00 520 LEU A C 1
ATOM 3975 O O . LEU A 1 520 ? 17.576 -2.312 -15.824 1.00 68.00 520 LEU A O 1
ATOM 3979 N N . SER A 1 521 ? 16.796 -0.224 -16.152 1.00 75.38 521 SER A N 1
ATOM 3980 C CA . SER A 1 521 ? 16.135 -0.459 -17.436 1.00 75.38 521 SER A CA 1
ATOM 3981 C C . SER A 1 521 ? 17.034 -0.019 -18.600 1.00 75.38 521 SER A C 1
ATOM 3983 O O . SER A 1 521 ? 16.571 0.554 -19.577 1.00 75.38 521 SER A O 1
ATOM 3985 N N . ASP A 1 522 ? 18.351 -0.214 -18.478 1.00 78.06 522 ASP A N 1
ATOM 3986 C CA . ASP A 1 522 ? 19.355 0.259 -19.445 1.00 78.06 522 ASP A CA 1
ATOM 3987 C C . ASP A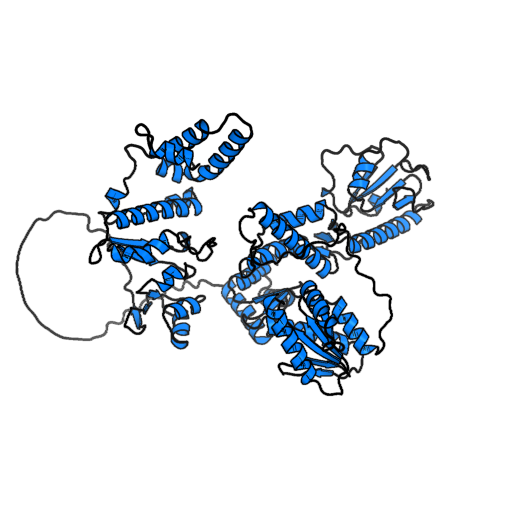 1 522 ? 19.252 1.775 -19.724 1.00 78.06 522 ASP A C 1
ATOM 3989 O O . ASP A 1 522 ? 19.434 2.251 -20.849 1.00 78.06 522 ASP A O 1
ATOM 3993 N N . GLY A 1 523 ? 18.916 2.546 -18.686 1.00 80.12 523 GLY A N 1
ATOM 3994 C CA . GLY A 1 523 ? 18.791 4.001 -18.736 1.00 80.12 523 GLY A CA 1
ATOM 3995 C C . GLY A 1 523 ? 17.559 4.522 -19.478 1.00 80.12 523 GLY A C 1
ATOM 3996 O O . GLY A 1 523 ? 17.507 5.720 -19.770 1.00 80.12 523 GLY A O 1
ATOM 3997 N N . HIS A 1 524 ? 16.588 3.665 -19.812 1.00 86.25 524 HIS A N 1
ATOM 3998 C CA . HIS A 1 524 ? 15.351 4.062 -20.480 1.00 86.25 524 HIS A CA 1
ATOM 3999 C C . HIS A 1 524 ? 14.148 3.211 -20.060 1.00 86.25 524 HIS A C 1
ATOM 4001 O O . HIS A 1 524 ? 14.230 1.999 -19.927 1.00 86.25 524 HIS A O 1
ATOM 4007 N N . ILE A 1 525 ? 12.979 3.824 -19.895 1.00 88.31 525 ILE A N 1
ATOM 4008 C CA . ILE A 1 525 ? 11.765 3.093 -19.525 1.00 88.31 525 ILE A CA 1
ATOM 4009 C C . ILE A 1 525 ? 10.512 3.733 -20.111 1.00 88.31 525 ILE A C 1
ATOM 4011 O O . ILE A 1 525 ? 10.430 4.952 -20.241 1.00 88.31 525 ILE A O 1
ATOM 4015 N N . ALA A 1 526 ? 9.516 2.921 -20.460 1.00 87.25 526 ALA A N 1
ATOM 4016 C CA . ALA A 1 526 ? 8.214 3.434 -20.865 1.00 87.25 526 ALA A CA 1
ATOM 4017 C C . ALA A 1 526 ? 7.537 4.174 -19.699 1.00 87.25 526 ALA A C 1
ATOM 4019 O O . ALA A 1 526 ? 7.582 3.728 -18.549 1.00 87.25 526 ALA A O 1
ATOM 4020 N N . TRP A 1 527 ? 6.868 5.286 -20.003 1.00 86.00 527 TRP A N 1
ATOM 4021 C CA . TRP A 1 527 ? 6.171 6.109 -19.012 1.00 86.00 527 TRP A CA 1
ATOM 4022 C C . TRP A 1 527 ? 5.182 5.302 -18.160 1.00 86.00 527 TRP A C 1
ATOM 4024 O O . TRP A 1 527 ? 5.186 5.401 -16.933 1.00 86.00 527 TRP A O 1
ATOM 4034 N N . ASP A 1 528 ? 4.382 4.451 -18.803 1.00 81.94 528 ASP A N 1
ATOM 4035 C CA . ASP A 1 528 ? 3.362 3.647 -18.126 1.00 81.94 528 ASP A CA 1
ATOM 4036 C C . ASP A 1 528 ? 3.982 2.619 -17.169 1.00 81.94 528 ASP A C 1
ATOM 4038 O O . ASP A 1 528 ? 3.510 2.454 -16.043 1.00 81.94 528 ASP A O 1
ATOM 4042 N N . ALA A 1 529 ? 5.100 2.000 -17.564 1.00 78.56 529 ALA A N 1
ATOM 4043 C CA . ALA A 1 529 ? 5.839 1.061 -16.721 1.00 78.56 529 ALA A CA 1
ATOM 4044 C C . ALA A 1 529 ? 6.445 1.755 -15.489 1.00 78.56 529 ALA A C 1
ATOM 4046 O O . ALA A 1 529 ? 6.456 1.193 -14.391 1.00 78.56 529 ALA A O 1
ATOM 4047 N N . LEU A 1 530 ? 6.899 3.004 -15.638 1.00 81.88 530 LEU A N 1
ATOM 4048 C CA . LEU A 1 530 ? 7.406 3.797 -14.521 1.00 81.88 530 LEU A CA 1
ATOM 4049 C C . LEU A 1 530 ? 6.291 4.218 -13.550 1.00 81.88 530 LEU A C 1
ATOM 4051 O O . LEU A 1 530 ? 6.477 4.175 -12.332 1.00 81.88 530 LEU A O 1
ATOM 4055 N N . LEU A 1 531 ? 5.115 4.586 -14.064 1.00 82.06 531 LEU A N 1
ATOM 4056 C CA . LEU A 1 531 ? 3.953 4.877 -13.223 1.00 82.06 531 LEU A CA 1
ATOM 4057 C C . LEU A 1 531 ? 3.467 3.634 -12.473 1.00 82.06 531 LEU A C 1
ATOM 4059 O O . LEU A 1 531 ? 3.168 3.718 -11.281 1.00 82.06 531 LEU A O 1
ATOM 4063 N N . GLU A 1 532 ? 3.447 2.477 -13.130 1.00 76.81 532 GLU A N 1
ATOM 4064 C CA . GLU A 1 532 ? 3.107 1.210 -12.486 1.00 76.81 532 GLU A CA 1
ATOM 4065 C C . GLU A 1 532 ? 4.129 0.821 -11.409 1.00 76.81 532 GLU A C 1
ATOM 4067 O O . GLU A 1 532 ? 3.755 0.350 -10.329 1.00 76.81 532 GLU A O 1
ATOM 4072 N N . PHE A 1 533 ? 5.418 1.071 -11.642 1.00 82.12 533 PHE A N 1
ATOM 4073 C CA . PHE A 1 533 ? 6.446 0.917 -10.617 1.00 82.12 533 PHE A CA 1
ATOM 4074 C C . PHE A 1 533 ? 6.166 1.785 -9.386 1.00 82.12 533 PHE A C 1
ATOM 4076 O O . PHE A 1 533 ? 6.232 1.280 -8.263 1.00 82.12 533 PHE A O 1
ATOM 4083 N N . ILE A 1 534 ? 5.804 3.058 -9.572 1.00 80.31 534 ILE A N 1
ATOM 4084 C CA . ILE A 1 534 ? 5.455 3.960 -8.466 1.00 80.31 534 ILE A CA 1
ATOM 4085 C C . ILE A 1 534 ? 4.227 3.439 -7.710 1.00 80.31 534 ILE A C 1
ATOM 4087 O O . ILE A 1 534 ? 4.265 3.309 -6.482 1.00 80.31 534 ILE A O 1
ATOM 4091 N N . ASP A 1 535 ? 3.158 3.097 -8.430 1.00 72.69 535 ASP A N 1
ATOM 4092 C CA . ASP A 1 535 ? 1.901 2.639 -7.835 1.00 72.69 535 ASP A CA 1
ATOM 4093 C C . ASP A 1 535 ? 2.113 1.344 -7.028 1.00 72.69 535 ASP A C 1
ATOM 4095 O O . ASP A 1 535 ? 1.691 1.225 -5.872 1.00 72.69 535 ASP A O 1
ATOM 4099 N N . THR A 1 536 ? 2.847 0.384 -7.590 1.00 70.38 536 THR A N 1
ATOM 4100 C CA . THR A 1 536 ? 3.102 -0.905 -6.937 1.00 70.38 536 THR A CA 1
ATOM 4101 C C . THR A 1 536 ? 4.114 -0.820 -5.792 1.00 70.38 536 THR A C 1
ATOM 4103 O O . THR A 1 536 ? 3.917 -1.455 -4.752 1.00 70.38 536 THR A O 1
ATOM 4106 N N . THR A 1 537 ? 5.155 0.005 -5.919 1.00 73.81 537 THR A N 1
ATOM 4107 C CA . THR A 1 537 ? 6.148 0.225 -4.853 1.00 73.81 537 THR A CA 1
ATOM 4108 C C . THR A 1 537 ? 5.526 0.933 -3.650 1.00 73.81 537 THR A C 1
ATOM 4110 O O . THR A 1 537 ? 5.819 0.582 -2.502 1.00 73.81 537 THR A O 1
ATOM 4113 N N . ALA A 1 538 ? 4.610 1.879 -3.878 1.00 74.69 538 ALA A N 1
ATOM 4114 C CA . ALA A 1 538 ? 3.856 2.523 -2.807 1.00 74.69 538 ALA A CA 1
ATOM 4115 C C . ALA A 1 538 ? 2.969 1.521 -2.046 1.00 74.69 538 ALA A C 1
ATOM 4117 O O . ALA A 1 538 ? 2.993 1.471 -0.813 1.00 74.69 538 ALA A O 1
ATOM 4118 N N . LEU A 1 539 ? 2.246 0.657 -2.771 1.00 68.50 539 LEU A N 1
ATOM 4119 C CA . LEU A 1 539 ? 1.407 -0.393 -2.180 1.00 68.50 539 LEU A CA 1
ATOM 4120 C C . LEU A 1 539 ? 2.214 -1.372 -1.314 1.00 68.50 539 LEU A C 1
ATOM 4122 O O . LEU A 1 539 ? 1.767 -1.760 -0.233 1.00 68.50 539 LEU A O 1
ATOM 4126 N N . GLN A 1 540 ? 3.416 -1.748 -1.754 1.00 60.31 540 GLN A N 1
ATOM 4127 C CA . GLN A 1 540 ? 4.294 -2.652 -1.008 1.00 60.31 540 GLN A CA 1
ATOM 4128 C C . GLN A 1 540 ? 4.977 -1.976 0.188 1.00 60.31 540 GLN A C 1
ATOM 4130 O O . GLN A 1 540 ? 5.170 -2.609 1.224 1.00 60.31 540 GLN A O 1
ATOM 4135 N N . SER A 1 541 ? 5.293 -0.682 0.094 1.00 65.38 541 SER A N 1
ATOM 4136 C CA . SER A 1 541 ? 5.927 0.085 1.176 1.00 65.38 541 SER A CA 1
ATOM 4137 C C . SER A 1 541 ? 5.082 0.137 2.459 1.00 65.38 541 SER A C 1
ATOM 4139 O O . SER A 1 541 ? 5.623 0.185 3.567 1.00 65.38 541 SER A O 1
ATOM 4141 N N . LEU A 1 542 ? 3.754 0.027 2.329 1.00 58.34 542 LEU A N 1
ATOM 4142 C CA . LEU A 1 542 ? 2.822 -0.096 3.456 1.00 58.34 542 LEU A CA 1
ATOM 4143 C C . LEU A 1 542 ? 3.067 -1.361 4.304 1.00 58.34 542 LEU A C 1
ATOM 4145 O O . LEU A 1 542 ? 2.703 -1.391 5.480 1.00 58.34 542 LEU A O 1
ATOM 4149 N N . LYS A 1 543 ? 3.720 -2.388 3.743 1.00 44.31 543 LYS A N 1
ATOM 4150 C CA . LYS A 1 543 ? 4.092 -3.638 4.415 1.00 44.31 543 LYS A CA 1
ATOM 4151 C C . LYS A 1 543 ? 5.598 -3.656 4.721 1.00 44.31 543 LYS A C 1
ATOM 4153 O O . LYS A 1 543 ? 6.377 -4.324 4.055 1.00 44.31 543 LYS A O 1
ATOM 4158 N N . GLY A 1 544 ? 6.022 -2.954 5.775 1.00 43.38 544 GLY A N 1
ATOM 4159 C CA . GLY A 1 544 ? 7.311 -3.247 6.429 1.00 43.38 544 GLY A CA 1
ATOM 4160 C C . GLY A 1 544 ? 8.431 -2.207 6.327 1.00 43.38 544 GLY A C 1
ATOM 4161 O O . GLY A 1 544 ? 9.552 -2.518 6.738 1.00 43.38 544 GLY A O 1
ATOM 4162 N N . ARG A 1 545 ? 8.168 -0.977 5.860 1.00 49.75 545 ARG A N 1
ATOM 4163 C CA . ARG A 1 545 ? 9.111 0.152 6.003 1.00 49.75 545 ARG A CA 1
ATOM 4164 C C . ARG A 1 545 ? 8.747 1.044 7.193 1.00 49.75 545 ARG A C 1
ATOM 4166 O O . ARG A 1 545 ? 7.580 1.244 7.507 1.00 49.75 545 ARG A O 1
ATOM 4173 N N . SER A 1 546 ? 9.765 1.602 7.850 1.00 43.09 546 SER A N 1
ATOM 4174 C CA . SER A 1 546 ? 9.613 2.567 8.952 1.00 43.09 546 SER A CA 1
ATOM 4175 C C . SER A 1 546 ? 9.060 3.925 8.496 1.00 43.09 546 SER A C 1
ATOM 4177 O O . SER A 1 546 ? 8.523 4.666 9.315 1.00 43.09 546 SER A O 1
ATOM 4179 N N . ALA A 1 547 ? 9.151 4.231 7.197 1.00 57.47 547 ALA A N 1
ATOM 4180 C CA . ALA A 1 547 ? 8.494 5.358 6.544 1.00 57.47 547 ALA A CA 1
ATOM 4181 C C . ALA A 1 547 ? 7.681 4.833 5.342 1.00 57.47 547 ALA A C 1
ATOM 4183 O O . ALA A 1 547 ? 8.289 4.395 4.361 1.00 57.47 547 ALA A O 1
ATOM 4184 N N . PRO A 1 548 ? 6.337 4.837 5.404 1.00 63.50 548 PRO A N 1
ATOM 4185 C CA . PRO A 1 548 ? 5.503 4.399 4.290 1.00 63.50 548 PRO A CA 1
ATOM 4186 C C . PRO A 1 548 ? 5.654 5.371 3.119 1.00 63.50 548 PRO A C 1
ATOM 4188 O O . PRO A 1 548 ? 5.739 6.580 3.323 1.00 63.50 548 PRO A O 1
ATOM 4191 N N . MET A 1 549 ? 5.713 4.839 1.904 1.00 78.88 549 MET A N 1
ATOM 4192 C CA . MET A 1 549 ? 5.845 5.613 0.670 1.00 78.88 549 MET A CA 1
ATOM 4193 C C . MET A 1 549 ? 4.491 5.649 -0.027 1.00 78.88 549 MET A C 1
ATOM 4195 O O . MET A 1 549 ? 3.901 4.604 -0.278 1.00 78.88 549 MET A O 1
ATOM 4199 N N . SER A 1 550 ? 3.996 6.846 -0.303 1.00 83.12 550 SER A N 1
ATOM 4200 C CA . SER A 1 550 ? 2.732 7.097 -0.997 1.00 83.12 550 SER A CA 1
ATOM 4201 C C . SER A 1 550 ? 2.947 7.274 -2.495 1.00 83.12 550 SER A C 1
ATOM 4203 O O . SER A 1 550 ? 4.018 7.690 -2.947 1.00 83.12 550 SER A O 1
ATOM 4205 N N . VAL A 1 551 ? 1.892 6.982 -3.254 1.00 85.44 551 VAL A N 1
ATOM 4206 C CA . VAL A 1 551 ? 1.843 7.148 -4.711 1.00 85.44 551 VAL A CA 1
ATOM 4207 C C . VAL A 1 551 ? 2.001 8.618 -5.092 1.00 85.44 551 VAL A C 1
ATOM 4209 O O . VAL A 1 551 ? 2.713 8.951 -6.037 1.00 85.44 551 VAL A O 1
ATOM 4212 N N . GLU A 1 552 ? 1.356 9.510 -4.341 1.00 84.69 552 GLU A N 1
ATOM 4213 C CA . GLU A 1 552 ? 1.359 10.948 -4.594 1.00 84.69 552 GLU A CA 1
ATOM 4214 C C . GLU A 1 552 ? 2.771 11.533 -4.479 1.00 84.69 552 GLU A C 1
ATOM 4216 O O . GLU A 1 552 ? 3.194 12.321 -5.325 1.00 84.69 552 GLU A O 1
ATOM 4221 N N . GLU A 1 553 ? 3.524 11.113 -3.464 1.00 84.38 553 GLU A N 1
ATOM 4222 C CA . GLU A 1 553 ? 4.924 11.487 -3.279 1.00 84.38 553 GLU A CA 1
ATOM 4223 C C . GLU A 1 553 ? 5.830 10.906 -4.370 1.00 84.38 553 GLU A C 1
ATOM 4225 O O . GLU A 1 553 ? 6.755 11.594 -4.789 1.00 84.38 553 GLU A O 1
ATOM 4230 N N . GLY A 1 554 ? 5.553 9.700 -4.877 1.00 83.38 554 GLY A N 1
ATOM 4231 C CA . GLY A 1 554 ? 6.314 9.112 -5.985 1.00 83.38 554 GLY A CA 1
ATOM 4232 C C . GLY A 1 554 ? 6.085 9.837 -7.312 1.00 83.38 554 GLY A C 1
ATOM 4233 O O . GLY A 1 554 ? 7.041 10.196 -7.995 1.00 83.38 554 GLY A O 1
ATOM 4234 N N . LYS A 1 555 ? 4.827 10.159 -7.644 1.00 87.31 555 LYS A N 1
ATOM 4235 C CA . LYS A 1 555 ? 4.484 10.958 -8.839 1.00 87.31 555 LYS A CA 1
ATOM 4236 C C . LYS A 1 555 ? 5.069 12.368 -8.762 1.00 87.31 555 LYS A C 1
ATOM 4238 O O . LYS A 1 555 ? 5.549 12.910 -9.757 1.00 87.31 555 LYS A O 1
ATOM 4243 N N . ARG A 1 556 ? 5.080 12.953 -7.563 1.00 84.06 556 ARG A N 1
ATOM 4244 C CA . ARG A 1 556 ? 5.731 14.240 -7.318 1.00 84.06 556 ARG A CA 1
ATOM 4245 C C . ARG A 1 556 ? 7.247 14.151 -7.478 1.00 84.06 556 ARG A C 1
ATOM 4247 O O . ARG A 1 556 ? 7.814 15.021 -8.121 1.00 84.06 556 ARG A O 1
ATOM 4254 N N . ALA A 1 557 ? 7.883 13.112 -6.945 1.00 83.94 557 ALA A N 1
ATOM 4255 C CA . ALA A 1 557 ? 9.313 12.887 -7.124 1.00 83.94 557 ALA A CA 1
ATOM 4256 C C . ALA A 1 557 ? 9.692 12.739 -8.602 1.00 83.94 557 ALA A C 1
ATOM 4258 O O . ALA A 1 557 ? 10.630 13.387 -9.044 1.00 83.94 557 ALA A O 1
ATOM 4259 N N . LEU A 1 558 ? 8.911 11.995 -9.390 1.00 87.56 558 LEU A N 1
ATOM 4260 C CA . LEU A 1 558 ? 9.111 11.924 -10.839 1.00 87.56 558 LEU A CA 1
ATOM 4261 C C . LEU A 1 558 ? 9.034 13.308 -11.502 1.00 87.56 558 LEU A C 1
ATOM 4263 O O . LEU A 1 558 ? 9.861 13.638 -12.341 1.00 87.56 558 LEU A O 1
ATOM 4267 N N . THR A 1 559 ? 8.069 14.137 -11.099 1.00 82.50 559 THR A N 1
ATOM 4268 C CA . THR A 1 559 ? 7.909 15.489 -11.657 1.00 82.50 559 THR A CA 1
ATOM 4269 C C . THR A 1 559 ? 9.109 16.383 -11.332 1.00 82.50 559 THR A C 1
ATOM 4271 O O . THR A 1 559 ? 9.571 17.114 -12.198 1.00 82.50 559 THR A O 1
ATOM 4274 N N . GLU A 1 560 ? 9.630 16.315 -10.105 1.00 80.50 560 GLU A N 1
ATOM 4275 C CA . GLU A 1 560 ? 10.814 17.085 -9.696 1.00 80.50 560 GLU A CA 1
ATOM 4276 C C . GLU A 1 560 ? 12.081 16.573 -10.408 1.00 80.50 560 GLU A C 1
ATOM 4278 O O . GLU A 1 560 ? 12.864 17.385 -10.874 1.00 80.50 560 GLU A O 1
ATOM 4283 N N . LEU A 1 561 ? 12.249 15.257 -10.606 1.00 81.50 561 LEU A N 1
ATOM 4284 C CA . LEU A 1 561 ? 13.377 14.703 -11.381 1.00 81.50 561 LEU A CA 1
ATOM 4285 C C . LEU A 1 561 ? 13.374 15.144 -12.849 1.00 81.50 561 LEU A C 1
ATOM 4287 O O . LEU A 1 561 ? 14.437 15.330 -13.438 1.00 81.50 561 LEU A O 1
ATOM 4291 N N . LEU A 1 562 ? 12.185 15.299 -13.437 1.00 80.94 562 LEU A N 1
ATOM 4292 C CA . LEU A 1 562 ? 12.024 15.846 -14.784 1.00 80.94 562 LEU A CA 1
ATOM 4293 C C . LEU A 1 562 ? 12.294 17.356 -14.816 1.00 80.94 562 LEU A C 1
ATOM 4295 O O . LEU A 1 562 ? 12.867 17.849 -15.783 1.00 80.94 562 LEU A O 1
ATOM 4299 N N . ALA A 1 563 ? 11.891 18.086 -13.772 1.00 75.50 563 ALA A N 1
ATOM 4300 C CA . ALA A 1 563 ? 12.136 19.522 -13.650 1.00 75.50 563 ALA A CA 1
ATOM 4301 C C . ALA A 1 563 ? 13.623 19.847 -13.422 1.00 75.50 563 ALA A C 1
ATOM 4303 O O . ALA A 1 563 ? 14.119 20.831 -13.965 1.00 75.50 563 ALA A O 1
ATOM 4304 N N . ASP A 1 564 ? 14.325 19.002 -12.665 1.00 77.50 564 ASP A N 1
ATOM 4305 C CA . ASP A 1 564 ? 15.764 19.100 -12.395 1.00 77.50 564 ASP A CA 1
ATOM 4306 C C . ASP A 1 564 ? 16.627 18.518 -13.537 1.00 77.50 564 ASP A C 1
ATOM 4308 O O . ASP A 1 564 ? 17.851 18.481 -13.423 1.00 77.50 564 ASP A O 1
ATOM 4312 N N . GLU A 1 565 ? 16.009 18.060 -14.637 1.00 76.62 565 GLU A N 1
ATOM 4313 C CA . GLU A 1 565 ? 16.663 17.463 -15.818 1.00 76.62 565 GLU A CA 1
ATOM 4314 C C . GLU A 1 565 ? 17.528 16.223 -15.520 1.00 76.62 565 GLU A C 1
ATOM 4316 O O . GLU A 1 565 ? 18.342 15.803 -16.346 1.00 76.62 565 GLU A O 1
ATOM 4321 N N . VAL A 1 566 ? 17.345 15.600 -14.354 1.00 80.00 566 VAL A N 1
ATOM 4322 C CA . VAL A 1 566 ? 18.005 14.331 -14.008 1.00 80.00 566 VAL A CA 1
ATOM 4323 C C . VAL A 1 566 ? 17.500 13.219 -14.929 1.00 80.00 566 VAL A C 1
ATOM 4325 O O . VAL A 1 566 ? 18.268 12.376 -15.399 1.00 80.00 566 VAL A O 1
ATOM 4328 N N . LEU A 1 567 ? 16.200 13.263 -15.224 1.00 86.31 567 LEU A N 1
ATOM 4329 C CA . LEU A 1 567 ? 15.525 12.416 -16.194 1.00 86.31 567 LEU A CA 1
ATOM 4330 C C . LEU A 1 567 ? 14.883 13.284 -17.274 1.00 86.31 567 LEU A C 1
ATOM 4332 O O . LEU A 1 567 ? 14.464 14.411 -17.014 1.00 86.31 567 LEU A O 1
ATOM 4336 N N . VAL A 1 568 ? 14.761 12.743 -18.483 1.00 85.94 568 VAL A N 1
ATOM 4337 C CA . VAL A 1 568 ? 14.163 13.451 -19.619 1.00 85.94 568 VAL A CA 1
ATOM 4338 C C . VAL A 1 568 ? 13.048 12.620 -20.229 1.00 85.94 568 VAL A C 1
ATOM 4340 O O . VAL A 1 568 ? 13.204 11.422 -20.470 1.00 85.94 568 VAL A O 1
ATOM 4343 N N . ALA A 1 569 ? 11.912 13.267 -20.485 1.00 85.81 569 ALA A N 1
ATOM 4344 C CA . ALA A 1 569 ? 10.810 12.665 -21.212 1.00 85.81 569 ALA A CA 1
ATOM 4345 C C . ALA A 1 569 ? 11.072 12.752 -22.723 1.00 85.81 569 ALA A C 1
ATOM 4347 O O . ALA A 1 569 ? 11.419 13.806 -23.263 1.00 85.81 569 ALA A O 1
ATOM 4348 N N . LEU A 1 570 ? 10.902 11.624 -23.400 1.00 85.81 570 LEU A N 1
ATOM 4349 C CA . LEU A 1 570 ? 11.176 11.418 -24.812 1.00 85.81 570 LEU A CA 1
ATOM 4350 C C . LEU A 1 570 ? 9.928 10.852 -25.485 1.00 85.81 570 LEU A C 1
ATOM 4352 O O . LEU A 1 570 ? 9.494 9.744 -25.165 1.00 85.81 570 LEU A O 1
ATOM 4356 N N . ARG A 1 571 ? 9.350 11.589 -26.433 1.00 82.69 571 ARG A N 1
ATOM 4357 C CA . ARG A 1 571 ? 8.219 11.108 -27.231 1.00 82.69 571 ARG A CA 1
ATOM 4358 C C . ARG A 1 571 ? 8.740 10.561 -28.558 1.00 82.69 571 ARG A C 1
ATOM 4360 O O . ARG A 1 571 ? 9.558 11.201 -29.213 1.00 82.69 571 ARG A O 1
ATOM 4367 N N . VAL A 1 572 ? 8.311 9.348 -28.909 1.00 80.62 572 VAL A N 1
ATOM 4368 C CA . VAL A 1 572 ? 8.756 8.660 -30.127 1.00 80.62 572 VAL A CA 1
ATOM 4369 C C . VAL A 1 572 ? 7.563 8.393 -31.040 1.00 80.62 572 VAL A C 1
ATOM 4371 O O . VAL A 1 572 ? 6.650 7.633 -30.700 1.00 80.62 572 VAL A O 1
ATOM 4374 N N . GLY A 1 573 ? 7.590 9.020 -32.214 1.00 72.56 573 GLY A N 1
ATOM 4375 C CA . GLY A 1 573 ? 6.598 8.886 -33.274 1.00 72.56 573 GLY A CA 1
ATOM 4376 C C . GLY A 1 573 ? 6.667 7.560 -34.041 1.00 72.56 573 GLY A C 1
ATOM 4377 O O . GLY A 1 573 ? 7.413 6.639 -33.718 1.00 72.56 573 GLY A O 1
ATOM 4378 N N . ALA A 1 574 ? 5.842 7.430 -35.085 1.00 61.47 574 ALA A N 1
ATOM 4379 C CA . ALA A 1 574 ? 5.720 6.185 -35.854 1.00 61.47 574 ALA A CA 1
ATOM 4380 C C . ALA A 1 574 ? 6.917 5.898 -36.791 1.00 61.47 574 ALA A C 1
ATOM 4382 O O . ALA A 1 574 ? 7.082 4.761 -37.239 1.00 61.47 574 ALA A O 1
ATOM 4383 N N . GLU A 1 575 ? 7.752 6.896 -37.096 1.00 61.69 575 GLU A N 1
ATOM 4384 C CA . GLU A 1 575 ? 8.920 6.732 -37.965 1.00 61.69 575 GLU A CA 1
ATOM 4385 C C . GLU A 1 575 ? 10.164 6.289 -37.170 1.00 61.69 575 GLU A C 1
ATOM 4387 O O . GLU A 1 575 ? 10.858 7.089 -36.550 1.00 61.69 575 GLU A O 1
ATOM 4392 N N . LYS A 1 576 ? 10.493 4.991 -37.230 1.00 56.59 576 LYS A N 1
ATOM 4393 C CA . LYS A 1 576 ? 11.589 4.339 -36.475 1.00 56.59 576 LYS A CA 1
ATOM 4394 C C . LYS A 1 576 ? 13.024 4.665 -36.945 1.00 56.59 576 LYS A C 1
ATOM 4396 O O . LYS A 1 576 ? 13.869 3.777 -36.990 1.00 56.59 576 LYS A O 1
ATOM 4401 N N . ARG A 1 577 ? 13.336 5.889 -37.385 1.00 59.59 577 ARG A N 1
ATOM 4402 C CA . ARG A 1 577 ? 14.669 6.177 -37.974 1.00 59.59 577 ARG A CA 1
ATOM 4403 C C . ARG A 1 577 ? 15.735 6.634 -36.978 1.00 59.59 577 ARG A C 1
ATOM 4405 O O . ARG A 1 577 ? 16.916 6.535 -37.295 1.00 59.59 577 ARG A O 1
ATOM 4412 N N . TYR A 1 578 ? 15.335 7.130 -35.811 1.00 60.25 578 TYR A N 1
ATOM 4413 C CA . TYR A 1 578 ? 16.243 7.803 -34.874 1.00 60.25 578 TYR A CA 1
ATOM 4414 C C . TYR A 1 578 ? 16.608 6.980 -33.644 1.00 60.25 578 TYR A C 1
ATOM 4416 O O . TYR A 1 578 ? 17.628 7.250 -33.008 1.00 60.25 578 TYR A O 1
ATOM 4424 N N . THR A 1 579 ? 15.770 6.009 -33.287 1.00 63.81 579 THR A N 1
ATOM 4425 C CA . THR A 1 579 ? 15.837 5.342 -31.993 1.00 63.81 579 THR A CA 1
ATOM 4426 C C . THR A 1 579 ? 15.473 3.869 -32.107 1.00 63.81 579 THR A C 1
ATOM 4428 O O . THR A 1 579 ? 14.734 3.458 -33.001 1.00 63.81 579 THR A O 1
ATOM 4431 N N . ASP A 1 580 ? 15.978 3.090 -31.154 1.00 70.00 580 ASP A N 1
ATOM 4432 C CA . ASP A 1 580 ? 15.622 1.682 -30.971 1.00 70.00 580 ASP A CA 1
ATOM 4433 C C . ASP A 1 580 ? 14.306 1.531 -30.168 1.00 70.00 580 ASP A C 1
ATOM 4435 O O . ASP A 1 580 ? 13.895 0.422 -29.836 1.00 70.00 580 ASP A O 1
ATOM 4439 N N . PHE A 1 581 ? 13.630 2.647 -29.855 1.00 77.19 581 PHE A N 1
ATOM 4440 C CA . PHE A 1 581 ? 12.424 2.675 -29.030 1.00 77.19 581 PHE A CA 1
ATOM 4441 C C . PHE A 1 581 ? 11.156 2.394 -29.834 1.00 77.19 581 PHE A C 1
ATOM 4443 O O . PHE A 1 581 ? 11.022 2.742 -31.011 1.00 77.19 581 PHE A O 1
ATOM 4450 N N . GLU A 1 582 ? 10.174 1.805 -29.160 1.00 77.81 582 GLU A N 1
ATOM 4451 C CA . GLU A 1 582 ? 8.828 1.673 -29.706 1.00 77.81 582 GLU A CA 1
ATOM 4452 C C . GLU A 1 582 ? 8.063 2.999 -29.630 1.00 77.81 582 GLU A C 1
ATOM 4454 O O . GLU A 1 582 ? 8.406 3.899 -28.861 1.00 77.81 582 GLU A O 1
ATOM 4459 N N . LYS A 1 583 ? 7.002 3.123 -30.433 1.00 78.06 583 LYS A N 1
ATOM 4460 C CA . LYS A 1 583 ? 6.157 4.319 -30.462 1.00 78.06 583 LYS A CA 1
ATOM 4461 C C . LYS A 1 583 ? 5.441 4.482 -29.120 1.00 78.06 583 LYS A C 1
ATOM 4463 O O . LYS A 1 583 ? 4.410 3.844 -28.911 1.00 78.06 583 LYS A O 1
ATOM 4468 N N . ASN A 1 584 ? 5.958 5.337 -28.243 1.00 82.06 584 ASN A N 1
ATOM 4469 C CA . ASN A 1 584 ? 5.298 5.745 -27.004 1.00 82.06 584 ASN A CA 1
ATOM 4470 C C . ASN A 1 584 ? 6.041 6.922 -26.334 1.00 82.06 584 ASN A C 1
ATOM 4472 O O . ASN A 1 584 ? 6.965 7.497 -26.914 1.00 82.06 584 ASN A O 1
ATOM 4476 N N . LEU A 1 585 ? 5.627 7.279 -25.115 1.00 83.25 585 LEU A N 1
ATOM 4477 C CA . LEU A 1 585 ? 6.362 8.163 -24.213 1.00 83.25 585 LEU A CA 1
ATOM 4478 C C . LEU A 1 585 ? 7.355 7.358 -23.361 1.00 83.25 585 LEU A C 1
ATOM 4480 O O . LEU A 1 585 ? 6.982 6.388 -22.697 1.00 83.25 585 LEU A O 1
ATOM 4484 N N . TRP A 1 586 ? 8.606 7.799 -23.356 1.00 87.31 586 TRP A N 1
ATOM 4485 C CA . TRP A 1 586 ? 9.724 7.175 -22.659 1.00 87.31 586 TRP A CA 1
ATOM 4486 C C . TRP A 1 586 ? 10.364 8.156 -21.683 1.00 87.31 586 TRP A C 1
ATOM 4488 O O . TRP A 1 586 ? 10.353 9.362 -21.906 1.00 87.31 586 TRP A O 1
ATOM 4498 N N . ILE A 1 587 ? 10.945 7.634 -20.612 1.00 90.00 587 ILE A N 1
ATOM 4499 C CA . ILE A 1 587 ? 11.811 8.354 -19.686 1.00 90.00 587 ILE A CA 1
ATOM 4500 C C . ILE A 1 587 ? 13.223 7.829 -19.872 1.00 90.00 587 ILE A C 1
ATOM 4502 O O . ILE A 1 587 ? 13.435 6.621 -19.814 1.00 90.00 587 ILE A O 1
ATOM 4506 N N . VAL A 1 588 ? 14.176 8.726 -20.100 1.00 89.31 588 VAL A N 1
ATOM 4507 C CA . VAL A 1 588 ? 15.583 8.384 -20.323 1.00 89.31 588 VAL A CA 1
ATOM 4508 C C . VAL A 1 588 ? 16.485 9.136 -19.353 1.00 89.31 588 VAL A C 1
ATOM 4510 O O . VAL A 1 588 ? 16.192 10.271 -18.971 1.00 89.31 588 VAL A O 1
ATOM 4513 N N . ASN A 1 589 ? 17.593 8.510 -18.965 1.00 89.50 589 ASN A N 1
ATOM 4514 C CA . ASN A 1 589 ? 18.644 9.171 -18.199 1.00 89.50 589 ASN A CA 1
ATOM 4515 C C . ASN A 1 589 ? 19.577 9.992 -19.115 1.00 89.50 589 ASN A C 1
ATOM 4517 O O . ASN A 1 589 ? 19.541 9.901 -20.349 1.00 89.50 589 ASN A O 1
ATOM 4521 N N . SER A 1 590 ? 20.453 10.786 -18.502 1.00 85.12 590 SER A N 1
ATOM 4522 C CA . SER A 1 590 ? 21.390 11.668 -19.211 1.00 85.12 590 SER A CA 1
ATOM 4523 C C . SER A 1 590 ? 22.361 10.925 -20.142 1.00 85.12 590 SER A C 1
ATOM 4525 O O . SER A 1 590 ? 22.714 11.438 -21.206 1.00 85.12 590 SER A O 1
ATOM 4527 N N . SER A 1 591 ? 22.766 9.701 -19.789 1.00 86.00 591 SER A N 1
ATOM 4528 C CA . SER A 1 591 ? 23.698 8.898 -20.591 1.00 86.00 591 SER A CA 1
ATOM 4529 C C . SER A 1 591 ? 23.075 8.424 -21.908 1.00 86.00 591 SER A C 1
ATOM 4531 O O . SER A 1 591 ? 23.676 8.561 -22.978 1.00 86.00 591 SER A O 1
ATOM 4533 N N . VAL A 1 592 ? 21.833 7.935 -21.852 1.00 87.00 592 VAL A N 1
ATOM 4534 C CA . VAL A 1 592 ? 21.069 7.506 -23.026 1.00 87.00 592 VAL A CA 1
ATOM 4535 C C . VAL A 1 592 ? 20.722 8.714 -23.887 1.00 87.00 592 VAL A C 1
ATOM 4537 O O . VAL A 1 592 ? 20.905 8.667 -25.104 1.00 87.00 592 VAL A O 1
ATOM 4540 N N . LEU A 1 593 ? 20.320 9.827 -23.267 1.00 87.19 593 LEU A N 1
ATOM 4541 C CA . LEU A 1 593 ? 20.061 11.077 -23.975 1.00 87.19 593 LEU A CA 1
ATOM 4542 C C . LEU A 1 593 ? 21.295 11.582 -24.737 1.00 87.19 593 LEU A C 1
ATOM 4544 O O . LEU A 1 593 ? 21.171 11.986 -25.892 1.00 87.19 593 LEU A O 1
ATOM 4548 N N . GLY A 1 594 ? 22.488 11.514 -24.138 1.00 86.56 594 GLY A N 1
ATOM 4549 C CA . GLY A 1 594 ? 23.742 11.889 -24.799 1.00 86.56 594 GLY A CA 1
ATOM 4550 C C . GLY A 1 594 ? 24.042 11.033 -26.034 1.00 86.56 594 GLY A C 1
ATOM 4551 O O . GLY A 1 594 ? 24.364 11.561 -27.100 1.00 86.56 594 GLY A O 1
ATOM 4552 N N . ASN A 1 595 ? 23.851 9.715 -25.929 1.00 86.56 595 ASN A N 1
ATOM 4553 C CA . ASN A 1 595 ? 24.015 8.798 -27.059 1.00 86.56 595 ASN A CA 1
ATOM 4554 C C . ASN A 1 595 ? 23.002 9.073 -28.181 1.00 86.56 595 ASN A C 1
ATOM 4556 O O . ASN A 1 595 ? 23.358 9.062 -29.363 1.00 86.56 595 ASN A O 1
ATOM 4560 N N . LEU A 1 596 ? 21.744 9.343 -27.823 1.00 85.88 596 LEU A N 1
ATOM 4561 C CA . LEU A 1 596 ? 20.694 9.711 -28.774 1.00 85.88 596 LEU A CA 1
ATOM 4562 C C . LEU A 1 596 ? 21.001 11.038 -29.462 1.00 85.88 596 LEU A C 1
ATOM 4564 O O . LEU A 1 596 ? 20.847 11.143 -30.678 1.00 85.88 596 LEU A O 1
ATOM 4568 N N . LYS A 1 597 ? 21.478 12.027 -28.703 1.00 88.12 597 LYS A N 1
ATOM 4569 C CA . LYS A 1 597 ? 21.890 13.331 -29.219 1.00 88.12 597 LYS A CA 1
ATOM 4570 C C . LYS A 1 597 ? 22.987 13.182 -30.272 1.00 88.12 597 LYS A C 1
ATOM 4572 O O . LYS A 1 597 ? 22.835 13.689 -31.381 1.00 88.12 597 LYS A O 1
ATOM 4577 N N . GLU A 1 598 ? 24.046 12.431 -29.976 1.00 87.00 598 GLU A N 1
ATOM 4578 C CA . GLU A 1 598 ? 25.129 12.169 -30.933 1.00 87.00 598 GLU A CA 1
ATOM 4579 C C . GLU A 1 598 ? 24.639 11.424 -32.182 1.00 87.00 598 GLU A C 1
ATOM 4581 O O . GLU A 1 598 ? 24.980 11.795 -33.308 1.00 87.00 598 GLU A O 1
ATOM 4586 N N . ARG A 1 599 ? 23.789 10.400 -32.026 1.00 85.50 599 ARG A N 1
ATOM 4587 C CA . ARG A 1 599 ? 23.188 9.693 -33.171 1.00 85.50 599 ARG A CA 1
ATOM 4588 C C . ARG A 1 599 ? 22.356 10.637 -34.042 1.00 85.50 599 ARG A C 1
ATOM 4590 O O . ARG A 1 599 ? 22.533 10.642 -35.261 1.00 85.50 599 ARG A O 1
ATOM 4597 N N . ALA A 1 600 ? 21.503 11.459 -33.434 1.00 84.00 600 ALA A N 1
ATOM 4598 C CA . ALA A 1 600 ? 20.672 12.430 -34.138 1.00 84.00 600 ALA A CA 1
ATOM 4599 C C . ALA A 1 600 ? 21.522 13.467 -34.889 1.00 8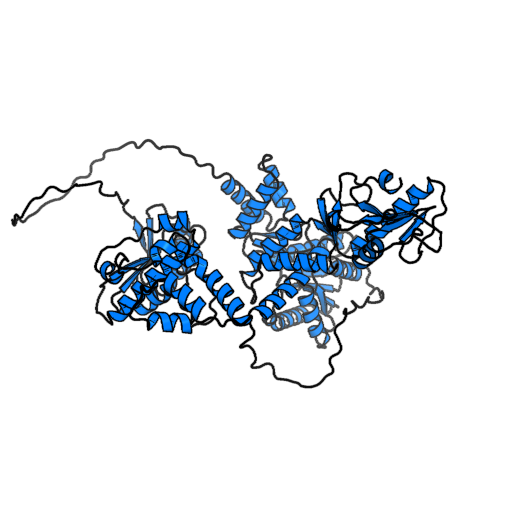4.00 600 ALA A C 1
ATOM 4601 O O . ALA A 1 600 ? 21.284 13.711 -36.072 1.00 84.00 600 ALA A O 1
ATOM 4602 N N . ILE A 1 601 ? 22.565 14.012 -34.254 1.00 87.38 601 ILE A N 1
ATOM 4603 C CA . ILE A 1 601 ? 23.515 14.938 -34.889 1.00 87.38 601 ILE A CA 1
ATOM 4604 C C . ILE A 1 601 ? 24.193 14.277 -36.097 1.00 87.38 601 ILE A C 1
ATOM 4606 O O . ILE A 1 601 ? 24.249 14.868 -37.176 1.00 87.38 601 ILE A O 1
ATOM 4610 N N . ASN A 1 602 ? 24.687 13.045 -35.952 1.00 87.00 602 ASN A N 1
ATOM 4611 C CA . ASN A 1 602 ? 25.363 12.329 -37.036 1.00 87.00 602 ASN A CA 1
ATOM 4612 C C . ASN A 1 602 ? 24.427 12.045 -38.223 1.00 87.00 602 ASN A C 1
ATOM 4614 O O . ASN A 1 602 ? 24.834 12.227 -39.372 1.00 87.00 602 ASN A O 1
ATOM 4618 N N . LEU A 1 603 ? 23.174 11.664 -37.962 1.00 83.88 603 LEU A N 1
ATOM 4619 C CA . LEU A 1 603 ? 22.159 11.453 -39.000 1.00 83.88 603 LEU A CA 1
ATOM 4620 C C . LEU A 1 603 ? 21.809 12.751 -39.734 1.00 83.88 603 LEU A C 1
ATOM 4622 O O . LEU A 1 603 ? 21.812 12.780 -40.965 1.00 83.88 603 LEU A O 1
ATOM 4626 N N . LEU A 1 604 ? 21.563 13.837 -38.994 1.00 83.62 604 LEU A N 1
ATOM 4627 C CA . LEU A 1 604 ? 21.237 15.139 -39.579 1.00 83.62 604 LEU A CA 1
ATOM 4628 C C . LEU A 1 604 ? 22.388 15.679 -40.430 1.00 83.62 604 LEU A C 1
ATOM 4630 O O . LEU A 1 604 ? 22.151 16.216 -41.510 1.00 83.62 604 LEU A O 1
ATOM 4634 N N . ILE A 1 605 ? 23.633 15.493 -39.990 1.00 84.88 605 ILE A N 1
ATOM 4635 C CA . ILE A 1 605 ? 24.824 15.865 -40.760 1.00 84.88 605 ILE A CA 1
ATOM 4636 C C . ILE A 1 605 ? 24.963 15.000 -42.019 1.00 84.88 605 ILE A C 1
ATOM 4638 O O . ILE A 1 605 ? 25.252 15.534 -43.090 1.00 84.88 605 ILE A O 1
ATOM 4642 N N . GLY A 1 606 ? 24.729 13.689 -41.915 1.00 81.88 606 GLY A N 1
ATOM 4643 C CA . GLY A 1 606 ? 24.790 12.764 -43.050 1.00 81.88 606 GLY A CA 1
ATOM 4644 C C . GLY A 1 606 ? 23.767 13.085 -44.144 1.00 81.88 606 GLY A C 1
ATOM 4645 O O . GLY A 1 606 ? 24.106 13.082 -45.328 1.00 81.88 606 GLY A O 1
ATOM 4646 N N . GLU A 1 607 ? 22.534 13.425 -43.764 1.00 78.00 607 GLU A N 1
ATOM 4647 C CA . GLU A 1 607 ? 21.498 13.858 -44.712 1.00 78.00 607 GLU A CA 1
ATOM 4648 C C . GLU A 1 607 ? 21.753 15.277 -45.246 1.00 78.00 607 GLU A C 1
ATOM 4650 O O . GLU A 1 607 ? 21.574 15.531 -46.438 1.00 78.00 607 GLU A O 1
ATOM 4655 N N . SER A 1 608 ? 22.272 16.184 -44.413 1.00 73.69 608 SER A N 1
ATOM 4656 C CA . SER A 1 608 ? 22.664 17.539 -44.832 1.00 73.69 608 SER A CA 1
ATOM 4657 C C . SER A 1 608 ? 23.804 17.540 -45.855 1.00 73.69 608 SER A C 1
ATOM 4659 O O . SER A 1 608 ? 23.839 18.392 -46.739 1.00 73.69 608 SER A O 1
ATOM 4661 N N . GLY A 1 609 ? 24.716 16.563 -45.792 1.00 65.56 609 GLY A N 1
ATOM 4662 C CA . GLY A 1 609 ? 25.799 16.395 -46.766 1.00 65.56 609 GLY A CA 1
ATOM 4663 C C . GLY A 1 609 ? 25.313 16.124 -48.195 1.00 65.56 609 GLY A C 1
ATOM 4664 O O . GLY A 1 609 ? 26.033 16.412 -49.150 1.00 65.56 609 GLY A O 1
ATOM 4665 N N . LYS A 1 610 ? 24.074 15.638 -48.366 1.00 65.62 610 LYS A N 1
ATOM 4666 C CA . LYS A 1 610 ? 23.432 15.482 -49.684 1.00 65.62 610 LYS A CA 1
ATOM 4667 C C . LYS A 1 610 ? 22.912 16.813 -50.244 1.00 65.62 610 LYS A C 1
ATOM 4669 O O . LYS A 1 610 ? 22.686 16.919 -51.446 1.00 65.62 610 LYS A O 1
ATOM 4674 N N . GLN A 1 611 ? 22.749 17.833 -49.396 1.00 62.00 611 GLN A N 1
ATOM 4675 C CA . GLN A 1 611 ? 22.316 19.187 -49.747 1.00 62.00 611 GLN A CA 1
ATOM 4676 C C . GLN A 1 611 ? 23.488 20.192 -49.636 1.00 62.00 611 GLN A C 1
ATOM 4678 O O . GLN A 1 611 ? 23.456 21.110 -48.831 1.00 62.00 611 GLN A O 1
ATOM 4683 N N . ASN A 1 612 ? 24.547 20.003 -50.436 1.00 55.97 612 ASN A N 1
ATOM 4684 C CA . ASN A 1 612 ? 25.619 20.964 -50.789 1.00 55.97 612 ASN A CA 1
ATOM 4685 C C . ASN A 1 612 ? 25.881 22.168 -49.841 1.00 55.97 612 ASN A C 1
ATOM 4687 O O . ASN A 1 612 ? 25.780 23.327 -50.255 1.00 55.97 612 ASN A O 1
ATOM 4691 N N . GLY A 1 613 ? 26.310 21.922 -48.600 1.00 66.12 613 GLY A N 1
ATOM 4692 C CA . GLY A 1 613 ? 26.811 22.967 -47.700 1.00 66.12 613 GLY A CA 1
ATOM 4693 C C . GLY A 1 613 ? 27.946 22.465 -46.797 1.00 66.12 613 GLY A C 1
ATOM 4694 O O . GLY A 1 613 ? 27.893 21.318 -46.354 1.00 66.12 613 GLY A O 1
ATOM 4695 N N . PRO A 1 614 ? 28.980 23.283 -46.506 1.00 77.06 614 PRO A N 1
ATOM 4696 C CA . PRO A 1 614 ? 30.004 22.918 -45.532 1.00 77.06 614 PRO A CA 1
ATOM 4697 C C . PRO A 1 614 ? 29.383 22.831 -44.131 1.00 77.06 614 PRO A C 1
ATOM 4699 O O . PRO A 1 614 ? 28.695 23.754 -43.689 1.00 77.06 614 PRO A O 1
ATOM 4702 N N . VAL A 1 615 ? 29.622 21.710 -43.449 1.00 84.12 615 VAL A N 1
ATOM 4703 C CA . VAL A 1 615 ? 29.162 21.461 -42.078 1.00 84.12 615 VAL A CA 1
ATOM 4704 C C . VAL A 1 615 ? 30.261 21.873 -41.107 1.00 84.12 615 VAL A C 1
ATOM 4706 O O . VAL A 1 615 ? 31.394 21.406 -41.213 1.00 84.12 615 VAL A O 1
ATOM 4709 N N . SER A 1 616 ? 29.923 22.713 -40.136 1.00 82.69 616 SER A N 1
ATOM 4710 C CA . SER A 1 616 ? 30.835 23.138 -39.071 1.00 82.69 616 SER A CA 1
ATOM 4711 C C . SER A 1 616 ? 30.262 22.756 -37.704 1.00 82.69 616 SER A C 1
ATOM 4713 O O . SER A 1 616 ? 29.126 23.121 -37.396 1.00 82.69 616 SER A O 1
ATOM 4715 N N . ARG A 1 617 ? 31.030 22.019 -36.890 1.00 86.12 617 ARG A N 1
ATOM 4716 C CA . ARG A 1 617 ? 30.667 21.632 -35.510 1.00 86.12 617 ARG A CA 1
ATOM 4717 C C . ARG A 1 617 ? 31.296 22.576 -34.484 1.00 86.12 617 ARG A C 1
ATOM 4719 O O . ARG A 1 617 ? 32.340 23.163 -34.753 1.00 86.12 617 ARG A O 1
ATOM 4726 N N . GLY A 1 618 ? 30.686 22.664 -33.300 1.00 70.19 618 GLY A N 1
ATOM 4727 C CA . GLY A 1 618 ? 31.281 23.340 -32.139 1.00 70.19 618 GLY A CA 1
ATOM 4728 C C . GLY A 1 618 ? 31.253 24.868 -32.210 1.00 70.19 618 GLY A C 1
ATOM 4729 O O . GLY A 1 618 ? 32.188 25.528 -31.760 1.00 70.19 618 GLY A O 1
ATOM 4730 N N . HIS A 1 619 ? 30.204 25.442 -32.802 1.00 80.31 619 HIS A N 1
ATOM 4731 C CA . HIS A 1 619 ? 30.023 26.890 -32.835 1.00 80.31 619 HIS A CA 1
ATOM 4732 C C . HIS A 1 619 ? 29.251 27.367 -31.605 1.00 80.31 619 HIS A C 1
ATOM 4734 O O . HIS A 1 619 ? 28.027 27.289 -31.590 1.00 80.31 619 HIS A O 1
ATOM 4740 N N . GLU A 1 620 ? 29.954 27.934 -30.622 1.00 76.81 620 GLU A N 1
ATOM 4741 C CA . GLU A 1 620 ? 29.361 28.559 -29.427 1.00 76.81 620 GLU A CA 1
ATOM 4742 C C . GLU A 1 620 ? 28.280 27.678 -28.760 1.00 76.81 620 GLU A C 1
ATOM 4744 O O . GLU A 1 620 ? 28.608 26.685 -28.119 1.00 76.81 620 GLU A O 1
ATOM 4749 N N . TYR A 1 621 ? 27.005 28.056 -28.910 1.00 75.94 621 TYR A N 1
ATOM 4750 C CA . TYR A 1 621 ? 25.820 27.433 -28.310 1.00 75.94 621 TYR A CA 1
ATOM 4751 C C . TYR A 1 621 ? 25.131 26.388 -29.214 1.00 75.94 621 TYR A C 1
ATOM 4753 O O . TYR A 1 621 ? 24.076 25.874 -28.847 1.00 75.94 621 TYR A O 1
ATOM 4761 N N . TYR A 1 622 ? 25.690 26.092 -30.393 1.00 86.88 622 TYR A N 1
ATOM 4762 C CA . TYR A 1 622 ? 25.089 25.230 -31.416 1.00 86.88 622 TYR A CA 1
ATOM 4763 C C . TYR A 1 622 ? 25.855 23.919 -31.584 1.00 86.88 622 TYR A C 1
ATOM 4765 O O . TYR A 1 622 ? 27.084 23.915 -31.690 1.00 86.88 622 TYR A O 1
ATOM 4773 N N . ASP A 1 623 ? 25.120 22.813 -31.710 1.00 88.25 623 ASP A N 1
ATOM 4774 C CA . ASP A 1 623 ? 25.716 21.488 -31.902 1.00 88.25 623 ASP A CA 1
ATOM 4775 C C . ASP A 1 623 ? 26.397 21.389 -33.279 1.00 88.25 623 ASP A C 1
ATOM 4777 O O . ASP A 1 623 ? 27.534 20.922 -33.404 1.00 88.25 623 ASP A O 1
ATOM 4781 N N . PHE A 1 624 ? 25.744 21.904 -34.327 1.00 89.62 624 PHE A N 1
ATOM 4782 C CA . PHE A 1 624 ? 26.337 22.048 -35.658 1.00 89.62 624 PHE A CA 1
ATOM 4783 C C . PHE A 1 624 ? 25.642 23.134 -36.492 1.00 89.62 624 PHE A C 1
ATOM 4785 O O . PHE A 1 624 ? 24.514 23.541 -36.219 1.00 89.62 624 PHE A O 1
ATOM 4792 N N . CYS A 1 625 ? 26.320 23.619 -37.531 1.00 87.88 625 CYS A N 1
ATOM 4793 C CA . CYS A 1 625 ? 25.771 24.569 -38.498 1.00 87.88 625 CYS A CA 1
ATOM 4794 C C . CYS A 1 625 ? 25.939 24.040 -39.924 1.00 87.88 625 CYS A C 1
ATOM 4796 O O . CYS A 1 625 ? 26.973 23.455 -40.252 1.00 87.88 625 CYS A O 1
ATOM 4798 N N . VAL A 1 626 ? 24.938 24.291 -40.771 1.00 87.62 626 VAL A N 1
ATOM 4799 C CA . VAL A 1 626 ? 24.949 23.943 -42.198 1.00 87.62 626 VAL A CA 1
ATOM 4800 C C . VAL A 1 626 ? 24.377 25.106 -43.000 1.00 87.62 626 VAL A C 1
ATOM 4802 O O . VAL A 1 626 ? 23.214 25.485 -42.842 1.00 87.62 626 VAL A O 1
ATOM 4805 N N . GLY A 1 627 ? 25.194 25.689 -43.879 1.00 84.31 627 GLY A N 1
ATOM 4806 C CA . GLY A 1 627 ? 24.779 26.822 -44.708 1.00 84.31 627 GLY A CA 1
ATOM 4807 C C . GLY A 1 627 ? 24.288 28.006 -43.864 1.00 84.31 627 GLY A C 1
ATOM 4808 O O . GLY A 1 627 ? 25.046 28.576 -43.087 1.00 84.31 627 GLY A O 1
ATOM 4809 N N . LYS A 1 628 ? 23.010 28.383 -44.016 1.00 85.50 628 LYS A N 1
ATOM 4810 C CA . LYS A 1 628 ? 22.382 29.499 -43.278 1.00 85.50 628 LYS A CA 1
ATOM 4811 C C . LYS A 1 628 ? 21.663 29.080 -41.987 1.00 85.50 628 LYS A C 1
ATOM 4813 O O . LYS A 1 628 ? 21.067 29.950 -41.345 1.00 85.50 628 LYS A O 1
ATOM 4818 N N . LYS A 1 629 ? 21.715 27.795 -41.620 1.00 87.88 629 LYS A N 1
ATOM 4819 C CA . LYS A 1 629 ? 20.984 27.192 -40.497 1.00 87.88 629 LYS A CA 1
ATOM 4820 C C . LYS A 1 629 ? 21.946 26.721 -39.399 1.00 87.88 629 LYS A C 1
ATOM 4822 O O . LYS A 1 629 ? 22.992 26.139 -39.691 1.00 87.88 629 LYS A O 1
ATOM 4827 N N . SER A 1 630 ? 21.581 26.952 -38.145 1.00 89.19 630 SER A N 1
ATOM 4828 C CA . SER A 1 630 ? 22.263 26.435 -36.954 1.00 89.19 630 SER A CA 1
ATOM 4829 C C . SER A 1 630 ? 21.337 25.503 -36.193 1.00 89.19 630 SER A C 1
ATOM 4831 O O . SER A 1 630 ? 20.176 25.839 -36.005 1.00 89.19 630 SER A O 1
ATOM 4833 N N . TYR A 1 631 ? 21.838 24.355 -35.753 1.00 89.25 631 TYR A N 1
ATOM 4834 C CA . TYR A 1 631 ? 21.037 23.322 -35.108 1.00 89.25 631 TYR A CA 1
ATOM 4835 C C . TYR A 1 631 ? 21.402 23.184 -33.631 1.00 89.25 631 TYR A C 1
ATOM 4837 O O . TYR A 1 631 ? 22.583 23.182 -33.271 1.00 89.25 631 TYR A O 1
ATOM 4845 N N . VAL A 1 632 ? 20.376 23.040 -32.794 1.00 89.56 632 VAL A N 1
ATOM 4846 C CA . VAL A 1 632 ? 20.488 22.649 -31.384 1.00 89.56 632 VAL A CA 1
ATOM 4847 C C . VAL A 1 632 ? 19.605 21.427 -31.168 1.00 89.56 632 VAL A C 1
ATOM 4849 O O . VAL A 1 632 ? 18.402 21.486 -31.407 1.00 89.56 632 VAL A O 1
ATOM 4852 N N . VAL A 1 633 ? 20.200 20.320 -30.747 1.00 88.56 633 VAL A N 1
ATOM 4853 C CA . VAL A 1 633 ? 19.554 19.023 -30.549 1.00 88.56 633 VAL A CA 1
ATOM 4854 C C . VAL A 1 633 ? 19.472 18.734 -29.058 1.00 88.56 633 VAL A C 1
ATOM 4856 O O . VAL A 1 633 ? 20.493 18.731 -28.369 1.00 88.56 633 VAL A O 1
ATOM 4859 N N . PHE A 1 634 ? 18.253 18.491 -28.579 1.00 87.81 634 PHE A N 1
ATOM 4860 C CA . PHE A 1 634 ? 17.913 18.219 -27.179 1.00 87.81 634 PHE A CA 1
ATOM 4861 C C . PHE A 1 634 ? 18.537 19.263 -26.239 1.00 87.81 634 PHE A C 1
ATOM 4863 O O . PHE A 1 634 ? 19.457 18.942 -25.481 1.00 87.81 634 PHE A O 1
ATOM 4870 N N . PRO A 1 635 ? 18.115 20.539 -26.351 1.00 84.56 635 PRO A N 1
ATOM 4871 C CA . PRO A 1 635 ? 18.631 21.598 -25.493 1.00 84.56 635 PRO A CA 1
ATOM 4872 C C . PRO A 1 635 ? 18.242 21.358 -24.032 1.00 84.56 635 PRO A C 1
ATOM 4874 O O . PRO A 1 635 ? 17.152 20.863 -23.751 1.00 84.56 635 PRO A O 1
ATOM 4877 N N . THR A 1 636 ? 19.086 21.804 -23.104 1.00 82.56 636 THR A N 1
ATOM 4878 C CA . THR A 1 636 ? 18.660 22.001 -21.708 1.00 82.56 636 THR A CA 1
ATOM 4879 C C . THR A 1 636 ? 17.675 23.170 -21.613 1.00 82.56 636 THR A C 1
ATOM 4881 O O . THR A 1 636 ? 17.645 24.042 -22.489 1.00 82.56 636 THR A O 1
ATOM 4884 N N . GLN A 1 637 ? 16.906 23.275 -20.531 1.00 78.94 637 GLN A N 1
ATOM 4885 C CA . GLN A 1 637 ? 15.963 24.373 -20.305 1.00 78.94 637 GLN A CA 1
ATOM 4886 C C . GLN A 1 637 ? 16.674 25.731 -20.307 1.00 78.94 637 GLN A C 1
ATOM 4888 O O . GLN A 1 637 ? 16.148 26.723 -20.814 1.00 78.94 637 GLN A O 1
ATOM 4893 N N . GLN A 1 638 ? 17.908 25.793 -19.796 1.00 80.50 638 GLN A N 1
ATOM 4894 C CA . GLN A 1 638 ? 18.726 27.005 -19.853 1.00 80.50 638 GLN A CA 1
ATOM 4895 C C . GLN A 1 638 ? 19.086 27.386 -21.298 1.00 80.50 638 GLN A C 1
ATOM 4897 O O . GLN A 1 638 ? 19.013 28.565 -21.663 1.00 80.50 638 GLN A O 1
ATOM 4902 N N . GLN A 1 639 ? 19.455 26.407 -22.129 1.00 80.94 639 GLN A N 1
ATOM 4903 C CA . GLN A 1 639 ? 19.735 26.630 -23.548 1.00 80.94 639 GLN A CA 1
ATOM 4904 C C . GLN A 1 639 ? 18.470 27.068 -24.286 1.00 80.94 639 GLN A C 1
ATOM 4906 O O . GLN A 1 639 ? 18.504 28.067 -25.001 1.00 80.94 639 GLN A O 1
ATOM 4911 N N . LEU A 1 640 ? 17.342 26.401 -24.045 1.00 82.12 640 LEU A N 1
ATOM 4912 C CA . LEU A 1 640 ? 16.055 26.737 -24.644 1.00 82.12 640 LEU A CA 1
ATOM 4913 C C . LEU A 1 640 ? 15.599 28.156 -24.270 1.00 82.12 640 LEU A C 1
ATOM 4915 O O . LEU A 1 640 ? 15.267 28.946 -25.151 1.00 82.12 640 LEU A O 1
ATOM 4919 N N . ASN A 1 641 ? 15.680 28.533 -22.991 1.00 81.38 641 ASN A N 1
ATOM 4920 C CA . ASN A 1 641 ? 15.370 29.892 -22.531 1.00 81.38 641 ASN A CA 1
ATOM 4921 C C . ASN A 1 641 ? 16.292 30.943 -23.162 1.00 81.38 641 ASN A C 1
ATOM 4923 O O . ASN A 1 641 ? 15.865 32.061 -23.446 1.00 81.38 641 ASN A O 1
ATOM 4927 N N . THR A 1 642 ? 17.560 30.602 -23.391 1.00 82.81 642 THR A N 1
ATOM 4928 C CA . THR A 1 642 ? 18.499 31.494 -24.080 1.00 82.81 642 THR A CA 1
ATOM 4929 C C . THR A 1 642 ? 18.097 31.667 -25.544 1.00 82.81 642 THR A C 1
ATOM 4931 O O . THR A 1 642 ? 18.068 32.796 -26.028 1.00 82.81 642 THR A O 1
ATOM 4934 N N . LEU A 1 643 ? 17.718 30.578 -26.223 1.00 81.56 643 LEU A N 1
ATOM 4935 C CA . LEU A 1 643 ? 17.253 30.599 -27.612 1.00 81.56 643 LEU A CA 1
ATOM 4936 C C . LEU A 1 643 ? 15.954 31.398 -27.784 1.00 81.56 643 LEU A C 1
ATOM 4938 O O . LEU A 1 643 ? 15.842 32.177 -28.726 1.00 81.56 643 LEU A O 1
ATOM 4942 N N .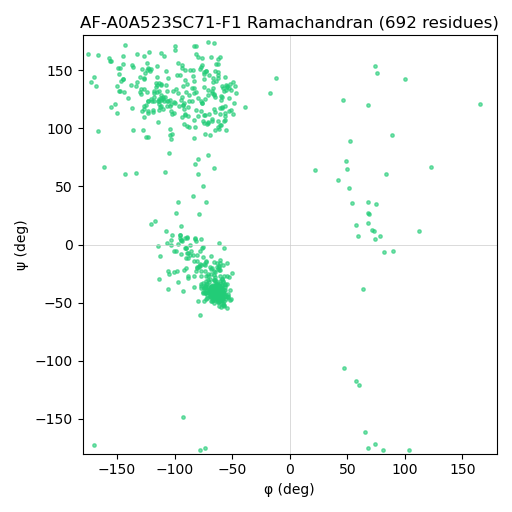 LEU A 1 644 ? 15.002 31.256 -26.859 1.00 80.69 644 LEU A N 1
ATOM 4943 C CA . LEU A 1 644 ? 13.731 31.992 -26.877 1.00 80.69 644 LEU A CA 1
ATOM 4944 C C . LEU A 1 644 ? 13.914 33.505 -26.666 1.00 80.69 644 LEU A C 1
ATOM 4946 O O . LEU A 1 644 ? 13.114 34.293 -27.159 1.00 80.69 644 LEU A O 1
ATOM 4950 N N . ASN A 1 645 ? 14.990 33.920 -25.991 1.00 79.69 645 ASN A N 1
ATOM 4951 C CA . ASN A 1 645 ? 15.326 35.329 -25.761 1.00 79.69 645 ASN A CA 1
ATOM 4952 C C . ASN A 1 645 ? 16.314 35.908 -26.799 1.00 79.69 645 ASN A C 1
ATOM 4954 O O . ASN A 1 645 ? 16.806 37.030 -26.637 1.00 79.69 645 ASN A O 1
ATOM 4958 N N . LEU A 1 646 ? 16.633 35.172 -27.873 1.00 76.25 646 LEU A N 1
ATOM 4959 C CA . LEU A 1 646 ? 17.477 35.687 -28.954 1.00 76.25 646 LEU A CA 1
ATOM 4960 C C . LEU A 1 646 ? 16.701 36.700 -29.808 1.00 76.25 646 LEU A C 1
ATOM 4962 O O . LEU A 1 646 ? 15.808 36.349 -30.571 1.00 76.25 646 LEU A O 1
ATOM 4966 N N . HIS A 1 647 ? 17.102 37.971 -29.736 1.00 67.44 647 HIS A N 1
ATOM 4967 C CA . HIS A 1 647 ? 16.540 39.056 -30.554 1.00 67.44 647 HIS A CA 1
ATOM 4968 C C . HIS A 1 647 ? 17.428 39.466 -31.747 1.00 67.44 647 HIS A C 1
ATOM 4970 O O . HIS A 1 647 ? 17.170 40.481 -32.393 1.00 67.44 647 HIS A O 1
ATOM 4976 N N . SER A 1 648 ? 18.501 38.724 -32.043 1.00 69.50 648 SER A N 1
ATOM 4977 C CA . SER A 1 648 ? 19.423 39.045 -33.139 1.00 69.50 648 SER A CA 1
ATOM 4978 C C . SER A 1 648 ? 19.053 38.344 -34.447 1.00 69.50 648 SER A C 1
ATOM 4980 O O . SER A 1 648 ? 18.838 37.139 -34.473 1.00 69.50 648 SER A O 1
ATOM 4982 N N . ASN A 1 649 ? 19.102 39.080 -35.564 1.00 69.50 649 ASN A N 1
ATOM 4983 C CA . ASN A 1 649 ? 18.896 38.536 -36.920 1.00 69.50 649 ASN A CA 1
ATOM 4984 C C . ASN A 1 649 ? 19.996 37.551 -37.368 1.00 69.50 649 ASN A C 1
ATOM 4986 O O . ASN A 1 649 ? 19.835 36.839 -38.356 1.00 69.50 649 ASN A O 1
ATOM 4990 N N . LEU A 1 650 ? 21.130 37.540 -36.663 1.00 71.31 650 LEU A N 1
ATOM 4991 C CA . LEU A 1 650 ? 22.205 36.567 -36.827 1.00 71.31 650 LEU A CA 1
ATOM 4992 C C . LEU A 1 650 ? 22.084 35.530 -35.711 1.00 71.31 650 LEU A C 1
ATOM 4994 O O . LEU A 1 650 ? 22.107 35.891 -34.533 1.00 71.31 650 LEU A O 1
ATOM 4998 N N . ALA A 1 651 ? 21.958 34.266 -36.106 1.00 78.19 651 ALA A N 1
ATOM 4999 C CA . ALA A 1 651 ? 21.884 33.112 -35.224 1.00 78.19 651 ALA A CA 1
ATOM 5000 C C . ALA A 1 651 ? 23.285 32.737 -34.713 1.00 78.19 651 ALA A C 1
ATOM 5002 O O . ALA A 1 651 ? 23.555 32.831 -33.517 1.00 78.19 651 ALA A O 1
ATOM 5003 N N . CYS A 1 652 ? 24.214 32.392 -35.606 1.00 81.94 652 CYS A N 1
ATOM 5004 C CA . CYS A 1 652 ? 25.605 32.108 -35.255 1.00 81.94 652 CYS A CA 1
ATOM 5005 C C . CYS A 1 652 ? 26.539 33.188 -35.802 1.00 81.94 652 CYS A C 1
ATOM 5007 O O . CYS A 1 652 ? 26.575 33.452 -37.005 1.00 81.94 652 CYS A O 1
ATOM 5009 N N . ARG A 1 653 ? 27.354 33.779 -34.923 1.00 81.12 653 ARG A N 1
ATOM 5010 C CA . ARG A 1 653 ? 28.315 34.834 -35.287 1.00 81.12 653 ARG A CA 1
ATOM 5011 C C . ARG A 1 653 ? 29.526 34.312 -36.061 1.00 81.12 653 ARG A C 1
ATOM 5013 O O . ARG A 1 653 ? 30.142 35.080 -36.790 1.00 81.12 653 ARG A O 1
ATOM 5020 N N . ILE A 1 654 ? 29.842 33.023 -35.922 1.00 81.94 654 ILE A N 1
ATOM 5021 C CA . ILE A 1 654 ? 31.020 32.394 -36.534 1.00 81.94 654 ILE A CA 1
ATOM 5022 C C . ILE A 1 654 ? 30.767 32.066 -38.011 1.00 81.94 654 ILE A C 1
ATOM 5024 O O . ILE A 1 654 ? 31.578 32.421 -38.861 1.00 81.94 654 ILE A O 1
ATOM 5028 N N . CYS A 1 655 ? 29.640 31.423 -38.340 1.00 80.50 655 CYS A N 1
ATOM 5029 C CA . CYS A 1 655 ? 29.290 31.091 -39.732 1.00 80.50 655 CYS A CA 1
ATOM 5030 C C . CYS A 1 655 ? 28.310 32.067 -40.394 1.00 80.50 655 CYS A C 1
ATOM 5032 O O . CYS A 1 655 ? 28.025 31.918 -41.580 1.00 80.50 655 CYS A O 1
ATOM 5034 N N . GLY A 1 656 ? 27.777 33.045 -39.657 1.00 81.25 656 GLY A N 1
ATOM 5035 C CA . GLY A 1 656 ? 26.799 33.997 -40.187 1.00 81.25 656 GLY A CA 1
ATOM 5036 C C . GLY A 1 656 ? 25.439 33.371 -40.502 1.00 81.25 656 GLY A C 1
ATOM 5037 O O . GLY A 1 656 ? 24.729 33.863 -41.380 1.00 81.25 656 GLY A O 1
ATOM 5038 N N . SER A 1 657 ? 25.070 32.280 -39.824 1.00 83.62 657 SER A N 1
ATOM 5039 C CA . SER A 1 657 ? 23.742 31.683 -39.981 1.00 83.62 657 SER A CA 1
ATOM 5040 C C . SER A 1 657 ? 22.658 32.669 -39.533 1.00 83.62 657 SER A C 1
ATOM 5042 O O . SER A 1 657 ? 22.860 33.497 -38.643 1.00 83.62 657 SER A O 1
ATOM 5044 N N . THR A 1 658 ? 21.494 32.591 -40.171 1.00 84.88 658 THR A N 1
ATOM 5045 C CA . THR A 1 658 ? 20.368 33.520 -39.939 1.00 84.88 658 THR A CA 1
ATOM 5046 C C . THR A 1 658 ? 19.173 32.835 -39.290 1.00 84.88 658 THR A C 1
ATOM 5048 O O . THR A 1 658 ? 18.257 33.511 -38.840 1.00 84.88 658 THR A O 1
ATOM 5051 N N . GLN A 1 659 ? 19.198 31.504 -39.212 1.00 85.75 659 GLN A N 1
ATOM 5052 C CA . GLN A 1 659 ? 18.096 30.685 -38.731 1.00 85.75 659 GLN A CA 1
ATOM 5053 C C . GLN A 1 659 ? 18.609 29.637 -37.742 1.00 85.75 659 GLN A C 1
ATOM 5055 O O . GLN A 1 659 ? 19.636 29.004 -37.994 1.00 85.75 659 GLN A O 1
ATOM 5060 N N . VAL A 1 660 ? 17.890 29.450 -36.638 1.00 86.94 660 VAL A N 1
ATOM 5061 C CA . VAL A 1 660 ? 18.129 28.390 -35.653 1.00 86.94 660 VAL A CA 1
ATOM 5062 C C . VAL A 1 660 ? 17.040 27.337 -35.792 1.00 86.94 660 VAL A C 1
ATOM 5064 O O . VAL A 1 660 ? 15.863 27.676 -35.842 1.00 86.94 660 VAL A O 1
ATOM 5067 N N . ILE A 1 661 ? 17.426 26.069 -35.836 1.00 87.75 661 ILE A N 1
ATOM 5068 C CA . ILE A 1 661 ? 16.527 24.923 -35.753 1.00 87.75 661 ILE A CA 1
ATOM 5069 C C . ILE A 1 661 ? 16.804 24.229 -34.426 1.00 87.75 661 ILE A C 1
ATOM 5071 O O . ILE A 1 661 ? 17.923 23.793 -34.159 1.00 87.75 661 ILE A O 1
ATOM 5075 N N . CYS A 1 662 ? 15.788 24.155 -33.582 1.00 86.62 662 CYS A N 1
ATOM 5076 C CA . CYS A 1 662 ? 15.876 23.551 -32.268 1.00 86.62 662 CYS A CA 1
ATOM 5077 C C . CYS A 1 662 ? 15.017 22.289 -32.226 1.00 86.62 662 CYS A C 1
ATOM 5079 O O . CYS A 1 662 ? 13.818 22.343 -32.485 1.00 86.62 662 CYS A O 1
ATOM 5081 N N . LEU A 1 663 ? 15.652 21.158 -31.934 1.00 85.25 663 LEU A N 1
ATOM 5082 C CA . LEU A 1 663 ? 15.045 19.834 -31.886 1.00 85.25 663 LEU A CA 1
ATOM 5083 C C . LEU A 1 663 ? 14.801 19.432 -30.434 1.00 85.25 663 LEU A C 1
ATOM 5085 O O . LEU A 1 663 ? 15.750 19.203 -29.684 1.00 85.25 663 LEU A O 1
ATOM 5089 N N . LEU A 1 664 ? 13.532 19.343 -30.052 1.00 83.00 664 LEU A N 1
ATOM 5090 C CA . LEU A 1 664 ? 13.094 18.952 -28.715 1.00 83.00 664 LEU A CA 1
ATOM 5091 C C . LEU A 1 664 ? 12.819 17.450 -28.622 1.00 83.00 664 LEU A C 1
ATOM 5093 O O . LEU A 1 664 ? 12.419 16.813 -29.599 1.00 83.00 664 LEU A O 1
ATOM 5097 N N . THR A 1 665 ? 12.982 16.901 -27.418 1.00 79.75 665 THR A N 1
ATOM 5098 C CA . THR A 1 665 ? 12.653 15.503 -27.096 1.00 79.75 665 THR A CA 1
ATOM 5099 C C . THR A 1 665 ? 11.146 15.248 -27.018 1.00 79.75 665 THR A C 1
ATOM 5101 O O . THR A 1 665 ? 10.710 14.125 -27.266 1.00 79.75 665 THR A O 1
ATOM 5104 N N . ALA A 1 666 ? 10.348 16.270 -26.692 1.00 75.50 666 ALA A N 1
ATOM 5105 C CA . ALA A 1 666 ? 8.887 16.221 -26.676 1.00 75.50 666 ALA A CA 1
ATOM 5106 C C . ALA A 1 666 ? 8.286 17.629 -26.870 1.00 75.50 666 ALA A C 1
ATOM 5108 O O . ALA A 1 666 ? 8.953 18.635 -26.611 1.00 75.50 666 ALA A O 1
ATOM 5109 N N . ALA A 1 667 ? 7.034 17.710 -27.329 1.00 60.72 667 ALA A N 1
ATOM 5110 C CA . ALA A 1 667 ? 6.343 18.981 -27.580 1.00 60.72 667 ALA A CA 1
ATOM 5111 C C . ALA A 1 667 ? 5.976 19.715 -26.278 1.00 60.72 667 ALA A C 1
ATOM 5113 O O . ALA A 1 667 ? 5.908 20.938 -26.247 1.00 60.72 667 ALA A O 1
ATOM 5114 N N . GLU A 1 668 ? 5.790 18.965 -25.195 1.00 65.56 668 GLU A N 1
ATOM 5115 C CA . GLU A 1 668 ? 5.367 19.425 -23.871 1.00 65.56 668 GLU A CA 1
ATOM 5116 C C . GLU A 1 668 ? 6.413 20.292 -23.148 1.00 65.56 668 GLU A C 1
ATOM 5118 O O . GLU A 1 668 ? 6.105 20.909 -22.133 1.00 65.56 668 GLU A O 1
ATOM 5123 N N . TYR A 1 669 ? 7.638 20.374 -23.678 1.00 62.56 669 TYR A N 1
ATOM 5124 C CA . TYR A 1 669 ? 8.669 21.311 -23.216 1.00 62.56 669 TYR A CA 1
ATOM 5125 C C . TYR A 1 669 ? 8.453 22.748 -23.729 1.00 62.56 669 TYR A C 1
ATOM 5127 O O . TYR A 1 669 ? 9.188 23.660 -23.342 1.00 62.56 669 TYR A O 1
ATOM 5135 N N . LEU A 1 670 ? 7.461 22.969 -24.598 1.00 62.16 670 LEU A N 1
ATOM 5136 C CA . LEU A 1 670 ? 7.031 24.293 -25.036 1.00 62.16 670 LEU A CA 1
ATOM 5137 C C . LEU A 1 670 ? 5.869 24.777 -24.168 1.00 62.16 670 LEU A C 1
ATOM 5139 O O . LEU A 1 670 ? 4.829 24.131 -24.077 1.00 62.16 670 LEU A O 1
ATOM 5143 N N . ASP A 1 671 ? 6.039 25.947 -23.560 1.00 60.62 671 ASP A N 1
ATOM 5144 C CA . ASP A 1 671 ? 4.939 26.668 -22.929 1.00 60.62 671 ASP A CA 1
ATOM 5145 C C . ASP A 1 671 ? 4.106 27.327 -24.045 1.00 60.62 671 ASP A C 1
ATOM 5147 O O . ASP A 1 671 ? 4.647 28.122 -24.820 1.00 60.62 671 ASP A O 1
ATOM 5151 N N . ASP A 1 672 ? 2.806 27.015 -24.141 1.00 54.81 672 ASP A N 1
ATOM 5152 C CA . ASP A 1 672 ? 1.878 27.530 -25.175 1.00 54.81 672 ASP A CA 1
ATOM 5153 C C . ASP A 1 672 ? 1.849 29.074 -25.254 1.00 54.81 672 ASP A C 1
ATOM 5155 O O . ASP A 1 672 ? 1.353 29.664 -26.217 1.00 54.81 672 ASP A O 1
ATOM 5159 N N . SER A 1 673 ? 2.373 29.744 -24.224 1.00 52.59 673 SER A N 1
ATOM 5160 C CA . SER A 1 673 ? 2.442 31.197 -24.084 1.00 52.59 673 SER A CA 1
ATOM 5161 C C . SER A 1 673 ? 3.758 31.843 -24.555 1.00 52.59 673 SER A C 1
ATOM 5163 O O . SER A 1 673 ? 3.836 33.074 -24.630 1.00 52.59 673 SER A O 1
ATOM 5165 N N . ALA A 1 674 ? 4.791 31.061 -24.886 1.00 60.41 674 ALA A N 1
ATOM 5166 C CA . ALA A 1 674 ? 6.107 31.583 -25.248 1.00 60.41 674 ALA A CA 1
ATOM 5167 C C . ALA A 1 674 ? 6.129 32.161 -26.678 1.00 60.41 674 ALA A C 1
ATOM 5169 O O . ALA A 1 674 ? 5.869 31.470 -27.663 1.00 60.41 674 ALA A O 1
ATOM 5170 N N . MET A 1 675 ? 6.491 33.443 -26.816 1.00 64.38 675 MET A N 1
ATOM 5171 C CA . MET A 1 675 ? 6.726 34.053 -28.129 1.00 64.38 675 MET A CA 1
ATOM 5172 C C . MET A 1 675 ? 8.015 33.502 -28.747 1.00 64.38 675 MET A C 1
ATOM 5174 O O . MET A 1 675 ? 9.112 33.881 -28.343 1.00 64.38 675 MET A O 1
ATOM 5178 N N . VAL A 1 676 ? 7.881 32.629 -29.745 1.00 72.88 676 VAL A N 1
ATOM 5179 C CA . VAL A 1 676 ? 9.015 32.082 -30.501 1.00 72.88 676 VAL A CA 1
ATOM 5180 C C . VAL A 1 676 ? 9.571 33.157 -31.455 1.00 72.88 676 VAL A C 1
ATOM 5182 O O . VAL A 1 676 ? 8.809 33.709 -32.255 1.00 72.88 676 VAL A O 1
ATOM 5185 N N . PRO A 1 677 ? 10.879 33.481 -31.402 1.00 78.62 677 PRO A N 1
ATOM 5186 C CA . PRO A 1 677 ? 11.513 34.410 -32.337 1.00 78.62 677 PRO A CA 1
ATOM 5187 C C . PRO A 1 677 ? 11.335 33.981 -33.799 1.00 78.62 677 PRO A C 1
ATOM 5189 O O . PRO A 1 677 ? 11.414 32.800 -34.121 1.00 78.62 677 PRO A O 1
ATOM 5192 N N . ALA A 1 678 ? 11.174 34.938 -34.718 1.00 76.00 678 ALA A N 1
ATOM 5193 C CA . ALA A 1 678 ? 10.920 34.651 -36.139 1.00 76.00 678 ALA A CA 1
ATOM 5194 C C . ALA A 1 678 ? 12.050 33.869 -36.845 1.00 76.00 678 ALA A C 1
ATOM 5196 O O . ALA A 1 678 ? 11.842 33.286 -37.906 1.00 76.00 678 ALA A O 1
ATOM 5197 N N . ASN A 1 679 ? 13.254 33.876 -36.274 1.00 81.00 679 ASN A N 1
ATOM 5198 C CA . ASN A 1 679 ? 14.428 33.155 -36.756 1.00 81.00 679 ASN A CA 1
ATOM 5199 C C . ASN A 1 679 ? 14.660 31.804 -36.054 1.00 81.00 679 ASN A C 1
ATOM 5201 O O . ASN A 1 679 ? 15.629 31.126 -36.398 1.00 81.00 679 ASN A O 1
ATOM 5205 N N . LEU A 1 680 ? 13.807 31.408 -35.103 1.00 83.94 680 LEU A N 1
ATOM 5206 C CA . LEU A 1 680 ? 13.866 30.130 -34.394 1.00 83.94 680 LEU A CA 1
ATOM 5207 C C . LEU A 1 680 ? 12.745 29.208 -34.890 1.00 83.94 680 LEU A C 1
ATOM 5209 O O . LEU A 1 680 ? 11.564 29.516 -34.760 1.00 83.94 680 LEU A O 1
ATOM 5213 N N . ILE A 1 681 ? 13.117 28.060 -35.448 1.00 84.38 681 ILE A N 1
ATOM 5214 C CA . ILE A 1 681 ? 12.191 26.982 -35.791 1.00 84.38 681 ILE A CA 1
ATOM 5215 C C . ILE A 1 681 ? 12.319 25.896 -34.731 1.00 84.38 681 ILE A C 1
ATOM 5217 O O . ILE A 1 681 ? 13.388 25.311 -34.563 1.00 84.38 681 ILE A O 1
ATOM 5221 N N . MET A 1 682 ? 11.214 25.602 -34.056 1.00 82.50 682 MET A N 1
ATOM 5222 C CA . MET A 1 682 ? 11.108 24.470 -33.143 1.00 82.50 682 MET A CA 1
ATOM 5223 C C . MET A 1 682 ? 10.622 23.244 -33.919 1.00 82.50 682 MET A C 1
ATOM 5225 O O . MET A 1 682 ? 9.652 23.324 -34.673 1.00 82.50 682 MET A O 1
ATOM 5229 N N . LYS A 1 683 ? 11.311 22.122 -33.741 1.00 82.38 683 LYS A N 1
ATOM 5230 C CA . LYS A 1 683 ? 10.962 20.805 -34.276 1.00 82.38 683 LYS A CA 1
ATOM 5231 C C . LYS A 1 683 ? 10.984 19.795 -33.140 1.00 82.38 683 LYS A C 1
ATOM 5233 O O . LYS A 1 683 ? 11.724 19.967 -32.172 1.00 82.38 683 LYS A O 1
ATOM 5238 N N . THR A 1 684 ? 10.185 18.747 -33.245 1.00 79.75 684 THR A N 1
ATOM 5239 C CA . THR A 1 684 ? 10.186 17.654 -32.266 1.00 79.75 684 THR A CA 1
ATOM 5240 C C . THR A 1 684 ? 10.729 16.382 -32.896 1.00 79.75 684 THR A C 1
ATOM 5242 O O . THR A 1 684 ? 10.821 16.272 -34.118 1.00 79.75 684 THR A O 1
ATOM 5245 N N . MET A 1 685 ? 11.090 15.402 -32.069 1.00 70.75 685 MET A N 1
ATOM 5246 C CA . MET A 1 685 ? 11.483 14.073 -32.551 1.00 70.75 685 MET A CA 1
ATOM 5247 C C . MET A 1 685 ? 10.393 13.333 -33.334 1.00 70.75 685 MET A C 1
ATOM 5249 O O . MET A 1 685 ? 10.713 12.368 -34.026 1.00 70.75 685 MET A O 1
ATOM 5253 N N . ASP A 1 686 ? 9.139 13.776 -33.244 1.00 67.12 686 ASP A N 1
ATOM 5254 C CA . ASP A 1 686 ? 8.030 13.200 -34.001 1.00 67.12 686 ASP A CA 1
ATOM 5255 C C . ASP A 1 686 ? 8.008 13.671 -35.468 1.00 67.12 686 ASP A C 1
ATOM 5257 O O . ASP A 1 686 ? 7.364 13.028 -36.301 1.00 67.12 686 ASP A O 1
ATOM 5261 N N . ASP A 1 687 ? 8.717 14.758 -35.802 1.00 67.69 687 ASP A N 1
ATOM 5262 C CA . ASP A 1 687 ? 8.765 15.305 -37.159 1.00 67.69 687 ASP A CA 1
ATOM 5263 C C . ASP A 1 687 ? 9.649 14.440 -38.084 1.00 67.69 687 ASP A C 1
ATOM 5265 O O . ASP A 1 687 ? 10.651 13.849 -37.675 1.00 67.69 687 ASP A O 1
ATOM 5269 N N . ALA A 1 688 ? 9.318 14.375 -39.377 1.00 62.66 688 ALA A N 1
ATOM 5270 C CA . ALA A 1 688 ? 10.128 13.623 -40.335 1.00 62.66 688 ALA A CA 1
ATOM 5271 C C . ALA A 1 688 ? 11.486 14.310 -40.583 1.00 62.66 688 ALA A C 1
ATOM 5273 O O . ALA A 1 688 ? 11.564 15.536 -40.677 1.00 62.66 688 ALA A O 1
ATOM 5274 N N . ILE A 1 689 ? 12.555 13.532 -40.820 1.00 62.78 689 ILE A N 1
ATOM 5275 C CA . ILE A 1 689 ? 13.915 14.062 -41.096 1.00 62.78 689 ILE A CA 1
ATOM 5276 C C . ILE A 1 689 ? 13.898 15.103 -42.225 1.00 62.78 689 ILE A C 1
ATOM 5278 O O . ILE A 1 689 ? 14.589 16.120 -42.176 1.00 62.78 689 ILE A O 1
ATOM 5282 N N . ALA A 1 690 ? 13.082 14.851 -43.251 1.00 55.81 690 ALA A N 1
ATOM 5283 C CA . ALA A 1 690 ? 12.922 15.748 -44.386 1.00 55.81 690 ALA A CA 1
ATOM 5284 C C . ALA A 1 690 ? 12.353 17.115 -43.967 1.00 55.81 690 ALA A C 1
ATOM 5286 O O . ALA A 1 690 ? 12.783 18.136 -44.491 1.00 55.81 690 ALA A O 1
ATOM 5287 N N . GLU A 1 691 ? 11.448 17.155 -42.992 1.00 62.06 691 GLU A N 1
ATOM 5288 C CA . GLU A 1 691 ? 10.842 18.385 -42.474 1.00 62.06 691 GLU A CA 1
ATOM 5289 C C . GLU A 1 691 ? 11.746 19.141 -41.494 1.00 62.06 691 GLU A C 1
ATOM 5291 O O . GLU A 1 691 ? 11.532 20.330 -41.268 1.00 62.06 691 GLU A O 1
ATOM 5296 N N . MET A 1 692 ? 12.744 18.468 -40.914 1.00 62.62 692 MET A N 1
ATOM 5297 C CA . MET A 1 692 ? 13.764 19.087 -40.059 1.00 62.62 692 MET A CA 1
ATOM 5298 C C . MET A 1 692 ? 14.874 19.778 -40.865 1.00 62.62 692 MET A C 1
ATOM 5300 O O . MET A 1 692 ? 15.590 20.618 -40.324 1.00 62.62 692 MET A O 1
ATOM 5304 N N . LEU A 1 693 ? 15.041 19.404 -42.139 1.00 58.09 693 LEU A N 1
ATOM 5305 C CA . LEU A 1 693 ? 16.079 19.925 -43.037 1.00 58.09 693 LEU A CA 1
ATOM 5306 C C . LEU A 1 693 ? 15.561 21.006 -44.003 1.00 58.09 693 LEU A C 1
ATOM 5308 O O . LEU A 1 693 ? 16.353 21.840 -44.458 1.00 58.09 693 LEU A O 1
ATOM 5312 N N . VAL A 1 694 ? 14.252 21.022 -44.292 1.00 55.12 694 VAL A N 1
ATOM 5313 C CA . VAL A 1 694 ? 13.541 22.093 -45.031 1.00 55.12 694 VAL A CA 1
ATOM 5314 C C . VAL A 1 694 ? 13.453 23.357 -44.189 1.00 55.12 694 VAL A C 1
ATOM 5316 O O . VAL A 1 694 ? 13.702 24.441 -44.766 1.00 55.12 694 VAL A O 1
#

Foldseek 3Di:
DVVLVVVLVPDPDDFSALVSSLVSLVVPQDPDPVSVVVSVVVCVVCVLCCDPPNVVQRRGDPPHDDLVVVQVDDDDDDCVVVCVPSNLVSVLVVLLVSLVVVLVVLVVLPFDPAADGEAEAAQCCSQFALLPDPPDPPPQTSLLCCLPPRVRSNYHYHYHHPAPRGHPSNLQSDQKDKAAADQQRLVVVCVSQVHDPVVSVCSNVGDPQKTWMHHPPDRIDIDGHDDDDPPPDPDDDDDDDDDDDDDDDDDDDDDDDDDDDDDDDDPPPPPVLVVLLVVLLVVLVVVQKDDLVVSVVSSCVVPVPDDPVVSVVSVVVCCVSLQWPWDAALLDPLRIMIGRPPCQLVVLVVSLVVSLVVLLVVQPDWDKDADPDLAFGIDTQQETEAEDSDDDDPVCLVVVVVRVLVNVVVDDPSHQAYEYEYADDVNQVVSCVVLVVDPSNPRYHGFYSAPVRSNQVSCCSNPVDPPPPPPPPPDDPDDPDDDDDDDDDPDDDPPDDDPVVLLVVLLVVLLVVLCVVCVSVVQKDAPVSSLVVLCVQQVCQSPDDPRRHHSVSNVVSVVVCCVVVQKDKAAAAPDPPQDPDDHHIMIGGPVVLVVSQVSVVVVLVVVLVVVDFDKDADQDLFRIDTQQETEAEADDLVSVVVQLPDPDCADTPVRRRRAYEYEHRDPVSDDPPRDRDPRYHYHYNNDDSVVSND

Solvent-accessible surface area (backbone atoms only — not comparable to full-atom values): 40951 Å² total; per-residue (Å²): 106,73,64,39,52,51,50,55,68,66,51,86,87,65,59,84,17,56,68,50,44,52,52,40,39,61,67,70,35,48,97,45,74,66,25,48,54,51,38,54,57,49,50,65,70,47,39,69,55,58,36,69,52,41,21,73,74,46,48,46,55,93,85,45,84,59,66,80,70,48,74,80,49,94,77,82,87,82,54,65,66,38,36,73,66,35,35,65,66,49,36,38,52,52,49,48,55,52,50,44,53,54,48,54,49,39,63,71,67,34,77,39,90,62,84,78,46,77,46,77,38,70,59,32,48,64,66,34,40,56,80,63,80,65,90,45,100,80,66,66,46,67,58,46,45,46,59,73,60,28,57,54,34,8,40,44,75,47,79,38,56,95,61,90,62,36,35,66,67,47,59,69,60,46,67,66,46,78,44,54,58,29,72,85,57,23,66,62,55,20,65,71,55,70,50,54,74,70,55,29,56,45,32,41,70,43,53,90,58,34,30,44,37,31,43,82,98,51,77,69,46,79,48,76,61,76,84,86,73,80,84,80,70,87,73,88,75,94,76,80,91,78,90,82,86,88,82,92,81,88,79,84,88,85,90,81,91,77,92,76,89,75,84,78,82,86,76,81,80,79,56,64,66,59,56,50,52,49,49,55,48,52,48,24,71,74,57,57,42,41,39,59,64,55,53,50,52,51,51,44,71,76,42,77,83,65,52,73,68,57,52,54,50,51,52,50,47,36,46,74,69,54,66,28,36,78,43,83,38,63,81,41,74,90,34,34,40,36,20,41,67,92,39,58,52,57,46,51,43,49,51,55,49,50,54,51,48,57,55,47,63,71,45,81,91,70,69,66,48,82,43,96,56,98,52,49,39,36,36,49,77,46,32,33,32,34,74,42,53,58,75,72,44,85,88,45,47,67,62,48,52,50,51,52,52,50,37,56,72,70,54,57,96,72,51,72,35,40,38,38,36,23,43,45,63,70,45,17,52,56,51,36,60,56,38,77,73,34,86,90,33,77,45,54,44,60,35,30,64,41,64,75,52,47,49,54,50,52,50,41,68,73,65,76,48,85,74,87,60,81,78,76,70,80,73,80,82,80,75,80,89,75,80,96,79,81,93,71,82,91,77,86,85,90,80,92,80,61,72,69,58,58,48,53,52,45,35,56,52,34,43,53,52,51,52,51,52,31,55,60,42,80,23,36,39,48,46,68,61,53,51,50,47,35,50,52,52,17,63,49,27,69,71,84,49,98,67,65,42,52,45,69,53,33,58,48,29,53,52,48,35,47,71,70,60,60,30,44,65,35,42,41,42,90,74,71,83,80,54,96,65,70,70,43,54,30,37,28,29,62,69,49,49,50,54,47,42,53,50,48,52,52,51,54,51,59,57,43,60,76,61,85,43,74,73,47,69,71,54,90,91,29,62,34,33,45,61,53,36,31,32,32,64,60,63,52,71,70,53,46,55,50,59,49,67,50,86,59,77,58,57,38,88,88,75,62,9,44,28,34,39,37,34,33,42,37,73,82,81,55,63,97,82,63,73,70,36,96,45,52,45,83,44,40,59,62,56,54,72,70,70,76,73,107

Secondary structure (DSSP, 8-state):
-HHHHHHHHH-SSS--SHHHHHHHHHHHS-SSHHHHHHHHHHHHHHHHHHSTTHHHHT--STT---HHHHTTS------HHHHHHHHHHHHHHHHHHHHHHHHHHHHHH-S-SS--EEEEETTGGGTSBTTS--SSTT---HHHHHHHHGGGGTEEEEE--SSS-B-HHHHHH-S-EEE---SSSHHHHHHHHT--HHHHHHHHHPPTTEEEEE-TTS--EEEEPPP--------------------------------------------HHHHHHHHHHHHHHHHSEEEHHHHHHHHHHH-TT--HHHHHHHHHHHHHTTSSEEEE-TTSTTSEEEE-TT-HHHHHHHHHHHHHHHHHHTSTT--EEE--SSS-SEEETTEEEEEE-S---GGGHHHHHHHHHHHHHHS-TT--EEEEEESSHHHHHHHHHHHTT-GGGTTEEEEESSHHHHHHHHHHHHH-S-------------------------SS--S---HHHHHHHHHHHHHHHHHHHHHHTTTEEEHHHHHHHHHHHHHHHTTT-SS---HHHHHHHHHHHHHTTSEEEEE--S-TTS-S--SSEEEEEHHHHHHHHHHHHHHHHHHHTTSS--EEEEETTEEEEETTEEEEES--HHHHHHHHT---S-SBTTTTB-EEEEEES-GGGS-TT----TTEEEEETTS-HHHHH-

Sequence (694 aa):
MRESVLELARSRCGTKSIQALNQIISKLAGNDRFGSMTRDALLNRLEILSREPLGSILKGGPKALKISTLLNKRVVFDMRHVARVGGMDAVRILYNLVAKRIFDSAMKRGIRPGLHHVVVLEEASNLVPESYTRHSAADVTTGESMVMLQRATGQGVIVVSTRPNISSNILANTATKITFRLPYDSSIGSKYMALNAEQEEYLKSLKCGRALIHVPSSSTFEIATRLFVPMSGTSGKDAKEAVTEGCEKAELNTVVHGTCTITKPKGVVFDRLGELANHVVAFLASRDMATEIEIRSLLMTLDSQFAENDIAEIIRDLVSLGAIAREALSLVPGGFVFTLPGRELEAVKDVIMDYMIRRLDSVHNFEYQKLDSNGAQLIAGNHAILILPNHLKASSIESVLGQIGACMSELGNNINKLVVVVRGSIAAAKLRELTDRSETFDAVTVISAFPSSLNKVVDELVHGKPHRSEMVEEQPGVVAKFSKSERIDLRGAVHDVGSATSRAVQMRLWFGLIEDFVDLSDGHIAWDALLEFIDTTALQSLKGRSAPMSVEEGKRALTELLADEVLVALRVGAEKRYTDFEKNLWIVNSSVLGNLKERAINLLIGESGKQNGPVSRGHEYYDFCVGKKSYVVFPTQQQLNTLLNLHSNLACRICGSTQVICLLTAAEYLDDSAMVPANLIMKTMDDAIAEMLV